Protein AF-A0A8H7G7T4-F1 (afdb_monomer_lite)

Sequence (650 aa):
MANRMATGDVMPTVQSSPPRIATASTALSITTGTSPKLVYTIPANSDTKQSIVWAFSSTAPSSSDVDASIKIHTGAGSLTLDLTKPIGSDSTTPTSAAVIPLTPTQKIIVAHGIMCTIAFLFILPAGALLARYMRTFSNKWFMGHAFLQVIFSGPIILVGVVLGFVAKSQLGAPSDTHTTYGVVILLLYLMQCSLGGVIHWIKPKNATRRPAQNYLHGVLGVVVIGLAFYQVRTGYHDEWPKMTGLPSLPNGVNMLWIVWIILIPVLYFVGLALLPRQFKQERESRKLKTAAFRASFPLEMRTGTTLESIFHLDISSPLWSAKPIDEDPNVIVEAHLRFLRAGARIILTSTQVMSTDLLYQASFSTFERAGYTRADAVRIMLKSVHLADEARKQFLDERKNLTREDIRIALSIGPFGASLFPAQEFDGFYPRPYGPKAFSENEDNTNAFEHGSANADSIDALTKFHYDRLSIFEDDPDTWSNIDCLAFETVPLAREVQAIRRAVGMLRTAVKPWWISLVFTNGQFPETDIGGRHLSLSEVADAALAGPNPPSGIGFNCTQAELFTALLAGLREAVNEKQRKDIWLALYPNGGDVYDPANRTWRIRERGGNWAQDLGEIVKGVRGDWGGIIVGGCCRTGPEEIKQLSQYLL

pLDDT: mean 79.77, std 16.53, range [23.77, 97.44]

Radius of gyration: 40.16 Å; chains: 1; bounding box: 95×52×120 Å

Secondary structure (DSSP, 8-state):
---EE-SSSSPPEE-SS-SS--EE-TTT-B-SSSS-B--EE----S-SEEEEEEEE-SSPPSSS-TTPPPPPPSEEEEEEEETTSPBTBS-----TT--PPPPHHHHHHHHHHHHHHIIIIIIHHHHHHHHHHGGGT-TTHHHHHHIIIIIIHHHHHHHHHHHHHHHHHHHTPPP-HHHHHHHHHHHHHHHHHHHHHHHHH---TT-SS--HHHHHHHHHHHHHHHHHHHHHHHIIIIIHHHHH-PPPPPHHHHHHHHHHHHHHHHHHHHHGGGHHHHHHHHHHHHHHHHHTTTS-S---EE--SHHHHHH-----STTTTHHHHHH-HHHHHHHHHHHHHHT-SEEESS---TT--TTTS--HHHHHHTT--HHHHHHHHHHHHHHHHHHHHHHHHH-TT--GGGSEEEEEE--GGGGSSS--TTT--PPTTTSSS---SSS------SSHHHHHHHHHHHHHHHHHHHHHHHT-HHHHHH--EEEEEEE--HHHHHHHHHHHHT-SSPPPPEEEEE--BTTB-S-B-TTSPBPPHHHHHHHHHSSSS--SEEEEESS-GGGHHHHHHHHHHHHHHTT-TT-EEEEE---SPEEETTTTEEEPP---S-HHHHHHHHHHHTTTTSSEEEEEE-TT--HHHHHHHHHHH-

Foldseek 3Di:
DFDFDDPDPDFTAGDPDDPKDKAWDPVPFACDDPDTRTDIDIDDDPDQKDKDKDFAAPDDFPDPDNRTTDDDTLDIDMDMDRNVDDDPDPPPPVPPVPPPPQDPLSVLLVLLLVLLCCLLLPQLLVLLLLLLQCLLPDPCSLVSSCCSLPVNNVVSLVSSLVSVVVSCVVQVHDDDPLNVLSVVLNVLSVVLNVLSVCCVPPPDPDPPDDDPSVVVSSVSSVVSSVSSLVSSCCSQAPVSCVSRSYDRDDVVVVVVSVCSVVVSVVSSVVSCVCVVSSVVVVVVVVCCLLPLQVPDPPAAEAAAECCCVPPVDDDPDQAVVLCCLPPPLVVLLVQLLLQVVLPHQEYELFRHHDRHTCAQLDDCLLCVVVVHHPVSSLVSLLSSLVSNVVSVVVVCVVPVVDDPSRHAYAHEYHANQSNDVVRCLAQQQDPPLLADHHDDPVDDTARADPDDVSLVSNLQVLLCRLLVSVVSQLVDVVSVVSHQEYEYESHLDLSNLLSNQSSLVPRPDDRHAYEYAYEADVLFRNHAYPVRHTDFLLSSLCSQAPDPRHHLEYEHEQYALVSRLVSVVRNLVSCVVVVCQQHEYEEAYAPHWDQDPVVRDIHDDPPPDLSLVSQLVSCVVCPNSHSYYHYHHYHPDGSNSSSSNSVSSD

Structure (mmCIF, N/CA/C/O backbone):
data_AF-A0A8H7G7T4-F1
#
_entry.id   AF-A0A8H7G7T4-F1
#
loop_
_atom_site.group_PDB
_atom_site.id
_atom_site.type_symbol
_atom_site.label_atom_id
_atom_site.label_alt_id
_atom_site.label_comp_id
_atom_site.label_asym_id
_atom_site.label_entity_id
_atom_site.label_seq_id
_atom_site.pdbx_PDB_ins_code
_atom_site.Cartn_x
_atom_site.Cartn_y
_atom_site.Cartn_z
_atom_site.occupancy
_atom_site.B_iso_or_equiv
_atom_site.auth_seq_id
_atom_site.auth_comp_id
_atom_site.auth_asym_id
_atom_site.auth_atom_id
_atom_site.pdbx_PDB_model_num
ATOM 1 N N . MET A 1 1 ? 48.556 6.102 -64.095 1.00 64.44 1 MET A N 1
ATOM 2 C CA . MET A 1 1 ? 48.757 5.473 -62.770 1.00 64.44 1 MET A CA 1
ATOM 3 C C . MET A 1 1 ? 49.472 6.476 -61.886 1.00 64.44 1 MET A C 1
ATOM 5 O O . MET A 1 1 ? 50.375 7.133 -62.382 1.00 64.44 1 MET A O 1
ATOM 9 N N . ALA A 1 2 ? 49.065 6.607 -60.625 1.00 69.06 2 ALA A N 1
ATOM 10 C CA . ALA A 1 2 ? 49.782 7.382 -59.616 1.00 69.06 2 ALA A CA 1
ATOM 11 C C . ALA A 1 2 ? 50.312 6.410 -58.557 1.00 69.06 2 ALA A C 1
ATOM 13 O O . ALA A 1 2 ? 49.576 5.516 -58.138 1.00 69.06 2 ALA A O 1
ATOM 14 N N . ASN A 1 3 ? 51.567 6.567 -58.136 1.00 77.62 3 ASN A N 1
ATOM 15 C CA . ASN A 1 3 ? 52.122 5.761 -57.052 1.00 77.62 3 ASN A CA 1
ATOM 16 C C . ASN A 1 3 ? 51.681 6.377 -55.731 1.00 77.62 3 ASN A C 1
ATOM 18 O O . ASN A 1 3 ? 52.055 7.506 -55.407 1.00 77.62 3 ASN A O 1
ATOM 22 N N . ARG A 1 4 ? 50.846 5.654 -54.992 1.00 83.12 4 ARG A N 1
ATOM 23 C CA . ARG A 1 4 ? 50.327 6.109 -53.709 1.00 83.12 4 ARG A CA 1
ATOM 24 C C . ARG A 1 4 ? 50.487 5.022 -52.664 1.00 83.12 4 ARG A C 1
ATOM 26 O O . ARG A 1 4 ? 50.474 3.839 -52.994 1.00 83.12 4 ARG A O 1
ATOM 33 N N . MET A 1 5 ? 50.612 5.437 -51.413 1.00 79.69 5 MET A N 1
ATOM 34 C CA . MET A 1 5 ? 50.737 4.541 -50.272 1.00 79.69 5 MET A CA 1
ATOM 35 C C . MET A 1 5 ? 49.629 4.837 -49.263 1.00 79.69 5 MET A C 1
ATOM 37 O O . MET A 1 5 ? 49.258 5.989 -49.046 1.00 79.69 5 MET A O 1
ATOM 41 N N . ALA A 1 6 ? 49.111 3.787 -48.637 1.00 73.75 6 ALA A N 1
ATOM 42 C CA . ALA A 1 6 ? 48.235 3.885 -47.482 1.00 73.75 6 ALA A CA 1
ATOM 43 C C . ALA A 1 6 ? 48.626 2.813 -46.467 1.00 73.75 6 ALA A C 1
ATOM 45 O O . ALA A 1 6 ? 49.033 1.712 -46.835 1.00 73.75 6 ALA A O 1
ATOM 46 N N . THR A 1 7 ? 48.494 3.143 -45.188 1.00 65.19 7 THR A N 1
ATOM 47 C CA . THR A 1 7 ? 48.713 2.224 -44.064 1.00 65.19 7 THR A CA 1
ATOM 48 C C . THR A 1 7 ? 47.404 1.604 -43.553 1.00 65.19 7 THR A C 1
ATOM 50 O O . THR A 1 7 ? 47.421 0.873 -42.566 1.00 65.19 7 THR A O 1
ATOM 53 N N . GLY A 1 8 ? 46.273 1.879 -44.220 1.00 62.81 8 GLY A N 1
ATOM 54 C CA . GLY A 1 8 ? 44.925 1.411 -43.874 1.00 62.81 8 GLY A CA 1
ATOM 55 C C . GLY A 1 8 ? 43.849 2.022 -44.785 1.00 62.81 8 GLY A C 1
ATOM 56 O O . GLY A 1 8 ? 44.164 2.474 -45.885 1.00 62.81 8 GLY A O 1
ATOM 57 N N . ASP A 1 9 ? 42.600 2.091 -44.310 1.00 63.22 9 ASP A N 1
ATOM 58 C CA . ASP A 1 9 ? 41.434 2.629 -45.044 1.00 63.22 9 ASP A CA 1
ATOM 59 C C . ASP A 1 9 ? 41.382 4.167 -45.052 1.00 63.22 9 ASP A C 1
ATOM 61 O O . ASP A 1 9 ? 40.362 4.794 -44.763 1.00 63.22 9 ASP A O 1
ATOM 65 N N . VAL A 1 10 ? 42.514 4.796 -45.347 1.00 73.81 10 VAL A N 1
ATOM 66 C CA . VAL A 1 10 ? 42.650 6.250 -45.451 1.00 73.81 10 VAL A CA 1
ATOM 67 C C . VAL A 1 10 ? 42.910 6.644 -46.895 1.00 73.81 10 VAL A C 1
ATOM 69 O O . VAL A 1 10 ? 43.385 5.842 -47.700 1.00 73.81 10 VAL A O 1
ATOM 72 N N . MET A 1 11 ? 42.616 7.901 -47.224 1.00 80.69 11 MET A N 1
ATOM 73 C CA . MET A 1 11 ? 42.952 8.470 -48.524 1.00 80.69 11 MET A CA 1
ATOM 74 C C . MET A 1 11 ? 44.457 8.261 -48.799 1.00 80.69 11 MET A C 1
ATOM 76 O O . MET A 1 11 ? 45.280 8.791 -48.047 1.00 80.69 11 MET A O 1
ATOM 80 N N . PRO A 1 12 ? 44.839 7.489 -49.835 1.00 81.38 12 PRO A N 1
ATOM 81 C CA . PRO A 1 12 ? 46.237 7.164 -50.077 1.00 81.38 12 PRO A CA 1
ATOM 82 C C . PRO A 1 12 ? 46.996 8.417 -50.519 1.00 81.38 12 PRO A C 1
ATOM 84 O O . PRO A 1 12 ? 46.513 9.183 -51.361 1.00 81.38 12 PRO A O 1
ATOM 87 N N . THR A 1 13 ? 48.190 8.619 -49.966 1.00 84.56 13 THR A N 1
ATOM 88 C CA . THR A 1 13 ? 49.033 9.787 -50.242 1.00 84.56 13 THR A CA 1
ATOM 89 C C . THR A 1 13 ? 50.010 9.496 -51.372 1.00 84.56 13 THR A C 1
ATOM 91 O O . THR A 1 13 ? 50.447 8.359 -51.559 1.00 84.56 13 THR A O 1
ATOM 94 N N . VAL A 1 14 ? 50.346 10.521 -52.156 1.00 87.81 14 VAL A N 1
ATOM 95 C CA . VAL A 1 14 ? 51.309 10.392 -53.258 1.00 87.81 14 VAL A CA 1
ATOM 96 C C . VAL A 1 14 ? 52.683 10.047 -52.701 1.00 87.81 14 VAL A C 1
ATOM 98 O O . VAL A 1 14 ? 53.208 10.746 -51.836 1.00 87.81 14 VAL A O 1
ATOM 101 N N . GLN A 1 15 ? 53.275 8.974 -53.218 1.00 84.69 15 GLN A N 1
ATOM 102 C CA . GLN A 1 15 ? 54.636 8.585 -52.889 1.00 84.69 15 GLN A CA 1
ATOM 103 C C . GLN A 1 15 ? 55.578 9.153 -53.949 1.00 84.69 15 GLN A C 1
ATOM 105 O O . GLN A 1 15 ? 55.548 8.730 -55.104 1.00 84.69 15 GLN A O 1
ATOM 110 N N . SER A 1 16 ? 56.419 10.109 -53.554 1.00 80.31 16 SER A N 1
ATOM 111 C CA . SER A 1 16 ? 57.359 10.780 -54.460 1.00 80.31 16 SER A CA 1
ATOM 112 C C . SER A 1 16 ? 58.455 9.850 -54.993 1.00 80.31 16 SER A C 1
ATOM 114 O O . SER A 1 16 ? 58.853 9.994 -56.145 1.00 80.31 16 SER A O 1
ATOM 116 N N . SER A 1 17 ? 58.885 8.864 -54.197 1.00 82.62 17 SER A N 1
ATOM 117 C CA . SER A 1 17 ? 59.955 7.918 -54.555 1.00 82.62 17 SER A CA 1
ATOM 118 C C . SER A 1 17 ? 59.626 6.486 -54.105 1.00 82.62 17 SER A C 1
ATOM 120 O O . SER A 1 17 ? 60.121 6.034 -53.069 1.00 82.62 17 SER A O 1
ATOM 122 N N . PRO A 1 18 ? 58.752 5.756 -54.820 1.00 81.94 18 PRO A N 1
ATOM 123 C CA . PRO A 1 18 ? 58.434 4.371 -54.490 1.00 81.94 18 PRO A CA 1
ATOM 124 C C . PRO A 1 18 ? 59.585 3.418 -54.860 1.00 81.94 18 PRO A C 1
ATOM 126 O O . PRO A 1 18 ? 60.232 3.605 -55.890 1.00 81.94 18 PRO A O 1
ATOM 129 N N . PRO A 1 19 ? 59.819 2.352 -54.072 1.00 78.69 19 PRO A N 1
ATOM 130 C CA . PRO A 1 19 ? 60.907 1.399 -54.317 1.00 78.69 19 PRO A CA 1
AT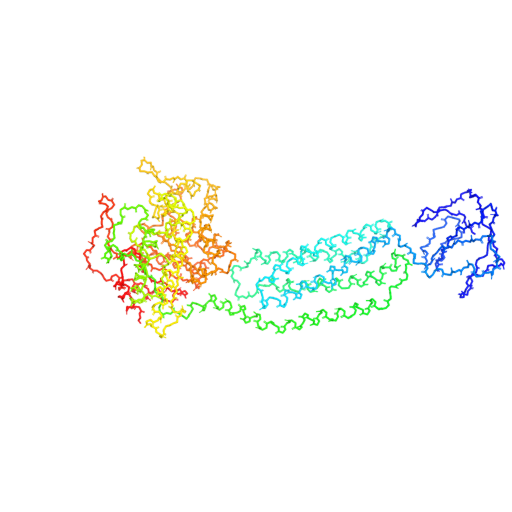OM 131 C C . PRO A 1 19 ? 60.715 0.572 -55.599 1.00 78.69 19 PRO A C 1
ATOM 133 O O . PRO A 1 19 ? 61.682 0.070 -56.163 1.00 78.69 19 PRO A O 1
ATOM 136 N N . ARG A 1 20 ? 59.470 0.420 -56.070 1.00 84.38 20 ARG A N 1
ATOM 137 C CA . ARG A 1 20 ? 59.121 -0.194 -57.357 1.00 84.38 20 ARG A CA 1
ATOM 138 C C . ARG A 1 20 ? 57.986 0.602 -57.993 1.00 84.38 20 ARG A C 1
ATOM 140 O O . ARG A 1 20 ? 56.999 0.890 -57.322 1.00 84.38 20 ARG A O 1
ATOM 147 N N . ILE A 1 21 ? 58.123 0.945 -59.273 1.00 85.06 21 ILE A N 1
ATOM 148 C CA . ILE A 1 21 ? 57.128 1.723 -60.024 1.00 85.06 21 ILE A CA 1
ATOM 149 C C . ILE A 1 21 ? 56.367 0.788 -60.960 1.00 85.06 21 ILE A C 1
ATOM 151 O O . ILE A 1 21 ? 56.982 0.080 -61.754 1.00 85.06 21 ILE A O 1
ATOM 155 N N . ALA A 1 22 ? 55.036 0.797 -60.879 1.00 83.12 22 ALA A N 1
ATOM 156 C CA . ALA A 1 22 ? 54.193 0.095 -61.838 1.00 83.12 22 ALA A CA 1
ATOM 157 C C . ALA A 1 22 ? 53.992 0.944 -63.104 1.00 83.12 22 ALA A C 1
ATOM 159 O O . ALA A 1 22 ? 53.594 2.108 -63.024 1.00 83.12 22 ALA A O 1
ATOM 160 N N . THR A 1 23 ? 54.210 0.348 -64.274 1.00 85.50 23 THR A N 1
ATOM 161 C CA . THR A 1 23 ? 53.980 0.980 -65.580 1.00 85.50 23 THR A CA 1
ATOM 162 C C . THR A 1 23 ? 52.756 0.351 -66.231 1.00 85.50 23 THR A C 1
ATOM 164 O O . THR A 1 23 ? 52.739 -0.848 -66.498 1.00 85.50 23 THR A O 1
ATOM 167 N N . ALA A 1 24 ? 51.713 1.142 -66.483 1.00 82.69 24 ALA A N 1
ATOM 168 C CA . ALA A 1 24 ? 50.500 0.651 -67.132 1.00 82.69 24 ALA A CA 1
ATOM 169 C C . ALA A 1 24 ? 50.742 0.336 -68.616 1.00 82.69 24 ALA A C 1
ATOM 171 O O . ALA A 1 24 ? 51.353 1.129 -69.330 1.00 82.69 24 ALA A O 1
ATOM 172 N N . SER A 1 25 ? 50.194 -0.781 -69.092 1.00 87.00 25 SER A N 1
ATOM 173 C CA . SER A 1 25 ? 50.114 -1.112 -70.513 1.00 87.00 25 SER A CA 1
ATOM 174 C C . SER A 1 25 ? 48.728 -0.751 -71.031 1.00 87.00 25 SER A C 1
ATOM 176 O O . SER A 1 25 ? 47.764 -1.503 -70.870 1.00 87.00 25 SER A O 1
ATOM 178 N N . THR A 1 26 ? 48.611 0.426 -71.641 1.00 81.75 26 THR A N 1
ATOM 179 C CA . THR A 1 26 ? 47.346 0.913 -72.211 1.00 81.75 26 THR A CA 1
ATOM 180 C C . THR A 1 26 ? 46.868 0.049 -73.373 1.00 81.75 26 THR A C 1
ATOM 182 O O . THR A 1 26 ? 45.677 -0.213 -73.466 1.00 81.75 26 THR A O 1
ATOM 185 N N . ALA A 1 27 ? 47.782 -0.464 -74.203 1.00 85.19 27 ALA A N 1
ATOM 186 C CA . ALA A 1 27 ? 47.450 -1.318 -75.347 1.00 85.19 27 ALA A CA 1
ATOM 187 C C . ALA A 1 27 ? 46.848 -2.679 -74.951 1.00 85.19 27 ALA A C 1
ATOM 189 O O . ALA A 1 27 ? 46.095 -3.266 -75.721 1.00 85.19 27 ALA A O 1
ATOM 190 N N . LEU A 1 28 ? 47.181 -3.184 -73.758 1.00 84.31 28 LEU A N 1
ATOM 191 C CA . LEU A 1 28 ? 46.698 -4.476 -73.257 1.00 84.31 28 LEU A CA 1
ATOM 192 C C . LEU A 1 28 ? 45.565 -4.335 -72.231 1.00 84.31 28 LEU A C 1
ATOM 194 O O . LEU A 1 28 ? 44.973 -5.336 -71.828 1.00 84.31 28 LEU A O 1
ATOM 198 N N . SER A 1 29 ? 45.265 -3.110 -71.795 1.00 84.62 29 SER A N 1
ATOM 199 C CA . SER A 1 29 ? 44.200 -2.838 -70.832 1.00 84.62 29 SER A CA 1
ATOM 200 C C . SER A 1 29 ? 42.868 -2.596 -71.542 1.00 84.62 29 SER A C 1
ATOM 202 O O . SER A 1 29 ? 42.784 -1.824 -72.491 1.00 84.62 29 SER A O 1
ATOM 204 N N . ILE A 1 30 ? 41.805 -3.215 -71.038 1.00 83.56 30 ILE A N 1
ATOM 205 C CA . ILE A 1 30 ? 40.423 -3.039 -71.485 1.00 83.56 30 ILE A CA 1
ATOM 206 C C . ILE A 1 30 ? 39.651 -2.435 -70.314 1.00 83.56 30 ILE A C 1
ATOM 208 O O . ILE A 1 30 ? 39.417 -3.106 -69.317 1.00 83.56 30 ILE A O 1
ATOM 212 N N . THR A 1 31 ? 39.265 -1.167 -70.395 1.00 74.25 31 THR A N 1
ATOM 213 C CA . THR A 1 31 ? 38.573 -0.470 -69.293 1.00 74.25 31 THR A CA 1
ATOM 214 C C . THR A 1 31 ? 37.060 -0.367 -69.486 1.00 74.25 31 THR A C 1
ATOM 216 O O . THR A 1 31 ? 36.370 0.173 -68.626 1.00 74.25 31 THR A O 1
ATOM 219 N N . THR A 1 32 ? 36.533 -0.904 -70.588 1.00 74.19 32 THR A N 1
ATOM 220 C CA . THR A 1 32 ? 35.110 -0.881 -70.950 1.00 74.19 32 THR A CA 1
ATOM 221 C C . THR A 1 32 ? 34.545 -2.300 -71.091 1.00 74.19 32 THR A C 1
ATOM 223 O O . THR A 1 32 ? 35.273 -3.250 -71.375 1.00 74.19 32 THR A O 1
ATOM 226 N N . GLY A 1 33 ? 33.233 -2.461 -70.884 1.00 72.25 33 GLY A N 1
ATOM 227 C CA . GLY A 1 33 ? 32.543 -3.758 -70.956 1.00 72.25 33 GLY A CA 1
ATOM 228 C C . GLY A 1 33 ? 32.354 -4.452 -69.600 1.00 72.25 33 GLY A C 1
ATOM 229 O O . GLY A 1 33 ? 32.646 -3.893 -68.547 1.00 72.25 33 GLY A O 1
ATOM 230 N N . THR A 1 34 ? 31.831 -5.681 -69.620 1.00 68.12 34 THR A N 1
ATOM 231 C CA . THR A 1 34 ? 31.457 -6.457 -68.417 1.00 68.12 34 THR A CA 1
ATOM 232 C C . THR A 1 34 ? 32.636 -7.143 -67.720 1.00 68.12 34 THR A C 1
ATOM 234 O O . THR A 1 34 ? 32.464 -7.763 -66.673 1.00 68.12 34 THR A O 1
ATOM 237 N N . SER A 1 35 ? 33.841 -7.077 -68.289 1.00 70.88 35 SER A N 1
ATOM 238 C CA . SER A 1 35 ? 35.052 -7.697 -67.736 1.00 70.88 35 SER A CA 1
ATOM 239 C C . SER A 1 35 ? 36.276 -6.824 -68.016 1.00 70.88 35 SER A C 1
ATOM 241 O O . SER A 1 35 ? 37.071 -7.149 -68.904 1.00 70.88 35 SER A O 1
ATOM 243 N N . PRO A 1 36 ? 36.423 -5.694 -67.299 1.00 76.06 36 PRO A N 1
ATOM 244 C CA . PRO A 1 36 ? 37.574 -4.825 -67.466 1.00 76.06 36 PRO A CA 1
ATOM 245 C C . PRO A 1 36 ? 38.863 -5.552 -67.060 1.00 76.06 36 PRO A C 1
ATOM 247 O O . PRO A 1 36 ? 38.908 -6.286 -66.073 1.00 76.06 36 PRO A O 1
ATOM 250 N N . LYS A 1 37 ? 39.925 -5.340 -67.833 1.00 81.25 37 LYS A N 1
ATOM 251 C CA . LYS A 1 37 ? 41.265 -5.887 -67.620 1.00 81.25 37 LYS A CA 1
ATOM 252 C C . LYS A 1 37 ? 42.253 -4.737 -67.523 1.00 81.25 37 LYS A C 1
ATOM 254 O O . LYS A 1 37 ? 42.354 -3.930 -68.439 1.00 81.25 37 LYS A O 1
ATOM 259 N N . LEU A 1 38 ? 43.002 -4.673 -66.431 1.00 80.44 38 LEU A N 1
ATOM 260 C CA . LEU A 1 38 ? 44.094 -3.718 -66.268 1.00 80.44 38 LEU A CA 1
ATOM 261 C C . LEU A 1 38 ? 45.410 -4.478 -66.338 1.00 80.44 38 LEU A C 1
ATOM 263 O O . LEU A 1 38 ? 45.632 -5.408 -65.566 1.00 80.44 38 LEU A O 1
ATOM 267 N N . VAL A 1 39 ? 46.270 -4.079 -67.267 1.00 85.81 39 VAL A N 1
ATOM 268 C CA . VAL A 1 39 ? 47.579 -4.693 -67.471 1.00 85.81 39 VAL A CA 1
ATOM 269 C C . VAL A 1 39 ? 48.648 -3.671 -67.133 1.00 85.81 39 VAL A C 1
ATOM 271 O O . VAL A 1 39 ? 48.605 -2.526 -67.580 1.00 85.81 39 VAL A O 1
ATOM 274 N N . TYR A 1 40 ? 49.616 -4.085 -66.330 1.00 86.56 40 TYR A N 1
ATOM 275 C CA . TYR A 1 40 ? 50.744 -3.264 -65.922 1.00 86.56 40 TYR A CA 1
ATOM 276 C C . TYR A 1 40 ? 51.973 -4.142 -65.690 1.00 86.56 40 TYR A C 1
ATOM 278 O O . TYR A 1 40 ? 51.862 -5.348 -65.476 1.00 86.56 40 TYR A O 1
ATOM 286 N N . THR A 1 41 ? 53.150 -3.530 -65.724 1.00 86.56 41 THR A N 1
ATOM 287 C CA . THR A 1 41 ? 54.433 -4.172 -65.428 1.00 86.56 41 THR A CA 1
ATOM 288 C C . THR A 1 41 ? 55.021 -3.576 -64.159 1.00 86.56 41 THR A C 1
ATOM 290 O O . THR A 1 41 ? 54.958 -2.364 -63.971 1.00 86.56 41 THR A O 1
ATOM 293 N N . ILE A 1 42 ? 55.633 -4.400 -63.311 1.00 83.38 42 ILE A N 1
ATOM 294 C CA . ILE A 1 42 ? 56.376 -3.959 -62.122 1.00 83.38 42 ILE A CA 1
ATOM 295 C C . ILE A 1 42 ? 57.791 -4.545 -62.213 1.00 83.38 42 ILE A C 1
ATOM 297 O O . ILE A 1 42 ? 57.913 -5.720 -62.567 1.00 83.38 42 ILE A O 1
ATOM 301 N N . PRO A 1 43 ? 58.853 -3.780 -61.893 1.00 86.38 43 PRO A N 1
ATOM 302 C CA . PRO A 1 43 ? 60.203 -4.319 -61.780 1.00 86.38 43 PRO A CA 1
ATOM 303 C C . PRO A 1 43 ? 60.258 -5.545 -60.860 1.00 86.38 43 PRO A C 1
ATOM 305 O O . PRO A 1 43 ? 59.734 -5.526 -59.740 1.00 86.38 43 PRO A O 1
ATOM 308 N N . ALA A 1 44 ? 60.898 -6.611 -61.340 1.00 80.75 44 ALA A N 1
ATOM 309 C CA . ALA A 1 44 ? 61.092 -7.829 -60.566 1.00 80.75 44 ALA A CA 1
ATOM 310 C C . ALA A 1 44 ? 62.017 -7.581 -59.363 1.00 80.75 44 ALA A C 1
ATOM 312 O O . ALA A 1 44 ? 62.898 -6.722 -59.396 1.00 80.75 44 ALA A O 1
ATOM 313 N N . ASN A 1 45 ? 61.818 -8.355 -58.302 1.00 83.75 45 ASN A N 1
ATOM 314 C CA . ASN A 1 45 ? 62.711 -8.439 -57.150 1.00 83.75 45 ASN A CA 1
ATOM 315 C C . ASN A 1 45 ? 62.945 -9.916 -56.790 1.00 83.75 45 ASN A C 1
ATOM 317 O O . ASN A 1 45 ? 62.437 -10.805 -57.468 1.00 83.75 45 ASN A O 1
ATOM 321 N N . SER A 1 46 ? 63.719 -10.186 -55.738 1.00 85.50 46 SER A N 1
ATOM 322 C CA . SER A 1 46 ? 64.024 -11.551 -55.280 1.00 85.50 46 SER A CA 1
ATOM 323 C C . SER A 1 46 ? 62.850 -12.272 -54.603 1.00 85.50 46 SER A C 1
ATOM 325 O O . SER A 1 46 ? 63.016 -13.407 -54.158 1.00 85.50 46 SER A O 1
ATOM 327 N N . ASP A 1 47 ? 61.682 -11.635 -54.483 1.00 84.44 47 ASP A N 1
ATOM 328 C CA . ASP A 1 47 ? 60.537 -12.224 -53.796 1.00 84.44 47 ASP A CA 1
ATOM 329 C C . ASP A 1 47 ? 59.898 -13.304 -54.666 1.00 84.44 47 ASP A C 1
ATOM 331 O O . ASP A 1 47 ? 59.451 -13.051 -55.782 1.00 84.44 47 ASP A O 1
ATOM 335 N N . THR A 1 48 ? 59.782 -14.510 -54.121 1.00 85.69 48 THR A N 1
ATOM 336 C CA . THR A 1 48 ? 59.088 -15.632 -54.766 1.00 85.69 48 THR A CA 1
ATOM 337 C C . THR A 1 48 ? 57.589 -15.650 -54.469 1.00 85.69 48 THR A C 1
ATOM 339 O O . THR A 1 48 ? 56.833 -16.328 -55.160 1.00 85.69 48 THR A O 1
ATOM 342 N N . LYS A 1 49 ? 57.139 -14.878 -53.472 1.00 83.69 49 LYS A N 1
ATOM 343 C CA . LYS A 1 49 ? 55.726 -14.666 -53.142 1.00 83.69 49 LYS A CA 1
ATOM 344 C C . LYS A 1 49 ? 55.425 -13.177 -53.068 1.00 83.69 49 LYS A C 1
ATOM 346 O O . LYS A 1 49 ? 56.087 -12.458 -52.327 1.00 83.69 49 LYS A O 1
ATOM 351 N N . GLN A 1 50 ? 54.409 -12.721 -53.793 1.00 81.19 50 GLN A N 1
ATOM 352 C CA . GLN A 1 50 ? 54.005 -11.317 -53.816 1.00 81.19 50 GLN A CA 1
ATOM 353 C C . GLN A 1 50 ? 52.553 -11.157 -53.383 1.00 81.19 50 GLN A C 1
ATOM 355 O O . GLN A 1 50 ? 51.639 -11.640 -54.046 1.00 81.19 50 GLN A O 1
ATOM 360 N N . SER A 1 51 ? 52.336 -10.449 -52.279 1.00 78.19 51 SER A N 1
ATOM 361 C CA . SER A 1 51 ? 50.997 -10.054 -51.845 1.00 78.19 51 SER A CA 1
ATOM 362 C C . SER A 1 51 ? 50.538 -8.824 -52.619 1.00 78.19 51 SER A C 1
ATOM 364 O O . SER A 1 51 ? 51.210 -7.795 -52.628 1.00 78.19 51 SER A O 1
ATOM 366 N N . ILE A 1 52 ? 49.378 -8.934 -53.252 1.00 76.69 52 ILE A N 1
ATOM 367 C CA . ILE A 1 52 ? 48.722 -7.878 -54.012 1.00 76.69 52 ILE A CA 1
ATOM 368 C C . ILE A 1 52 ? 47.387 -7.585 -53.342 1.00 76.69 52 ILE A C 1
ATOM 370 O O . ILE A 1 52 ? 46.630 -8.497 -53.022 1.00 76.69 52 ILE A O 1
ATOM 374 N N . VAL A 1 53 ? 47.089 -6.305 -53.161 1.00 73.00 53 VAL A N 1
ATOM 375 C CA . VAL A 1 53 ? 45.750 -5.827 -52.815 1.00 73.00 53 VAL A CA 1
ATOM 376 C C . VAL A 1 53 ? 45.177 -5.174 -54.064 1.00 73.00 53 VAL A C 1
ATOM 378 O O . VAL A 1 53 ? 45.865 -4.404 -54.733 1.00 73.00 53 VAL A O 1
ATOM 381 N N . TRP A 1 54 ? 43.936 -5.498 -54.402 1.00 76.56 54 TRP A N 1
ATOM 382 C CA . TRP A 1 54 ? 43.191 -4.850 -55.470 1.00 76.56 54 TRP A CA 1
ATOM 383 C C . TRP A 1 54 ? 41.982 -4.139 -54.878 1.00 76.56 54 TRP A C 1
ATOM 385 O O . TRP A 1 54 ? 41.377 -4.605 -53.917 1.00 76.56 54 TRP A O 1
ATOM 395 N N . ALA A 1 55 ? 41.627 -3.003 -55.462 1.00 75.12 55 ALA A N 1
ATOM 396 C CA . ALA A 1 55 ? 40.414 -2.279 -55.137 1.00 75.12 55 ALA A CA 1
ATOM 397 C C . ALA A 1 55 ? 39.908 -1.572 -56.397 1.00 75.12 55 ALA A C 1
ATOM 399 O O . ALA A 1 55 ? 40.705 -1.101 -57.209 1.00 75.12 55 ALA A O 1
ATOM 400 N N . PHE A 1 56 ? 38.593 -1.522 -56.588 1.00 75.50 56 PHE A N 1
ATOM 401 C CA . PHE A 1 56 ? 37.955 -0.824 -57.698 1.00 75.50 56 PHE A CA 1
ATOM 402 C C . PHE A 1 56 ? 36.758 -0.015 -57.203 1.00 75.50 56 PHE A C 1
ATOM 404 O O . PHE A 1 56 ? 36.091 -0.382 -56.238 1.00 75.50 56 PHE A O 1
ATOM 411 N N . SER A 1 57 ? 36.479 1.091 -57.883 1.00 75.00 57 SER A N 1
ATOM 412 C CA . SER A 1 57 ? 35.273 1.895 -57.698 1.00 75.00 57 SER A CA 1
ATOM 413 C C . SER A 1 57 ? 34.605 2.083 -59.054 1.00 75.00 57 SER A C 1
ATOM 415 O O . SER A 1 57 ? 35.293 2.262 -60.058 1.00 75.00 57 SER A O 1
ATOM 417 N N . SER A 1 58 ? 33.273 2.069 -59.091 1.00 71.44 58 SER A N 1
ATOM 418 C CA . SER A 1 58 ? 32.510 2.480 -60.277 1.00 71.44 58 SER A CA 1
ATOM 419 C C . SER A 1 58 ? 32.519 3.999 -60.492 1.00 71.44 58 SER A C 1
ATOM 421 O O . SER A 1 58 ? 32.059 4.474 -61.526 1.00 71.44 58 SER A O 1
ATOM 423 N N . THR A 1 59 ? 33.015 4.767 -59.516 1.00 76.88 59 THR A N 1
ATOM 424 C CA . THR A 1 59 ? 33.081 6.229 -59.575 1.00 76.88 59 THR A CA 1
ATOM 425 C C . THR A 1 59 ? 34.494 6.671 -59.940 1.00 76.88 59 THR A C 1
ATOM 427 O O . THR A 1 59 ? 35.444 6.394 -59.206 1.00 76.88 59 THR A O 1
ATOM 430 N N . ALA A 1 60 ? 34.637 7.380 -61.060 1.00 78.00 60 ALA A N 1
ATOM 431 C CA . ALA A 1 60 ? 35.919 7.951 -61.461 1.00 78.00 60 ALA A CA 1
ATOM 432 C C . ALA A 1 60 ? 36.377 9.054 -60.477 1.00 78.00 60 ALA A C 1
ATOM 434 O O . ALA A 1 60 ? 35.534 9.779 -59.936 1.00 78.00 60 ALA A O 1
ATOM 435 N N . PRO A 1 61 ? 37.694 9.215 -60.241 1.00 82.31 61 PRO A N 1
ATOM 436 C CA . PRO A 1 61 ? 38.236 10.374 -59.534 1.00 82.31 61 PRO A CA 1
ATOM 437 C C . PRO A 1 61 ? 37.857 11.695 -60.219 1.00 82.31 61 PRO A C 1
ATOM 439 O O . PRO A 1 61 ? 37.574 11.728 -61.415 1.00 82.31 61 PRO A O 1
ATOM 442 N N . SER A 1 62 ? 37.880 12.798 -59.466 1.00 81.00 62 SER A N 1
ATOM 443 C CA . SER A 1 62 ? 37.489 14.125 -59.971 1.00 81.00 62 SER A CA 1
ATOM 444 C C . SER A 1 62 ? 38.421 14.690 -61.050 1.00 81.00 62 SER A C 1
ATOM 446 O O . SER A 1 62 ? 38.007 15.570 -61.799 1.00 81.00 62 SER A O 1
ATOM 448 N N . SER A 1 63 ? 39.664 14.211 -61.125 1.00 84.94 63 SER A N 1
ATOM 449 C CA . SER A 1 63 ? 40.632 14.546 -62.172 1.00 84.94 63 SER A CA 1
ATOM 450 C C . SER A 1 63 ? 41.627 13.399 -62.374 1.00 84.94 63 SER A C 1
ATOM 452 O O . SER A 1 63 ? 41.657 12.432 -61.608 1.00 84.94 63 SER A O 1
ATOM 454 N N . SER A 1 64 ? 42.456 13.504 -63.413 1.00 81.75 64 SER A N 1
ATOM 455 C CA . SER A 1 64 ? 43.567 12.584 -63.679 1.00 81.75 64 SER A CA 1
ATOM 456 C C . SER A 1 64 ? 44.834 12.885 -62.865 1.00 81.75 64 SER A C 1
ATOM 458 O O . SER A 1 64 ? 45.849 12.219 -63.080 1.00 81.75 64 SER A O 1
ATOM 460 N N . ASP A 1 65 ? 44.805 13.877 -61.969 1.00 83.50 65 ASP A N 1
ATOM 461 C CA . ASP A 1 65 ? 45.983 14.313 -61.218 1.00 83.50 65 ASP A CA 1
ATOM 462 C C . ASP A 1 65 ? 46.467 13.252 -60.229 1.00 83.50 65 ASP A C 1
ATOM 464 O O . ASP A 1 65 ? 45.703 12.452 -59.672 1.00 83.50 65 ASP A O 1
ATOM 468 N N . VAL A 1 66 ? 47.778 13.245 -59.987 1.00 81.00 66 VAL A N 1
ATOM 469 C CA . VAL A 1 66 ? 48.420 12.224 -59.152 1.00 81.00 66 VAL A CA 1
ATOM 470 C C . VAL A 1 66 ? 47.970 12.268 -57.700 1.00 81.00 66 VAL A C 1
ATOM 472 O O . VAL A 1 66 ? 48.050 11.232 -57.047 1.00 81.00 66 VAL A O 1
ATOM 475 N N . ASP A 1 67 ? 47.432 13.386 -57.223 1.00 83.06 67 ASP A N 1
ATOM 476 C CA . ASP A 1 67 ? 46.928 13.645 -55.871 1.00 83.06 67 ASP A CA 1
ATOM 477 C C . ASP A 1 67 ? 45.392 13.772 -55.793 1.00 83.06 67 ASP A C 1
ATOM 479 O O . ASP A 1 67 ? 44.848 13.946 -54.703 1.00 83.06 67 ASP A O 1
ATOM 483 N N . ALA A 1 68 ? 44.674 13.595 -56.911 1.00 86.12 68 ALA A N 1
ATOM 484 C CA . ALA A 1 68 ? 43.214 13.657 -56.958 1.00 86.12 68 ALA A CA 1
ATOM 485 C C . ALA A 1 68 ? 42.551 12.771 -55.887 1.00 86.12 68 ALA A C 1
ATOM 487 O O . ALA A 1 68 ? 42.957 11.620 -55.676 1.00 86.12 68 ALA A O 1
ATOM 488 N N . SER A 1 69 ? 41.504 13.284 -55.234 1.00 82.44 69 SER A N 1
ATOM 489 C CA . SER A 1 69 ? 40.755 12.537 -54.219 1.00 82.44 69 SER A CA 1
ATOM 490 C C . SER A 1 69 ? 40.076 11.305 -54.831 1.00 82.44 69 SER A C 1
ATOM 492 O O . SER A 1 69 ? 39.385 11.402 -55.847 1.00 82.44 69 SER A O 1
ATOM 494 N N . ILE A 1 70 ? 40.276 10.138 -54.214 1.00 80.94 70 ILE A N 1
ATOM 495 C CA . ILE A 1 70 ? 39.693 8.866 -54.647 1.00 80.94 70 ILE A CA 1
ATOM 496 C C . ILE A 1 70 ? 38.457 8.604 -53.789 1.00 80.94 70 ILE A C 1
ATOM 498 O O . ILE A 1 70 ? 38.473 8.789 -52.572 1.00 80.94 70 ILE A O 1
ATOM 502 N N . LYS A 1 71 ? 37.363 8.197 -54.435 1.00 76.19 71 LYS A N 1
ATOM 503 C CA . LYS A 1 71 ? 36.134 7.793 -53.747 1.00 76.19 71 LYS A CA 1
ATOM 504 C C . LYS A 1 71 ? 36.288 6.386 -53.178 1.00 76.19 71 LYS A C 1
ATOM 506 O O . LYS A 1 71 ? 37.079 5.594 -53.677 1.00 76.19 71 LYS A O 1
ATOM 511 N N . ILE A 1 72 ? 35.504 6.073 -52.150 1.00 69.50 72 ILE A N 1
ATOM 512 C CA . ILE A 1 72 ? 35.507 4.743 -51.538 1.00 69.50 72 ILE A CA 1
ATOM 513 C C . ILE A 1 72 ? 35.309 3.647 -52.604 1.00 69.50 72 ILE A C 1
ATOM 515 O O . ILE A 1 72 ? 34.531 3.797 -53.555 1.00 69.50 72 ILE A O 1
ATOM 519 N N . HIS A 1 73 ? 36.083 2.572 -52.480 1.00 74.00 73 HIS A N 1
ATOM 520 C CA . HIS A 1 73 ? 36.054 1.451 -53.413 1.00 74.00 73 HIS A CA 1
ATOM 521 C C . HIS A 1 73 ? 34.765 0.637 -53.221 1.00 74.00 73 HIS A C 1
ATOM 523 O O . HIS A 1 73 ? 34.335 0.410 -52.095 1.00 74.00 73 HIS A O 1
ATOM 529 N N . THR A 1 74 ? 34.153 0.200 -54.322 1.00 65.62 74 THR A N 1
ATOM 530 C CA . THR A 1 74 ? 32.938 -0.637 -54.346 1.00 65.62 74 THR A CA 1
ATOM 531 C C . THR A 1 74 ? 33.251 -2.132 -54.322 1.00 65.62 74 THR A C 1
ATOM 533 O O . THR A 1 74 ? 32.366 -2.954 -54.112 1.00 65.62 74 THR A O 1
ATOM 536 N N . GLY A 1 75 ? 34.509 -2.499 -54.560 1.00 65.94 75 GLY A N 1
ATOM 537 C CA . GLY A 1 75 ? 35.007 -3.850 -54.356 1.00 65.94 75 GLY A CA 1
ATOM 538 C C . GLY A 1 75 ? 36.507 -3.826 -54.120 1.00 65.94 75 GLY A C 1
ATOM 539 O O . GLY A 1 75 ? 37.220 -3.001 -54.686 1.00 65.94 75 GLY A O 1
ATOM 540 N N . ALA A 1 76 ? 36.984 -4.717 -53.265 1.00 74.69 76 ALA A N 1
ATOM 541 C CA . ALA A 1 76 ? 38.394 -4.862 -52.959 1.00 74.69 76 ALA A CA 1
ATOM 542 C C . ALA A 1 76 ? 38.692 -6.301 -52.551 1.00 74.69 76 ALA A C 1
ATOM 544 O O . ALA A 1 76 ? 37.795 -7.060 -52.187 1.00 74.69 76 ALA A O 1
ATOM 545 N N . GLY A 1 77 ? 39.961 -6.669 -52.592 1.00 65.19 77 GLY A N 1
ATOM 546 C CA . GLY A 1 77 ? 40.426 -7.963 -52.141 1.00 65.19 77 GLY A CA 1
ATOM 547 C C . GLY A 1 77 ? 41.939 -8.016 -52.112 1.00 65.19 77 GLY A C 1
ATOM 548 O O . GLY A 1 77 ? 42.631 -7.073 -52.490 1.00 65.19 77 GLY A O 1
ATOM 549 N N . SER A 1 78 ? 42.462 -9.143 -51.665 1.00 72.25 78 SER A N 1
ATOM 550 C CA . SER A 1 78 ? 43.883 -9.433 -51.736 1.00 72.25 78 SER A CA 1
ATOM 551 C C . SER A 1 78 ? 44.104 -10.798 -52.358 1.00 72.25 78 SER A C 1
ATOM 553 O O . SER A 1 78 ? 43.228 -11.663 -52.357 1.00 72.25 78 SER A O 1
ATOM 555 N N . LEU A 1 79 ? 45.279 -10.972 -52.938 1.00 71.62 79 LEU A N 1
ATOM 556 C CA . LEU A 1 79 ? 45.758 -12.242 -53.446 1.00 71.62 79 LEU A CA 1
ATOM 557 C C . LEU A 1 79 ? 47.259 -12.326 -53.200 1.00 71.62 79 LEU A C 1
ATOM 559 O O . LEU A 1 79 ? 47.945 -11.308 -53.134 1.00 71.62 79 LEU A O 1
ATOM 563 N N . THR A 1 80 ? 47.782 -13.538 -53.087 1.00 78.94 80 THR A N 1
ATOM 564 C CA . THR A 1 80 ? 49.225 -13.769 -53.042 1.00 78.94 80 THR A CA 1
ATOM 565 C C . THR A 1 80 ? 49.618 -14.533 -54.293 1.00 78.94 80 THR A C 1
ATOM 567 O O . THR A 1 80 ? 49.157 -15.651 -54.510 1.00 78.94 80 THR A O 1
ATOM 570 N N . LEU A 1 81 ? 50.463 -13.925 -55.120 1.00 78.38 81 LEU A N 1
ATOM 571 C CA . LEU A 1 81 ? 51.085 -14.583 -56.259 1.00 78.38 81 LEU A CA 1
ATOM 572 C C . LEU A 1 81 ? 52.260 -15.422 -55.772 1.00 78.38 81 LEU A C 1
ATOM 574 O O . LEU A 1 81 ? 53.135 -14.908 -55.080 1.00 78.38 81 LEU A O 1
ATOM 578 N N . ASP A 1 82 ? 52.296 -16.691 -56.160 1.00 80.94 82 ASP A N 1
ATOM 579 C CA . ASP A 1 82 ? 53.463 -17.556 -56.005 1.00 80.94 82 ASP A CA 1
ATOM 580 C C . ASP A 1 82 ? 54.192 -17.625 -57.349 1.00 80.94 82 ASP A C 1
ATOM 582 O O . ASP A 1 82 ? 53.749 -18.300 -58.278 1.00 80.94 82 ASP A O 1
ATOM 586 N N . LEU A 1 83 ? 55.293 -16.882 -57.459 1.00 82.38 83 LEU A N 1
ATOM 587 C CA . LEU A 1 83 ? 56.065 -16.731 -58.692 1.00 82.38 83 LEU A CA 1
ATOM 588 C C . LEU A 1 83 ? 56.931 -17.961 -59.005 1.00 82.38 83 LEU A C 1
ATOM 590 O O . LEU A 1 83 ? 57.587 -17.993 -60.043 1.00 82.38 83 LEU A O 1
ATOM 594 N N . THR A 1 84 ? 56.936 -18.977 -58.133 1.00 82.25 84 THR A N 1
ATOM 595 C CA . THR A 1 84 ? 57.623 -20.256 -58.388 1.00 82.25 84 THR A CA 1
ATOM 596 C C . THR A 1 84 ? 56.774 -21.241 -59.190 1.00 82.25 84 THR A C 1
ATOM 598 O O . THR A 1 84 ? 57.285 -22.263 -59.647 1.00 82.25 84 THR A O 1
ATOM 601 N N . LYS A 1 85 ? 55.479 -20.950 -59.372 1.00 79.00 85 LYS A N 1
ATOM 602 C CA . LYS A 1 85 ? 54.531 -21.833 -60.056 1.00 79.00 85 LYS A CA 1
ATOM 603 C C . LYS A 1 85 ? 54.325 -21.424 -61.521 1.00 79.00 85 LYS A C 1
ATOM 605 O O . LYS A 1 85 ? 54.308 -20.232 -61.825 1.00 79.00 85 LYS A O 1
ATOM 610 N N . PRO A 1 86 ? 54.137 -22.389 -62.443 1.00 75.25 86 PRO A N 1
ATOM 611 C CA . PRO A 1 86 ? 53.869 -22.088 -63.845 1.00 75.25 86 PRO A CA 1
ATOM 612 C C . PRO A 1 86 ? 52.504 -21.409 -64.030 1.00 75.25 86 PRO A C 1
ATOM 614 O O . PRO A 1 86 ? 51.502 -21.808 -63.425 1.00 75.25 86 PRO A O 1
ATOM 617 N N . ILE A 1 87 ? 52.472 -20.402 -64.910 1.00 63.56 87 ILE A N 1
ATOM 618 C CA . ILE A 1 87 ? 51.268 -19.658 -65.304 1.00 63.56 87 ILE A CA 1
ATOM 619 C C . ILE A 1 87 ? 50.256 -20.644 -65.908 1.00 63.56 87 ILE A C 1
ATOM 621 O O . ILE A 1 87 ? 50.544 -21.276 -66.920 1.00 63.56 87 ILE A O 1
ATOM 625 N N . GLY A 1 88 ? 49.078 -20.776 -65.293 1.00 58.16 88 GLY A N 1
ATOM 626 C CA . GLY A 1 88 ? 47.996 -21.641 -65.785 1.00 58.16 88 GLY A CA 1
ATOM 627 C C . GLY A 1 88 ? 47.920 -23.038 -65.160 1.00 58.16 88 GLY A C 1
ATOM 628 O O . GLY A 1 88 ? 47.010 -23.788 -65.497 1.00 58.16 88 GLY A O 1
ATOM 629 N N . SER A 1 89 ? 48.807 -23.389 -64.221 1.00 49.25 89 SER A N 1
ATOM 630 C CA . SER A 1 89 ? 48.439 -24.399 -63.217 1.00 49.25 89 SER A CA 1
ATOM 631 C C . SER A 1 89 ? 47.364 -23.788 -62.312 1.00 49.25 89 SER A C 1
ATOM 633 O O . SER A 1 89 ? 47.466 -22.599 -62.017 1.00 49.25 89 SER A O 1
ATOM 635 N N . ASP A 1 90 ? 46.334 -24.537 -61.905 1.00 49.97 90 ASP A N 1
ATOM 636 C CA . ASP A 1 90 ? 45.276 -24.095 -60.975 1.00 49.97 90 ASP A CA 1
ATOM 637 C C . ASP A 1 90 ? 45.856 -23.760 -59.579 1.00 49.97 90 ASP A C 1
ATOM 639 O O . ASP A 1 90 ? 45.611 -24.424 -58.574 1.00 49.97 90 ASP A O 1
ATOM 643 N N . SER A 1 91 ? 46.695 -22.729 -59.505 1.00 46.00 91 SER A N 1
ATOM 644 C CA . SER A 1 91 ? 47.333 -22.206 -58.302 1.00 46.00 91 SER A CA 1
ATOM 645 C C . SER A 1 91 ? 46.607 -20.987 -57.749 1.00 46.00 91 SER A C 1
ATOM 647 O O . SER A 1 91 ? 47.067 -20.392 -56.779 1.00 46.00 91 SER A O 1
ATOM 649 N N . THR A 1 92 ? 45.468 -20.624 -58.332 1.00 48.03 92 THR A N 1
ATOM 650 C CA . THR A 1 92 ? 44.441 -19.847 -57.649 1.00 48.03 92 THR A CA 1
ATOM 651 C C . THR A 1 92 ? 43.332 -20.806 -57.266 1.00 48.03 92 THR A C 1
ATOM 653 O O . THR A 1 92 ? 42.306 -20.872 -57.935 1.00 48.03 92 THR A O 1
ATOM 656 N N . THR A 1 93 ? 43.512 -21.552 -56.177 1.00 37.41 93 THR A N 1
ATOM 657 C CA . THR A 1 93 ? 42.340 -21.948 -55.399 1.00 37.41 93 THR A CA 1
ATOM 658 C C . THR A 1 93 ? 41.648 -20.630 -55.049 1.00 37.41 93 THR A C 1
ATOM 660 O O . THR A 1 93 ? 42.265 -19.814 -54.356 1.00 37.41 93 THR A O 1
ATOM 663 N N . PRO A 1 94 ? 40.421 -20.347 -55.526 1.00 40.25 94 PRO A N 1
ATOM 664 C CA . PRO A 1 94 ? 39.634 -19.326 -54.876 1.00 40.25 94 PRO A CA 1
ATOM 665 C C . PRO A 1 94 ? 39.396 -19.900 -53.487 1.00 40.25 94 PRO A C 1
ATOM 667 O O . PRO A 1 94 ? 38.591 -20.814 -53.315 1.00 40.25 94 PRO A O 1
ATOM 670 N N . THR A 1 95 ? 40.163 -19.452 -52.496 1.00 38.06 95 THR A N 1
ATOM 671 C CA . THR A 1 95 ? 39.762 -19.617 -51.108 1.00 38.06 95 THR A CA 1
ATOM 672 C C . THR A 1 95 ? 38.371 -19.013 -51.039 1.00 38.06 95 THR A C 1
ATOM 674 O O . THR A 1 95 ? 38.216 -17.811 -51.254 1.00 38.06 95 THR A O 1
ATOM 677 N N . SER A 1 96 ? 37.379 -19.896 -50.892 1.00 37.19 96 SER A N 1
ATOM 678 C CA . SER A 1 96 ? 35.951 -19.649 -50.714 1.00 37.19 96 SER A CA 1
ATOM 679 C C . SER A 1 96 ? 35.686 -18.183 -50.428 1.00 37.19 96 SER A C 1
ATOM 681 O O . SER A 1 96 ? 35.985 -17.790 -49.306 1.00 37.19 96 SER A O 1
ATOM 683 N N . ALA A 1 97 ? 35.250 -17.409 -51.440 1.00 39.62 97 ALA A N 1
ATOM 684 C CA . ALA A 1 97 ? 34.996 -15.961 -51.387 1.00 39.62 97 ALA A CA 1
ATOM 685 C C . ALA A 1 97 ? 35.546 -15.339 -50.099 1.00 39.62 97 ALA A C 1
ATOM 687 O O . ALA A 1 97 ? 34.776 -15.191 -49.150 1.00 39.62 97 ALA A O 1
ATOM 688 N N . ALA A 1 98 ? 36.878 -15.171 -50.022 1.00 40.59 98 ALA A N 1
ATOM 689 C CA . ALA A 1 98 ? 37.573 -14.886 -48.770 1.00 40.59 98 ALA A CA 1
ATOM 690 C C . ALA A 1 98 ? 36.770 -13.857 -47.975 1.00 40.59 98 ALA A C 1
ATOM 692 O O . ALA A 1 98 ? 36.605 -12.726 -48.430 1.00 40.59 98 ALA A O 1
ATOM 693 N N . VAL A 1 99 ? 36.192 -14.292 -46.848 1.00 46.44 99 VAL A N 1
ATOM 694 C CA . VAL A 1 99 ? 35.422 -13.426 -45.957 1.00 46.44 99 VAL A CA 1
ATOM 695 C C . VAL A 1 99 ? 36.387 -12.330 -45.550 1.00 46.44 99 VAL A C 1
ATOM 697 O O . VAL A 1 99 ? 37.280 -12.570 -44.739 1.00 46.44 99 VAL A O 1
ATOM 700 N N . ILE A 1 100 ? 36.269 -11.164 -46.186 1.00 52.72 100 ILE A N 1
ATOM 701 C CA . ILE A 1 100 ? 37.119 -10.020 -45.889 1.00 52.72 100 ILE A CA 1
ATOM 702 C C . ILE A 1 100 ? 36.891 -9.742 -44.403 1.00 52.72 100 ILE A C 1
ATOM 704 O O . ILE A 1 100 ? 35.748 -9.480 -44.010 1.00 52.72 100 ILE A O 1
ATOM 708 N N . PRO A 1 101 ? 37.917 -9.879 -43.547 1.00 62.72 101 PRO A N 1
ATOM 709 C CA . PRO A 1 101 ? 37.737 -9.618 -42.135 1.00 62.72 101 PRO A CA 1
ATOM 710 C C . PRO A 1 101 ? 37.327 -8.155 -41.988 1.00 62.72 101 PRO A C 1
ATOM 712 O O . PRO A 1 101 ? 38.009 -7.266 -42.493 1.00 62.72 101 PRO A O 1
ATOM 715 N N . LEU A 1 102 ? 36.201 -7.921 -41.311 1.00 72.69 102 LEU A N 1
ATOM 716 C CA . LEU A 1 102 ? 35.692 -6.572 -41.076 1.00 72.69 102 LEU A CA 1
ATOM 717 C C . LEU A 1 102 ? 36.791 -5.697 -40.464 1.00 72.69 102 LEU A C 1
ATOM 719 O O . LEU A 1 102 ? 37.487 -6.114 -39.526 1.00 72.69 102 LEU A O 1
ATOM 723 N N . THR A 1 103 ? 36.911 -4.474 -40.965 1.00 76.56 103 THR A N 1
ATOM 724 C CA . THR A 1 103 ? 37.846 -3.478 -40.435 1.00 76.56 103 THR A CA 1
ATOM 725 C C . THR A 1 103 ? 37.467 -3.126 -38.988 1.00 76.56 103 THR A C 1
ATOM 727 O O . THR A 1 103 ? 36.324 -3.359 -38.573 1.00 76.56 103 THR A O 1
ATOM 730 N N . PRO A 1 104 ? 38.383 -2.575 -38.168 1.00 80.38 104 PRO A N 1
ATOM 731 C CA . PRO A 1 104 ? 38.060 -2.185 -36.794 1.00 80.38 104 PRO A CA 1
ATOM 732 C C . PRO A 1 104 ? 36.822 -1.280 -36.702 1.00 80.38 104 PRO A C 1
ATOM 734 O O . PRO A 1 104 ? 35.948 -1.516 -35.872 1.00 80.38 104 PRO A O 1
ATOM 737 N N . THR A 1 105 ? 36.689 -0.310 -37.608 1.00 80.38 105 THR A N 1
ATOM 738 C CA . THR A 1 105 ? 35.530 0.589 -37.664 1.00 80.38 105 THR A CA 1
ATOM 739 C C . THR A 1 105 ? 34.267 -0.126 -38.147 1.00 80.38 105 THR A C 1
ATOM 741 O O . THR A 1 105 ? 33.203 0.056 -37.558 1.00 80.38 105 THR A O 1
ATOM 744 N N . GLN A 1 106 ? 34.361 -1.019 -39.139 1.00 83.50 106 GLN A N 1
ATOM 745 C CA . GLN A 1 106 ? 33.222 -1.850 -39.555 1.00 83.50 106 GLN A CA 1
ATOM 746 C C . GLN A 1 106 ? 32.730 -2.765 -38.423 1.00 83.50 106 GLN A C 1
ATOM 748 O O . GLN A 1 106 ? 31.525 -2.949 -38.267 1.00 83.50 106 GLN A O 1
ATOM 753 N N . LYS A 1 107 ? 33.625 -3.286 -37.575 1.00 87.25 107 LYS A N 1
ATOM 754 C CA . LYS A 1 107 ? 33.239 -4.043 -36.370 1.00 87.25 107 LYS A CA 1
ATOM 755 C C . LYS A 1 107 ? 32.461 -3.182 -35.374 1.00 87.25 107 LYS A C 1
ATOM 757 O O . LYS A 1 107 ? 31.506 -3.677 -34.784 1.00 87.25 107 LYS A O 1
ATOM 762 N N . ILE A 1 108 ? 32.819 -1.905 -35.215 1.00 90.38 108 ILE A N 1
ATOM 763 C CA . ILE A 1 108 ? 32.067 -0.953 -34.377 1.00 90.38 108 ILE A CA 1
ATOM 764 C C . ILE A 1 108 ? 30.675 -0.697 -34.971 1.00 90.38 108 ILE A C 1
ATOM 766 O O . ILE A 1 108 ? 29.695 -0.719 -34.230 1.00 90.38 108 ILE A O 1
ATOM 770 N N . ILE A 1 109 ? 30.565 -0.527 -36.294 1.00 91.06 109 ILE A N 1
ATOM 771 C CA . ILE A 1 109 ? 29.272 -0.373 -36.991 1.00 91.06 109 ILE A CA 1
ATOM 772 C C . ILE A 1 109 ? 28.395 -1.614 -36.786 1.00 91.06 109 ILE A C 1
ATOM 774 O O . ILE A 1 109 ? 27.215 -1.490 -36.458 1.00 91.06 109 ILE A O 1
ATOM 778 N N . VAL A 1 110 ? 28.970 -2.813 -36.920 1.00 91.38 110 VAL A N 1
ATOM 779 C CA . VAL A 1 110 ? 28.262 -4.071 -36.646 1.00 91.38 110 VAL A CA 1
ATOM 780 C C . VAL A 1 110 ? 27.825 -4.146 -35.183 1.00 91.38 110 VAL A C 1
ATOM 782 O O . VAL A 1 110 ? 26.673 -4.478 -34.917 1.00 91.38 110 VAL A O 1
ATOM 785 N N . ALA A 1 111 ? 28.694 -3.796 -34.231 1.00 94.19 111 ALA A N 1
ATOM 786 C CA . ALA A 1 111 ? 28.355 -3.792 -32.809 1.00 94.19 111 ALA A CA 1
ATOM 787 C C . ALA A 1 111 ? 27.210 -2.813 -32.491 1.00 94.19 111 ALA A C 1
ATOM 789 O O . ALA A 1 111 ? 26.249 -3.199 -31.826 1.00 94.19 111 ALA A O 1
ATOM 790 N N . HIS A 1 112 ? 27.258 -1.590 -33.031 1.00 95.69 112 HIS A N 1
ATOM 791 C CA . HIS A 1 112 ? 26.159 -0.621 -32.978 1.00 95.69 112 HIS A CA 1
ATOM 792 C C . HIS A 1 112 ? 24.855 -1.233 -33.510 1.00 95.69 112 HIS A C 1
ATOM 794 O O . HIS A 1 112 ? 23.845 -1.260 -32.803 1.00 95.69 112 HIS A O 1
ATOM 800 N N . GLY A 1 113 ? 24.893 -1.785 -34.728 1.00 94.38 113 GLY A N 1
ATOM 801 C CA . GLY A 1 113 ? 23.731 -2.379 -35.384 1.00 94.38 113 GLY A CA 1
ATOM 802 C C . GLY A 1 113 ? 23.122 -3.532 -34.586 1.00 94.38 113 GLY A C 1
ATOM 803 O O . GLY A 1 113 ? 21.904 -3.573 -34.410 1.00 94.38 113 GLY A O 1
ATOM 804 N N . ILE A 1 114 ? 23.948 -4.431 -34.042 1.00 95.00 114 ILE A N 1
ATOM 805 C CA . ILE A 1 114 ? 23.501 -5.558 -33.211 1.00 95.00 114 ILE A CA 1
ATOM 806 C C . ILE A 1 114 ? 22.847 -5.054 -31.924 1.00 95.00 114 ILE A C 1
ATOM 808 O O . ILE A 1 114 ? 21.726 -5.457 -31.616 1.00 95.00 114 ILE A O 1
ATOM 812 N N . MET A 1 115 ? 23.506 -4.159 -31.184 1.00 96.56 115 MET A N 1
ATOM 813 C CA . MET A 1 115 ? 22.983 -3.659 -29.909 1.00 96.56 115 MET A CA 1
ATOM 814 C C . MET A 1 115 ? 21.665 -2.906 -30.093 1.00 96.56 115 MET A C 1
ATOM 816 O O . MET A 1 115 ? 20.689 -3.187 -29.393 1.00 96.56 115 MET A O 1
ATOM 820 N N . CYS A 1 116 ? 21.601 -2.003 -31.075 1.00 96.00 116 CYS A N 1
ATOM 821 C CA . CYS A 1 116 ? 20.384 -1.260 -31.382 1.00 96.00 116 CYS A CA 1
ATOM 822 C C . CYS A 1 116 ? 19.272 -2.181 -31.898 1.00 96.00 116 CYS A C 1
ATOM 824 O O . CYS A 1 116 ? 18.123 -2.004 -31.509 1.00 96.00 116 CYS A O 1
ATOM 826 N N . THR A 1 117 ? 19.591 -3.208 -32.691 1.00 95.12 117 THR A N 1
ATOM 827 C CA . THR A 1 117 ? 18.608 -4.211 -33.132 1.00 95.12 117 THR A CA 1
ATOM 828 C C . THR A 1 117 ? 18.049 -5.002 -31.951 1.00 95.12 117 THR A C 1
ATOM 830 O O . THR A 1 117 ? 16.834 -5.095 -31.801 1.00 95.12 117 THR A O 1
ATOM 833 N N . ILE A 1 118 ? 18.905 -5.529 -31.072 1.00 95.06 118 ILE A N 1
ATOM 834 C CA . ILE A 1 118 ? 18.477 -6.287 -29.887 1.00 95.06 118 ILE A CA 1
ATOM 835 C C . ILE A 1 118 ? 17.573 -5.428 -28.996 1.00 95.06 118 ILE A C 1
ATOM 837 O O . ILE A 1 118 ? 16.488 -5.862 -28.603 1.00 95.06 118 ILE A O 1
ATOM 841 N N . ALA A 1 119 ? 17.977 -4.191 -28.713 1.00 95.75 119 ALA A N 1
ATOM 842 C CA . ALA A 1 119 ? 17.179 -3.303 -27.885 1.00 95.75 119 ALA A CA 1
ATOM 843 C C . ALA A 1 119 ? 15.845 -2.927 -28.547 1.00 95.75 119 ALA A C 1
ATOM 845 O O . ALA A 1 119 ? 14.785 -3.133 -27.954 1.00 95.75 119 ALA A O 1
ATOM 846 N N . PHE A 1 120 ? 15.886 -2.403 -29.774 1.00 95.19 120 PHE A N 1
ATOM 847 C CA . PHE A 1 120 ? 14.723 -1.800 -30.420 1.00 95.19 120 PHE A CA 1
ATOM 848 C C . PHE A 1 120 ? 13.751 -2.807 -31.039 1.00 95.19 120 PHE A C 1
ATOM 850 O O . PHE A 1 120 ? 12.547 -2.564 -30.991 1.00 95.19 120 PHE A O 1
ATOM 857 N N . LEU A 1 121 ? 14.228 -3.928 -31.594 1.00 94.25 121 LEU A N 1
ATOM 858 C CA . LEU A 1 121 ? 13.356 -4.924 -32.239 1.00 94.25 121 LEU A CA 1
ATOM 859 C C . LEU A 1 121 ? 12.878 -6.016 -31.291 1.00 94.25 121 LEU A C 1
ATOM 861 O O . LEU A 1 121 ? 11.840 -6.618 -31.555 1.00 94.25 121 LEU A O 1
ATOM 865 N N . PHE A 1 122 ? 13.599 -6.272 -30.199 1.00 94.31 122 PHE A N 1
ATOM 866 C CA . PHE A 1 122 ? 13.283 -7.396 -29.321 1.00 94.31 122 PHE A CA 1
ATOM 867 C C . PHE A 1 122 ? 12.931 -6.946 -27.909 1.00 94.31 122 PHE A C 1
ATOM 869 O O . PHE A 1 122 ? 11.813 -7.193 -27.460 1.00 94.31 122 PHE A O 1
ATOM 876 N N . ILE A 1 123 ? 13.832 -6.253 -27.211 1.00 96.38 123 ILE A N 1
ATOM 877 C CA . ILE A 1 123 ? 13.648 -5.970 -25.779 1.00 96.38 123 ILE A CA 1
ATOM 878 C C . ILE A 1 123 ? 12.510 -4.970 -25.533 1.00 96.38 123 ILE A C 1
ATOM 880 O O . ILE A 1 123 ? 11.614 -5.272 -24.740 1.00 96.38 123 ILE A O 1
ATOM 884 N N . LEU A 1 124 ? 12.495 -3.808 -26.206 1.00 95.69 124 LEU A N 1
ATOM 885 C CA . LEU A 1 124 ? 11.426 -2.818 -25.992 1.00 95.69 124 LEU A CA 1
ATOM 886 C C . LEU A 1 124 ? 10.039 -3.376 -26.374 1.00 95.69 124 LEU A C 1
ATOM 888 O O . LEU A 1 124 ? 9.106 -3.230 -25.573 1.00 95.69 124 LEU A O 1
ATOM 892 N N . PRO A 1 125 ? 9.862 -4.067 -27.523 1.00 96.06 125 PRO A N 1
ATOM 893 C CA . PRO A 1 125 ? 8.596 -4.724 -27.841 1.00 96.06 125 PRO A CA 1
ATOM 894 C C . PRO A 1 125 ? 8.212 -5.815 -26.843 1.00 96.06 125 PRO A C 1
ATOM 896 O O . PRO A 1 125 ? 7.057 -5.864 -26.417 1.00 96.06 125 PRO A O 1
ATOM 899 N N . ALA A 1 126 ? 9.161 -6.649 -26.407 1.00 96.06 126 ALA A N 1
ATOM 900 C CA . ALA A 1 126 ? 8.906 -7.681 -25.405 1.00 96.06 126 ALA A CA 1
ATOM 901 C C . ALA A 1 126 ? 8.439 -7.071 -24.078 1.00 96.06 126 ALA A C 1
ATOM 903 O O . ALA A 1 126 ? 7.453 -7.532 -23.504 1.00 96.06 126 ALA A O 1
ATOM 904 N N . GLY A 1 127 ? 9.067 -5.986 -23.618 1.00 95.69 127 GLY A N 1
ATOM 905 C CA . GLY A 1 127 ? 8.629 -5.258 -22.429 1.00 95.69 127 GLY A CA 1
ATOM 906 C C . GLY A 1 127 ? 7.227 -4.657 -22.584 1.00 95.69 127 GLY A C 1
ATOM 907 O O . GLY A 1 127 ? 6.448 -4.643 -21.626 1.00 95.69 127 GLY A O 1
ATOM 908 N N . ALA A 1 128 ? 6.870 -4.169 -23.776 1.00 95.12 128 ALA A N 1
ATOM 909 C CA . ALA A 1 128 ? 5.538 -3.631 -24.062 1.00 95.12 128 ALA A CA 1
ATOM 910 C C . ALA A 1 128 ? 4.466 -4.735 -24.083 1.00 95.12 128 ALA A C 1
ATOM 912 O O . ALA A 1 128 ? 3.402 -4.574 -23.476 1.00 95.12 128 ALA A O 1
ATOM 913 N N . LEU A 1 129 ? 4.763 -5.877 -24.711 1.00 95.50 129 LEU A N 1
ATOM 914 C CA . LEU A 1 129 ? 3.902 -7.061 -24.713 1.00 95.50 129 LEU A CA 1
ATOM 915 C C . LEU A 1 129 ? 3.756 -7.640 -23.300 1.00 95.50 129 LEU A C 1
ATOM 917 O O . LEU A 1 129 ? 2.636 -7.916 -22.874 1.00 95.50 129 LEU A O 1
ATOM 921 N N . LEU A 1 130 ? 4.835 -7.716 -22.518 1.00 94.94 130 LEU A N 1
ATOM 922 C CA . LEU A 1 130 ? 4.795 -8.147 -21.119 1.00 94.94 130 LEU A CA 1
ATOM 923 C C . LEU A 1 130 ? 3.791 -7.309 -20.315 1.00 94.94 130 LEU A C 1
ATOM 925 O O . LEU A 1 130 ? 2.898 -7.860 -19.671 1.00 94.94 130 LEU A O 1
ATOM 929 N N . ALA A 1 131 ? 3.865 -5.979 -20.407 1.00 92.44 131 ALA A N 1
ATOM 930 C CA . ALA A 1 131 ? 2.903 -5.094 -19.748 1.00 92.44 131 ALA A CA 1
ATOM 931 C C . ALA A 1 131 ? 1.479 -5.203 -20.315 1.00 92.44 131 ALA A C 1
ATOM 933 O O . ALA A 1 131 ? 0.508 -4.852 -19.634 1.00 92.44 131 ALA A O 1
ATOM 934 N N . ARG A 1 132 ? 1.317 -5.657 -21.562 1.00 93.06 132 ARG A N 1
ATOM 935 C CA . ARG A 1 132 ? -0.003 -5.873 -22.156 1.00 93.06 132 ARG A CA 1
ATOM 936 C C . ARG A 1 132 ? -0.676 -7.126 -21.630 1.00 93.06 132 ARG A C 1
ATOM 938 O O . ARG A 1 132 ? -1.808 -7.032 -21.162 1.00 93.06 132 ARG A O 1
ATOM 945 N N . TYR A 1 133 ? 0.029 -8.246 -21.649 1.00 92.69 133 TYR A N 1
ATOM 946 C CA . TYR A 1 133 ? -0.520 -9.536 -21.258 1.00 92.69 133 TYR A CA 1
ATOM 947 C C . TYR A 1 133 ? -0.508 -9.719 -19.736 1.00 92.69 133 TYR A C 1
ATOM 949 O O . TYR A 1 133 ? -1.552 -9.982 -19.138 1.00 92.69 133 TYR A O 1
ATOM 957 N N . MET A 1 134 ? 0.634 -9.508 -19.074 1.00 90.38 134 MET A N 1
ATOM 958 C CA . MET A 1 134 ? 0.798 -9.856 -17.654 1.00 90.38 134 MET A CA 1
ATOM 959 C C . MET A 1 134 ? 0.063 -8.930 -16.694 1.00 90.38 134 MET A C 1
ATOM 961 O O . MET A 1 134 ? -0.249 -9.354 -15.585 1.00 90.38 134 MET A O 1
ATOM 965 N N . ARG A 1 135 ? -0.307 -7.716 -17.120 1.00 85.19 135 ARG A N 1
ATOM 966 C CA . ARG A 1 135 ? -1.142 -6.818 -16.305 1.00 85.19 135 ARG A CA 1
ATOM 967 C C . ARG A 1 135 ? -2.484 -7.452 -15.906 1.00 85.19 135 ARG A C 1
ATOM 969 O O . ARG A 1 135 ? -3.058 -7.047 -14.904 1.00 85.19 135 ARG A O 1
ATOM 976 N N . THR A 1 136 ? -2.960 -8.447 -16.657 1.00 82.94 136 THR A N 1
ATOM 977 C CA . THR A 1 136 ? -4.215 -9.172 -16.382 1.00 82.94 136 THR A CA 1
ATOM 978 C C . THR A 1 136 ? -4.034 -10.351 -15.414 1.00 82.94 136 THR A C 1
ATOM 980 O O . THR A 1 136 ? -5.004 -10.793 -14.795 1.00 82.94 136 THR A O 1
ATOM 983 N N . PHE A 1 137 ? -2.812 -10.883 -15.293 1.00 79.62 137 PHE A N 1
ATOM 984 C CA . PHE A 1 137 ? -2.547 -12.180 -14.654 1.00 79.62 137 PHE A CA 1
ATOM 985 C C . PHE A 1 137 ? -1.609 -12.114 -13.444 1.00 79.62 137 PHE A C 1
ATOM 987 O O . PHE A 1 137 ? -1.638 -13.017 -12.617 1.00 79.62 137 PHE A O 1
ATOM 994 N N . SER A 1 138 ? -0.774 -11.079 -13.315 1.00 79.81 138 SER A N 1
ATOM 995 C CA . SER A 1 138 ? 0.224 -10.991 -12.245 1.00 79.81 138 SER A CA 1
ATOM 996 C C . SER A 1 138 ? 0.435 -9.558 -11.785 1.00 79.81 138 SER A C 1
ATOM 998 O O . SER A 1 138 ? 0.602 -8.664 -12.606 1.00 79.81 138 SER A O 1
ATOM 1000 N N . ASN A 1 139 ? 0.543 -9.343 -10.472 1.00 74.62 139 ASN A N 1
ATOM 1001 C CA . ASN A 1 139 ? 0.855 -8.031 -9.890 1.00 74.62 139 ASN A CA 1
ATOM 1002 C C . ASN A 1 139 ? 2.327 -7.620 -10.083 1.00 74.62 139 ASN A C 1
ATOM 1004 O O . ASN A 1 139 ? 2.659 -6.443 -9.965 1.00 74.62 139 ASN A O 1
ATOM 1008 N N . LYS A 1 140 ? 3.205 -8.566 -10.447 1.00 81.12 140 LYS A N 1
ATOM 1009 C CA . LYS A 1 140 ? 4.634 -8.318 -10.705 1.00 81.12 140 LYS A CA 1
ATOM 1010 C C . LYS A 1 140 ? 4.914 -7.799 -12.123 1.00 81.12 140 LYS A C 1
ATOM 1012 O O . LYS A 1 140 ? 6.069 -7.536 -12.455 1.00 81.12 140 LYS A O 1
ATOM 1017 N N . TRP A 1 141 ? 3.880 -7.620 -12.956 1.00 89.88 141 TRP A N 1
ATOM 1018 C CA . TRP A 1 141 ? 4.014 -7.165 -14.348 1.00 89.88 141 TRP A CA 1
ATOM 1019 C C . TRP A 1 141 ? 4.814 -5.861 -14.469 1.00 89.88 141 TRP A C 1
ATOM 1021 O O . TRP A 1 141 ? 5.575 -5.696 -15.420 1.00 89.88 141 TRP A O 1
ATOM 1031 N N . PHE A 1 142 ? 4.654 -4.946 -13.505 1.00 89.38 142 PHE A N 1
ATOM 1032 C CA . PHE A 1 142 ? 5.330 -3.653 -13.515 1.00 89.38 142 PHE A CA 1
ATOM 1033 C C . PHE A 1 142 ? 6.840 -3.807 -13.342 1.00 89.38 142 PHE A C 1
ATOM 1035 O O . PHE A 1 142 ? 7.585 -3.212 -14.110 1.00 89.38 142 PHE A O 1
ATOM 1042 N N . MET A 1 143 ? 7.285 -4.639 -12.395 1.00 89.44 143 MET A N 1
ATOM 1043 C CA . MET A 1 143 ? 8.713 -4.869 -12.158 1.00 89.44 143 MET A CA 1
ATOM 1044 C C . MET A 1 143 ? 9.382 -5.482 -13.385 1.00 89.44 143 MET A C 1
ATOM 1046 O O . MET A 1 143 ? 10.420 -4.998 -13.820 1.00 89.44 143 MET A O 1
ATOM 1050 N N . GLY A 1 144 ? 8.750 -6.488 -13.999 1.00 92.56 144 GLY A N 1
ATOM 1051 C CA . GLY A 1 144 ? 9.269 -7.078 -15.234 1.00 92.56 144 GLY A CA 1
ATOM 1052 C C . GLY A 1 144 ? 9.292 -6.082 -16.400 1.00 92.56 144 GLY A C 1
ATOM 1053 O O . GLY A 1 144 ? 10.258 -6.037 -17.157 1.00 92.56 144 GLY A O 1
ATOM 1054 N N . HIS A 1 145 ? 8.261 -5.241 -16.526 1.00 94.94 145 HIS A N 1
ATOM 1055 C CA . HIS A 1 145 ? 8.215 -4.191 -17.542 1.00 94.94 145 HIS A CA 1
ATOM 1056 C C . HIS A 1 145 ? 9.314 -3.144 -17.326 1.00 94.94 145 HIS A C 1
ATOM 1058 O O . HIS A 1 145 ? 10.065 -2.864 -18.251 1.00 94.94 145 HIS A O 1
ATOM 1064 N N . ALA A 1 146 ? 9.447 -2.604 -16.114 1.00 93.44 146 ALA A N 1
ATOM 1065 C CA . ALA A 1 146 ? 10.463 -1.612 -15.774 1.00 93.44 146 ALA A CA 1
ATOM 1066 C C . ALA A 1 146 ? 11.886 -2.170 -15.931 1.00 93.44 146 ALA A C 1
ATOM 1068 O O . ALA A 1 146 ? 12.763 -1.485 -16.452 1.00 93.44 146 ALA A O 1
ATOM 1069 N N . PHE A 1 147 ? 12.104 -3.431 -15.549 1.00 94.75 147 PHE A N 1
ATOM 1070 C CA . PHE A 1 147 ? 13.381 -4.107 -15.747 1.00 94.75 147 PHE A CA 1
ATOM 1071 C C . PHE A 1 147 ? 13.755 -4.168 -17.230 1.00 94.75 147 PHE A C 1
ATOM 1073 O O . PHE A 1 147 ? 14.819 -3.685 -17.606 1.00 94.75 147 PHE A O 1
ATOM 1080 N N . LEU A 1 148 ? 12.868 -4.688 -18.086 1.00 96.19 148 LEU A N 1
ATOM 1081 C CA . LEU A 1 148 ? 13.144 -4.794 -19.521 1.00 96.19 148 LEU A CA 1
ATOM 1082 C C . LEU A 1 148 ? 13.309 -3.424 -20.189 1.00 96.19 148 LEU A C 1
ATOM 1084 O O . LEU A 1 148 ? 14.191 -3.279 -21.027 1.00 96.19 148 LEU A O 1
ATOM 1088 N N . GLN A 1 149 ? 12.482 -2.444 -19.811 1.00 94.75 149 GLN A N 1
ATOM 1089 C CA . GLN A 1 149 ? 12.394 -1.136 -20.471 1.00 94.75 149 GLN A CA 1
ATOM 1090 C C . GLN A 1 149 ? 13.383 -0.086 -19.967 1.00 94.75 149 GLN A C 1
ATOM 1092 O O . GLN A 1 149 ? 13.534 0.932 -20.626 1.00 94.75 149 GLN A O 1
ATOM 1097 N N . VAL A 1 150 ? 13.998 -0.260 -18.796 1.00 94.06 150 VAL A N 1
ATOM 1098 C CA . VAL A 1 150 ? 14.920 0.741 -18.230 1.00 94.06 150 VAL A CA 1
ATOM 1099 C C . VAL A 1 150 ? 16.255 0.099 -17.904 1.00 94.06 150 VAL A C 1
ATOM 1101 O O . VAL A 1 150 ? 17.279 0.512 -18.441 1.00 94.06 150 VAL A O 1
ATOM 1104 N N . ILE A 1 151 ? 16.240 -0.927 -17.053 1.00 93.12 151 ILE A N 1
ATOM 1105 C CA . ILE A 1 151 ? 17.461 -1.549 -16.529 1.00 93.12 151 ILE A CA 1
ATOM 1106 C C . ILE A 1 151 ? 18.185 -2.346 -17.613 1.00 93.12 151 ILE A C 1
ATOM 1108 O O . ILE A 1 151 ? 19.408 -2.298 -17.696 1.00 93.12 151 ILE A O 1
ATOM 1112 N N . PHE A 1 152 ? 17.439 -3.058 -18.455 1.00 94.62 152 PHE A N 1
ATOM 1113 C CA . PHE A 1 152 ? 18.010 -3.924 -19.476 1.00 94.62 152 PHE A CA 1
ATOM 1114 C C . PHE A 1 152 ? 18.214 -3.189 -20.807 1.00 94.62 152 PHE A C 1
ATOM 1116 O O . PHE A 1 152 ? 19.327 -3.155 -21.326 1.00 94.62 152 PHE A O 1
ATOM 1123 N N . SER A 1 153 ? 17.179 -2.539 -21.353 1.00 95.44 153 SER A N 1
ATOM 1124 C CA . SER A 1 153 ? 17.297 -1.813 -22.626 1.00 95.44 153 SER A CA 1
ATOM 1125 C C . SER A 1 153 ? 18.118 -0.529 -22.533 1.00 95.44 153 SER A C 1
ATOM 1127 O O . SER A 1 153 ? 18.838 -0.220 -23.477 1.00 95.44 153 SER A O 1
ATOM 1129 N N . GLY A 1 154 ? 18.036 0.224 -21.431 1.00 95.00 154 GLY A N 1
ATOM 1130 C CA . GLY A 1 154 ? 18.669 1.542 -21.304 1.00 95.00 154 GLY A CA 1
ATOM 1131 C C . GLY A 1 154 ? 20.179 1.524 -21.556 1.00 95.00 154 GLY A C 1
ATOM 1132 O O . GLY A 1 154 ? 20.634 2.232 -22.457 1.00 95.00 154 GLY A O 1
ATOM 1133 N N . PRO A 1 155 ? 20.954 0.689 -20.839 1.00 96.56 155 PRO A N 1
ATOM 1134 C CA . PRO A 1 155 ? 22.390 0.561 -21.070 1.00 96.56 155 PRO A CA 1
ATOM 1135 C C . PRO A 1 155 ? 22.732 0.092 -22.489 1.00 96.56 155 PRO A C 1
ATOM 1137 O O . PRO A 1 155 ? 23.649 0.628 -23.105 1.00 96.56 155 PRO A O 1
ATOM 1140 N N . ILE A 1 156 ? 21.972 -0.862 -23.041 1.00 97.44 156 ILE A N 1
ATOM 1141 C CA . ILE A 1 156 ? 22.215 -1.400 -24.389 1.00 97.44 156 ILE A CA 1
ATOM 1142 C C . ILE A 1 156 ? 21.989 -0.320 -25.455 1.00 97.44 156 ILE A C 1
ATOM 1144 O O . ILE A 1 156 ? 22.812 -0.167 -26.356 1.00 97.44 156 ILE A O 1
ATOM 1148 N N . ILE A 1 157 ? 20.905 0.454 -25.340 1.00 97.12 157 ILE A N 1
ATOM 1149 C CA . ILE A 1 157 ? 20.605 1.568 -26.251 1.00 97.12 157 ILE A CA 1
ATOM 1150 C C . ILE A 1 157 ? 21.696 2.629 -26.152 1.00 97.12 157 ILE A C 1
ATOM 1152 O O . ILE A 1 157 ? 22.187 3.085 -27.182 1.00 97.12 157 ILE A O 1
ATOM 1156 N N . LEU A 1 158 ? 22.097 3.004 -24.934 1.00 96.50 158 LEU A N 1
ATOM 1157 C CA . LEU A 1 158 ? 23.110 4.034 -24.721 1.00 96.50 158 LEU A CA 1
ATOM 1158 C C . LEU A 1 158 ? 24.450 3.637 -25.346 1.00 96.50 158 LEU A C 1
ATOM 1160 O O . LEU A 1 158 ? 25.007 4.402 -26.130 1.00 96.50 158 LEU A O 1
ATOM 1164 N N . VAL A 1 159 ? 24.939 2.428 -25.053 1.00 97.25 159 VAL A N 1
ATOM 1165 C CA . VAL A 1 159 ? 26.189 1.920 -25.634 1.00 97.25 159 VAL A CA 1
ATOM 1166 C C . VAL A 1 159 ? 26.066 1.803 -27.151 1.00 97.25 159 VAL A C 1
ATOM 1168 O O . VAL A 1 159 ? 26.954 2.265 -27.863 1.00 97.25 159 VAL A O 1
ATOM 1171 N N . GLY A 1 160 ? 24.952 1.267 -27.660 1.00 96.94 160 GLY A N 1
ATOM 1172 C CA . GLY A 1 160 ? 24.689 1.183 -29.094 1.00 96.94 160 GLY A CA 1
ATOM 1173 C C . GLY A 1 160 ? 24.801 2.549 -29.772 1.00 96.94 160 GLY A C 1
ATOM 1174 O O . GLY A 1 160 ? 25.589 2.709 -30.700 1.00 96.94 160 GLY A O 1
ATOM 1175 N N . VAL A 1 161 ? 24.093 3.566 -29.278 1.00 95.69 161 VAL A N 1
ATOM 1176 C CA . VAL A 1 161 ? 24.132 4.930 -29.837 1.00 95.69 161 VAL A CA 1
ATOM 1177 C C . VAL A 1 161 ? 25.537 5.538 -29.763 1.00 95.69 161 VAL A C 1
ATOM 1179 O O . VAL A 1 161 ? 25.997 6.115 -30.749 1.00 95.69 161 VAL A O 1
ATOM 1182 N N . VAL A 1 162 ? 26.252 5.363 -28.645 1.00 96.44 162 VAL A N 1
ATOM 1183 C CA . VAL A 1 162 ? 27.642 5.834 -28.496 1.00 96.44 162 VAL A CA 1
ATOM 1184 C C . VAL A 1 162 ? 28.555 5.197 -29.545 1.00 96.44 162 VAL A C 1
ATOM 1186 O O . VAL A 1 162 ? 29.315 5.912 -30.195 1.00 96.44 162 VAL A O 1
ATOM 1189 N N . LEU A 1 163 ? 28.450 3.885 -29.778 1.00 96.12 163 LEU A N 1
ATOM 1190 C CA . LEU A 1 163 ? 29.225 3.200 -30.819 1.00 96.12 163 LEU A CA 1
ATOM 1191 C C . LEU A 1 163 ? 28.927 3.754 -32.220 1.00 96.12 163 LEU A C 1
ATOM 1193 O O . LEU A 1 163 ? 29.846 3.882 -33.026 1.00 96.12 163 LEU A O 1
ATOM 1197 N N . GLY A 1 164 ? 27.680 4.147 -32.496 1.00 92.81 164 GLY A N 1
ATOM 1198 C CA . GLY A 1 164 ? 27.303 4.804 -33.752 1.00 92.81 164 GLY A CA 1
ATOM 1199 C C . GLY A 1 164 ? 28.029 6.139 -33.956 1.00 92.81 164 GLY A C 1
ATOM 1200 O O . GLY A 1 164 ? 28.611 6.376 -35.015 1.00 92.81 164 GLY A O 1
ATOM 1201 N N . PHE A 1 165 ? 28.080 6.983 -32.919 1.00 92.88 165 PHE A N 1
ATOM 1202 C CA . PHE A 1 165 ? 28.844 8.237 -32.955 1.00 92.88 165 PHE A CA 1
ATOM 1203 C C . PHE A 1 165 ? 30.352 8.008 -33.089 1.00 92.88 165 PHE A C 1
ATOM 1205 O O . PHE A 1 165 ? 31.011 8.717 -33.850 1.00 92.88 165 PHE A O 1
ATOM 1212 N N . VAL A 1 166 ? 30.901 7.007 -32.394 1.00 91.44 166 VAL A N 1
ATOM 1213 C CA . VAL A 1 166 ? 32.324 6.645 -32.494 1.00 91.44 166 VAL A CA 1
ATOM 1214 C C . VAL A 1 166 ? 32.670 6.194 -33.912 1.00 91.44 166 VAL A C 1
ATOM 1216 O O . VAL A 1 166 ? 33.639 6.695 -34.480 1.00 91.44 166 VAL A O 1
ATOM 1219 N N . ALA A 1 167 ? 31.872 5.308 -34.514 1.00 87.62 167 ALA A N 1
ATOM 1220 C CA . ALA A 1 167 ? 32.082 4.861 -35.892 1.00 87.62 167 ALA A CA 1
ATOM 1221 C C . ALA A 1 167 ? 32.056 6.035 -36.877 1.00 87.62 167 ALA A C 1
ATOM 1223 O O . ALA A 1 167 ? 32.921 6.154 -37.742 1.00 87.62 167 ALA A O 1
ATOM 1224 N N . LYS A 1 168 ? 31.091 6.941 -36.711 1.00 85.06 168 LYS A N 1
ATOM 1225 C CA . LYS A 1 168 ? 30.939 8.115 -37.567 1.00 85.06 168 LYS A CA 1
ATOM 1226 C C . LYS A 1 168 ? 32.108 9.096 -37.441 1.00 85.06 168 LYS A C 1
ATOM 1228 O O . LYS A 1 168 ? 32.597 9.591 -38.453 1.00 85.06 168 LYS A O 1
ATOM 1233 N N . SER A 1 169 ? 32.580 9.319 -36.214 1.00 84.31 169 SER A N 1
ATOM 1234 C CA . SER A 1 169 ? 33.764 10.132 -35.918 1.00 84.31 169 SER A CA 1
ATOM 1235 C C . SER A 1 169 ? 35.021 9.559 -36.583 1.00 84.31 169 SER A C 1
ATOM 1237 O O . SER A 1 169 ? 35.749 10.289 -37.249 1.00 84.31 169 SER A O 1
ATOM 1239 N N . GLN A 1 170 ? 35.226 8.239 -36.499 1.00 82.81 170 GLN A N 1
ATOM 1240 C CA . GLN A 1 170 ? 36.358 7.564 -37.148 1.00 82.81 170 GLN A CA 1
ATOM 1241 C C . GLN A 1 170 ? 36.315 7.648 -38.680 1.00 82.81 170 GLN A C 1
ATOM 1243 O O . GLN A 1 170 ? 37.365 7.714 -39.311 1.00 82.81 170 GLN A O 1
ATOM 1248 N N . LEU A 1 171 ? 35.118 7.666 -39.275 1.00 77.00 171 LEU A N 1
ATOM 1249 C CA . LEU A 1 171 ? 34.929 7.798 -40.723 1.00 77.00 171 LEU A CA 1
ATOM 1250 C C . LEU A 1 171 ? 34.941 9.253 -41.222 1.00 77.00 171 LEU A C 1
ATOM 1252 O O . LEU A 1 171 ? 34.885 9.473 -42.430 1.00 77.00 171 LEU A O 1
ATOM 1256 N N . GLY A 1 172 ? 34.961 10.249 -40.328 1.00 74.94 172 GLY A N 1
ATOM 1257 C CA . GLY A 1 172 ? 34.821 11.662 -40.701 1.00 74.94 172 GLY A CA 1
ATOM 1258 C C . GLY A 1 172 ? 33.498 11.982 -41.413 1.00 74.94 172 GLY A C 1
ATOM 1259 O O . GLY A 1 172 ? 33.428 12.934 -42.189 1.00 74.94 172 GLY A O 1
ATOM 1260 N N . ALA A 1 173 ? 32.456 11.173 -41.197 1.00 73.88 173 ALA A N 1
ATOM 1261 C CA . ALA A 1 173 ? 31.194 11.291 -41.920 1.00 73.88 173 ALA A CA 1
ATOM 1262 C C . ALA A 1 173 ? 30.285 12.382 -41.304 1.00 73.88 173 ALA A C 1
ATOM 1264 O O . ALA A 1 173 ? 30.119 12.426 -40.082 1.00 73.88 173 ALA A O 1
ATOM 1265 N N . PRO A 1 174 ? 29.652 13.256 -42.113 1.00 76.62 174 PRO A N 1
ATOM 1266 C CA . PRO A 1 174 ? 28.778 14.321 -41.615 1.00 76.62 174 PRO A CA 1
ATOM 1267 C C . PRO A 1 174 ? 27.450 13.770 -41.085 1.00 76.62 174 PRO A C 1
ATOM 1269 O O . PRO A 1 174 ? 26.984 12.729 -41.543 1.00 76.62 174 PRO A O 1
ATOM 1272 N N . SER A 1 175 ? 26.814 14.468 -40.136 1.00 80.31 175 SER A N 1
ATOM 1273 C CA . SER A 1 175 ? 25.474 14.123 -39.625 1.00 80.31 175 SER A CA 1
ATOM 1274 C C . SER A 1 175 ? 24.461 13.922 -40.757 1.00 80.31 175 SER A C 1
ATOM 1276 O O . SER A 1 175 ? 24.392 14.720 -41.686 1.00 80.31 175 SER A O 1
ATOM 1278 N N . ASP A 1 176 ? 23.675 12.852 -40.662 1.00 86.19 176 ASP A N 1
ATOM 1279 C CA . ASP A 1 176 ? 22.679 12.439 -41.654 1.00 86.19 176 ASP A CA 1
ATOM 1280 C C . ASP A 1 176 ? 21.318 12.206 -40.983 1.00 86.19 176 ASP A C 1
ATOM 1282 O O . ASP A 1 176 ? 21.172 12.310 -39.760 1.00 86.19 176 ASP A O 1
ATOM 1286 N N . THR A 1 177 ? 20.314 11.866 -41.790 1.00 89.56 177 THR A N 1
ATOM 1287 C CA . THR A 1 177 ? 18.954 11.590 -41.316 1.00 89.56 177 THR A CA 1
ATOM 1288 C C . THR A 1 177 ? 18.914 10.446 -40.307 1.00 89.56 177 THR A C 1
ATOM 1290 O O . THR A 1 177 ? 18.184 10.548 -39.322 1.00 89.56 177 THR A O 1
ATOM 1293 N N . HIS A 1 178 ? 19.715 9.391 -40.492 1.00 93.75 178 HIS A N 1
ATOM 1294 C CA . HIS A 1 178 ? 19.791 8.281 -39.545 1.00 93.75 178 HIS A CA 1
ATOM 1295 C C . HIS A 1 178 ? 20.290 8.765 -38.177 1.00 93.75 178 HIS A C 1
ATOM 1297 O O . HIS A 1 178 ? 19.672 8.490 -37.153 1.00 93.75 178 HIS A O 1
ATOM 1303 N N . THR A 1 179 ? 21.347 9.569 -38.144 1.00 91.75 179 THR A N 1
ATOM 1304 C CA . THR A 1 179 ? 21.904 10.134 -36.907 1.00 91.75 179 THR A CA 1
ATOM 1305 C C . THR A 1 179 ? 20.885 11.038 -36.211 1.00 91.75 179 THR A C 1
ATOM 1307 O O . THR A 1 179 ? 20.661 10.909 -35.007 1.00 91.75 179 THR A O 1
ATOM 1310 N N . THR A 1 180 ? 20.217 11.918 -36.963 1.00 91.75 180 THR A N 1
ATOM 1311 C CA . THR A 1 180 ? 19.207 12.838 -36.421 1.00 91.75 180 THR A CA 1
ATOM 1312 C C . THR A 1 180 ? 18.019 12.088 -35.822 1.00 91.75 180 THR A C 1
ATOM 1314 O O . THR A 1 180 ? 17.664 12.333 -34.668 1.00 91.75 180 THR A O 1
ATOM 1317 N N . TYR A 1 181 ? 17.423 11.146 -36.560 1.00 94.12 181 TYR A N 1
ATOM 1318 C CA . TYR A 1 181 ? 16.299 10.361 -36.047 1.00 94.12 181 TYR A CA 1
ATOM 1319 C C . TYR A 1 181 ? 16.706 9.467 -34.873 1.00 94.12 181 TYR A C 1
ATOM 1321 O O . TYR A 1 181 ? 15.934 9.340 -33.924 1.00 94.12 181 TYR A O 1
ATOM 1329 N N . GLY A 1 182 ? 17.929 8.930 -34.870 1.00 94.75 182 GLY A N 1
ATOM 1330 C CA . GLY A 1 182 ? 18.472 8.175 -33.741 1.00 94.75 182 GLY A CA 1
ATOM 1331 C C . GLY A 1 182 ? 18.498 8.989 -32.442 1.00 94.75 182 GLY A C 1
ATOM 1332 O O . GLY A 1 182 ? 18.040 8.508 -31.404 1.00 94.75 182 GLY A O 1
ATOM 1333 N N . VAL A 1 183 ? 18.948 10.248 -32.501 1.00 94.62 183 VAL A N 1
ATOM 1334 C CA . VAL A 1 183 ? 18.936 11.162 -31.342 1.00 94.62 183 VAL A CA 1
ATOM 1335 C C . VAL A 1 183 ? 17.510 11.503 -30.912 1.00 94.62 183 VAL A C 1
ATOM 1337 O O . VAL A 1 183 ? 17.206 11.460 -29.721 1.00 94.62 183 VAL A O 1
ATOM 1340 N N . VAL A 1 184 ? 16.614 11.795 -31.859 1.00 96.25 184 VAL A N 1
ATOM 1341 C CA . VAL A 1 184 ? 15.202 12.086 -31.553 1.00 96.25 184 VAL A CA 1
ATOM 1342 C C . VAL A 1 184 ? 14.544 10.904 -30.839 1.00 96.25 184 VAL A C 1
ATOM 1344 O O . VAL A 1 184 ? 13.891 11.093 -29.815 1.00 96.25 184 VAL A O 1
ATOM 1347 N N . ILE A 1 185 ? 14.754 9.678 -31.323 1.00 96.81 185 ILE A N 1
ATOM 1348 C CA . ILE A 1 185 ? 14.215 8.462 -30.702 1.00 96.81 185 ILE A CA 1
ATOM 1349 C C . ILE A 1 185 ? 14.795 8.261 -29.298 1.00 96.81 185 ILE A C 1
ATOM 1351 O O . ILE A 1 185 ? 14.043 7.917 -28.388 1.00 96.81 185 ILE A O 1
ATOM 1355 N N . LEU A 1 186 ? 16.092 8.519 -29.088 1.00 96.12 186 LEU A N 1
ATOM 1356 C CA . LEU A 1 186 ? 16.706 8.450 -27.758 1.00 96.12 186 LEU A CA 1
ATOM 1357 C C . LEU A 1 186 ? 16.059 9.445 -26.784 1.00 96.12 186 LEU A C 1
ATOM 1359 O O . LEU A 1 186 ? 15.720 9.070 -25.662 1.00 96.12 186 LEU A O 1
ATOM 1363 N N . LEU A 1 187 ? 15.833 10.689 -27.210 1.00 96.88 187 LEU A N 1
ATOM 1364 C CA . LEU A 1 187 ? 15.162 11.700 -26.387 1.00 96.88 187 LEU A CA 1
ATOM 1365 C C . LEU A 1 187 ? 13.714 11.306 -26.069 1.00 96.88 187 LEU A C 1
ATOM 1367 O O . LEU A 1 187 ? 13.288 11.409 -24.918 1.00 96.88 187 LEU A O 1
ATOM 1371 N N . LEU A 1 188 ? 12.972 10.798 -27.056 1.00 97.25 188 LEU A N 1
ATOM 1372 C CA . LEU A 1 188 ? 11.609 10.301 -26.851 1.00 97.25 188 LEU A CA 1
ATOM 1373 C C . LEU A 1 188 ? 11.576 9.089 -25.911 1.00 97.25 188 LEU A C 1
ATOM 1375 O O . LEU A 1 188 ? 10.671 8.981 -25.087 1.00 97.25 188 LEU A O 1
ATOM 1379 N N . TYR A 1 189 ? 12.567 8.200 -25.989 1.00 97.19 189 TYR A N 1
ATOM 1380 C CA . TYR A 1 189 ? 12.718 7.073 -25.070 1.00 97.19 189 TYR A CA 1
ATOM 1381 C C . TYR A 1 189 ? 12.984 7.545 -23.633 1.00 97.19 189 TYR A C 1
ATOM 1383 O O . TYR A 1 189 ? 12.309 7.098 -22.706 1.00 97.19 189 TYR A O 1
ATOM 1391 N N . LEU A 1 190 ? 13.894 8.503 -23.432 1.00 96.31 190 LEU A N 1
ATOM 1392 C CA . LEU A 1 190 ? 14.149 9.088 -22.110 1.00 96.31 190 LEU A CA 1
ATOM 1393 C C . LEU A 1 190 ? 12.906 9.795 -21.551 1.00 96.31 190 LEU A C 1
ATOM 1395 O O . LEU A 1 190 ? 12.576 9.630 -20.373 1.00 96.31 190 LEU A O 1
ATOM 1399 N N . MET A 1 191 ? 12.174 10.528 -22.395 1.00 95.81 191 MET A N 1
ATOM 1400 C CA . MET A 1 191 ? 10.888 11.131 -22.037 1.00 95.81 191 MET A CA 1
ATOM 1401 C C . MET A 1 191 ? 9.855 10.067 -21.644 1.00 95.81 191 MET A C 1
ATOM 1403 O O . MET A 1 191 ? 9.173 10.218 -20.632 1.00 95.81 191 MET A O 1
ATOM 1407 N N . GLN A 1 192 ? 9.760 8.971 -22.396 1.00 96.25 192 GLN A N 1
ATOM 1408 C CA . GLN A 1 192 ? 8.846 7.860 -22.131 1.00 96.25 192 GLN A CA 1
ATOM 1409 C C . GLN A 1 192 ? 9.150 7.161 -20.796 1.00 96.25 192 GLN A C 1
ATOM 1411 O O . GLN A 1 192 ? 8.223 6.867 -20.031 1.00 96.25 192 GLN A O 1
ATOM 1416 N N . CYS A 1 193 ? 10.430 6.933 -20.487 1.00 94.81 193 CYS A N 1
ATOM 1417 C CA . CYS A 1 193 ? 10.883 6.381 -19.208 1.00 94.81 193 CYS A CA 1
ATOM 1418 C C . CYS A 1 193 ? 10.587 7.337 -18.047 1.00 94.81 193 CYS A C 1
ATOM 1420 O O . CYS A 1 193 ? 10.056 6.916 -17.018 1.00 94.81 193 CYS A O 1
ATOM 1422 N N . SER A 1 194 ? 10.849 8.632 -18.240 1.00 92.19 194 SER A N 1
ATOM 1423 C CA . SER A 1 194 ? 10.561 9.676 -17.249 1.00 92.19 194 SER A CA 1
ATOM 1424 C C . SER A 1 194 ? 9.061 9.777 -16.970 1.00 92.19 194 SER A C 1
ATOM 1426 O O . SER A 1 194 ? 8.648 9.783 -15.814 1.00 92.19 194 SER A O 1
ATOM 1428 N N . LEU A 1 195 ? 8.225 9.760 -18.014 1.00 91.69 195 LEU A N 1
ATOM 1429 C CA . LEU A 1 195 ? 6.767 9.734 -17.895 1.00 91.69 195 LEU A CA 1
ATOM 1430 C C . LEU A 1 195 ? 6.285 8.473 -17.160 1.00 91.69 195 LEU A C 1
ATOM 1432 O O . LEU A 1 195 ? 5.397 8.563 -16.315 1.00 91.69 195 LEU A O 1
ATOM 1436 N N . GLY A 1 196 ? 6.884 7.310 -17.434 1.00 89.19 196 GLY A N 1
ATOM 1437 C CA . GLY A 1 196 ? 6.611 6.070 -16.701 1.00 89.19 196 GLY A CA 1
ATOM 1438 C C . GLY A 1 196 ? 6.936 6.181 -15.207 1.00 89.19 196 GLY A C 1
ATOM 1439 O O . GLY A 1 196 ? 6.119 5.791 -14.369 1.00 89.19 196 GLY A O 1
ATOM 1440 N N . GLY A 1 197 ? 8.085 6.776 -14.873 1.00 87.19 197 GLY A N 1
ATOM 1441 C CA . GLY A 1 197 ? 8.485 7.079 -13.497 1.00 87.19 197 GLY A CA 1
ATOM 1442 C C . GLY A 1 197 ? 7.524 8.051 -12.810 1.00 87.19 197 GLY A C 1
ATOM 1443 O O . GLY A 1 197 ? 7.024 7.760 -11.726 1.00 87.19 197 GLY A O 1
ATOM 1444 N N . VAL A 1 198 ? 7.177 9.159 -13.471 1.00 85.81 198 VAL A N 1
ATOM 1445 C CA . VAL A 1 198 ? 6.201 10.146 -12.978 1.00 85.81 198 VAL A CA 1
ATOM 1446 C C . VAL A 1 198 ? 4.847 9.496 -12.713 1.00 85.81 198 VAL A C 1
ATOM 1448 O O . VAL A 1 198 ? 4.282 9.698 -11.649 1.00 85.81 198 VAL A O 1
ATOM 1451 N N . ILE A 1 199 ? 4.333 8.658 -13.613 1.00 84.75 199 ILE A N 1
ATOM 1452 C CA . ILE A 1 199 ? 3.059 7.948 -13.400 1.00 84.75 199 ILE A CA 1
ATOM 1453 C C . ILE A 1 199 ? 3.111 7.036 -12.169 1.00 84.75 199 ILE A C 1
ATOM 1455 O O . ILE A 1 199 ? 2.101 6.851 -11.481 1.00 84.75 199 ILE A O 1
ATOM 1459 N N . HIS A 1 200 ? 4.270 6.436 -11.904 1.00 80.06 200 HIS A N 1
ATOM 1460 C CA . HIS A 1 200 ? 4.456 5.543 -10.772 1.00 80.06 200 HIS A CA 1
ATOM 1461 C C . HIS A 1 200 ? 4.592 6.304 -9.443 1.00 80.06 200 HIS A C 1
ATOM 1463 O O . HIS A 1 200 ? 3.932 5.934 -8.468 1.00 80.06 200 HIS A O 1
ATOM 1469 N N . TRP A 1 201 ? 5.402 7.366 -9.410 1.00 77.38 201 TRP A N 1
ATOM 1470 C CA . TRP A 1 201 ? 5.706 8.143 -8.202 1.00 77.38 201 TRP A CA 1
ATOM 1471 C C . TRP A 1 201 ? 4.693 9.257 -7.905 1.00 77.38 201 TRP A C 1
ATOM 1473 O O . TRP A 1 201 ? 4.462 9.582 -6.745 1.00 77.38 201 TRP A O 1
ATOM 1483 N N . ILE A 1 202 ? 4.040 9.807 -8.928 1.00 75.12 202 ILE A N 1
ATOM 1484 C CA . ILE A 1 202 ? 3.102 10.931 -8.836 1.00 75.12 202 ILE A CA 1
ATOM 1485 C C . ILE A 1 202 ? 1.729 10.459 -9.332 1.00 75.12 202 ILE A C 1
ATOM 1487 O O . ILE A 1 202 ? 1.371 10.545 -10.512 1.00 75.12 202 ILE A O 1
ATOM 1491 N N . LYS A 1 203 ? 0.930 9.925 -8.399 1.00 63.94 203 LYS A N 1
ATOM 1492 C CA . LYS A 1 203 ? -0.438 9.460 -8.671 1.00 63.94 203 LYS A CA 1
ATOM 1493 C C . LYS A 1 203 ? -1.451 10.571 -8.356 1.00 63.94 203 LYS A C 1
ATOM 1495 O O . LYS A 1 203 ? -1.424 11.110 -7.249 1.00 63.94 203 LYS A O 1
ATOM 1500 N N . PRO A 1 204 ? -2.359 10.921 -9.288 1.00 56.06 204 PRO A N 1
ATOM 1501 C CA . PRO A 1 204 ? -3.351 11.967 -9.058 1.00 56.06 204 PRO A CA 1
ATOM 1502 C C . PRO A 1 204 ? -4.307 11.582 -7.927 1.00 56.06 204 PRO A C 1
ATOM 1504 O O . PRO A 1 204 ? -4.873 10.488 -7.920 1.00 56.06 204 PRO A O 1
ATOM 1507 N N . LYS A 1 205 ? -4.483 12.518 -6.991 1.00 45.78 205 LYS A N 1
ATOM 1508 C CA . LYS A 1 205 ? -5.096 12.296 -5.675 1.00 45.78 205 LYS A CA 1
ATOM 1509 C C . LYS A 1 205 ? -6.592 11.919 -5.733 1.00 45.78 205 LYS A C 1
ATOM 1511 O O . LYS A 1 205 ? -7.034 11.203 -4.852 1.00 45.78 205 LYS A O 1
ATOM 1516 N N . ASN A 1 206 ? -7.322 12.287 -6.801 1.00 46.78 206 ASN A N 1
ATOM 1517 C CA . ASN A 1 206 ? -8.790 12.132 -6.922 1.00 46.78 206 ASN A CA 1
ATOM 1518 C C . ASN A 1 206 ? -9.268 11.607 -8.299 1.00 46.78 206 ASN A C 1
ATOM 1520 O O . ASN A 1 206 ? -10.275 12.056 -8.849 1.00 46.78 206 ASN A O 1
ATOM 1524 N N . ALA A 1 207 ? -8.538 10.680 -8.924 1.00 50.75 207 ALA A N 1
ATOM 1525 C CA . ALA A 1 207 ? -8.878 10.228 -10.275 1.00 50.75 207 ALA A CA 1
ATOM 1526 C C . ALA A 1 207 ? -10.029 9.194 -10.286 1.00 50.75 207 ALA A C 1
ATOM 1528 O O . ALA A 1 207 ? -9.812 7.988 -10.167 1.00 50.75 207 ALA A O 1
ATOM 1529 N N . THR A 1 208 ? -11.267 9.656 -10.499 1.00 51.72 208 THR A N 1
ATOM 1530 C CA . THR A 1 208 ? -12.448 8.791 -10.744 1.00 51.72 208 THR A CA 1
ATOM 1531 C C . THR A 1 208 ? -12.339 8.009 -12.058 1.00 51.72 208 THR A C 1
ATOM 1533 O O . THR A 1 208 ? -12.941 6.946 -12.230 1.00 51.72 208 THR A O 1
ATOM 1536 N N . ARG A 1 209 ? -11.522 8.512 -12.991 1.00 62.00 209 ARG A N 1
ATOM 1537 C CA . ARG A 1 209 ? -11.206 7.908 -14.289 1.00 62.00 209 ARG A CA 1
ATOM 1538 C C . ARG A 1 209 ? -9.715 7.616 -14.391 1.00 62.00 209 ARG A C 1
ATOM 1540 O O . ARG A 1 209 ? -8.906 8.143 -13.637 1.00 62.00 209 ARG A O 1
ATOM 1547 N N . ARG A 1 210 ? -9.337 6.752 -15.334 1.00 66.25 210 ARG A N 1
ATOM 1548 C CA . ARG A 1 210 ? -7.922 6.462 -15.592 1.00 66.25 210 ARG A CA 1
ATOM 1549 C C 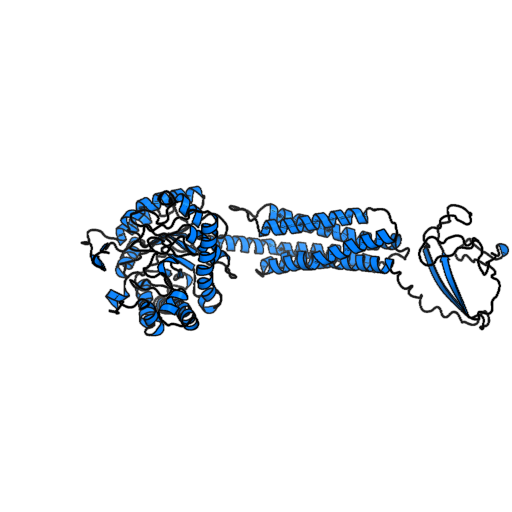. ARG A 1 210 ? -7.212 7.769 -16.000 1.00 66.25 210 ARG A C 1
ATOM 1551 O O . ARG A 1 210 ? -7.697 8.415 -16.928 1.00 66.25 210 ARG A O 1
ATOM 1558 N N . PRO A 1 211 ? -6.110 8.164 -15.339 1.00 77.69 211 PRO A N 1
ATOM 1559 C CA . PRO A 1 211 ? -5.428 9.424 -15.632 1.00 77.69 211 PRO A CA 1
ATOM 1560 C C . PRO A 1 211 ? -4.979 9.531 -17.093 1.00 77.69 211 PRO A C 1
ATOM 1562 O O . PRO A 1 211 ? -4.490 8.547 -17.653 1.00 77.69 211 PRO A O 1
ATOM 1565 N N . ALA A 1 212 ? -5.089 10.723 -17.691 1.00 81.19 212 ALA A N 1
ATOM 1566 C CA . ALA A 1 212 ? -4.698 10.982 -19.083 1.00 81.19 212 ALA A CA 1
ATOM 1567 C C . ALA A 1 212 ? -3.233 10.598 -19.366 1.00 81.19 212 ALA A C 1
ATOM 1569 O O . ALA A 1 212 ? -2.935 9.992 -20.394 1.00 81.19 212 ALA A O 1
ATOM 1570 N N . GLN A 1 213 ? -2.345 10.833 -18.393 1.00 83.75 213 GLN A N 1
ATOM 1571 C CA . GLN A 1 213 ? -0.934 10.433 -18.433 1.00 83.75 213 GLN A CA 1
ATOM 1572 C C . GLN A 1 213 ? -0.723 8.938 -18.738 1.00 83.75 213 GLN A C 1
ATOM 1574 O O . GLN A 1 213 ? 0.205 8.588 -19.459 1.00 83.75 213 GLN A O 1
ATOM 1579 N N . ASN A 1 214 ? -1.616 8.047 -18.288 1.00 84.81 214 ASN A N 1
ATOM 1580 C CA . ASN A 1 214 ? -1.491 6.610 -18.557 1.00 84.81 214 ASN A CA 1
ATOM 1581 C C . ASN A 1 214 ? -1.759 6.270 -20.028 1.00 84.81 214 ASN A C 1
ATOM 1583 O O . ASN A 1 214 ? -1.173 5.323 -20.554 1.00 84.81 214 ASN A O 1
ATOM 1587 N N . TYR A 1 215 ? -2.661 7.011 -20.676 1.00 87.44 215 TYR A N 1
ATOM 1588 C CA . TYR A 1 215 ? -2.916 6.869 -22.108 1.00 87.44 215 TYR A CA 1
ATOM 1589 C C . TYR A 1 215 ? -1.774 7.474 -22.912 1.00 87.44 215 TYR A C 1
ATOM 1591 O O . TYR A 1 215 ? -1.288 6.827 -23.835 1.00 87.44 215 TYR A O 1
ATOM 1599 N N . LEU A 1 216 ? -1.295 8.651 -22.500 1.00 91.00 216 LEU A N 1
ATOM 1600 C CA . LEU A 1 216 ? -0.145 9.305 -23.116 1.00 91.00 216 LEU A CA 1
ATOM 1601 C C . LEU A 1 216 ? 1.088 8.393 -23.109 1.00 91.00 216 LEU A C 1
ATOM 1603 O O . LEU A 1 216 ? 1.685 8.187 -24.157 1.00 91.00 216 LEU A O 1
ATOM 1607 N N . HIS A 1 217 ? 1.410 7.766 -21.973 1.00 93.50 217 HIS A N 1
ATOM 1608 C CA . HIS A 1 217 ? 2.511 6.805 -21.876 1.00 93.50 217 HIS A CA 1
ATOM 1609 C C . HIS A 1 217 ? 2.309 5.584 -22.782 1.00 93.50 217 HIS A C 1
ATOM 1611 O O . HIS A 1 217 ? 3.254 5.102 -23.398 1.00 93.50 217 HIS A O 1
ATOM 1617 N N . GLY A 1 218 ? 1.079 5.078 -22.903 1.00 91.25 218 GLY A N 1
ATOM 1618 C CA . GLY A 1 218 ? 0.784 3.978 -23.823 1.00 91.25 218 GLY A CA 1
ATOM 1619 C C . GLY A 1 218 ? 1.023 4.355 -25.288 1.00 91.25 218 GLY A C 1
ATOM 1620 O O . GLY A 1 218 ? 1.705 3.626 -26.003 1.00 91.25 218 GLY A O 1
ATOM 1621 N N . VAL A 1 219 ? 0.488 5.501 -25.719 1.00 93.50 219 VAL A N 1
ATOM 1622 C CA . VAL A 1 219 ? 0.590 5.983 -27.106 1.00 93.50 219 VAL A CA 1
ATOM 1623 C C . VAL A 1 219 ? 2.028 6.354 -27.453 1.00 93.50 219 VAL A C 1
ATOM 1625 O O . VAL A 1 219 ? 2.545 5.883 -28.463 1.00 93.50 219 VAL A O 1
ATOM 1628 N N . LEU A 1 220 ? 2.696 7.132 -26.596 1.00 95.31 220 LEU A N 1
ATOM 1629 C CA . LEU A 1 220 ? 4.089 7.529 -26.793 1.00 95.31 220 LEU A CA 1
ATOM 1630 C C . LEU A 1 220 ? 5.000 6.301 -26.905 1.00 95.31 220 LEU A C 1
ATOM 1632 O O . LEU A 1 220 ? 5.820 6.236 -27.815 1.00 95.31 220 LEU A O 1
ATOM 1636 N N . GLY A 1 221 ? 4.805 5.286 -26.057 1.00 94.94 221 GLY A N 1
ATOM 1637 C CA . GLY A 1 221 ? 5.570 4.040 -26.127 1.00 94.94 221 GLY A CA 1
ATOM 1638 C C . GLY A 1 221 ? 5.419 3.296 -27.458 1.00 94.94 221 GLY A C 1
ATOM 1639 O O . GLY A 1 221 ? 6.410 2.825 -28.010 1.00 94.94 221 GLY A O 1
ATOM 1640 N N . VAL A 1 222 ? 4.202 3.225 -28.009 1.00 93.88 222 VAL A N 1
ATOM 1641 C CA . VAL A 1 222 ? 3.957 2.597 -29.323 1.00 93.88 222 VAL A CA 1
ATOM 1642 C C . VAL A 1 222 ? 4.595 3.408 -30.453 1.00 93.88 222 VAL A C 1
ATOM 1644 O O . VAL A 1 222 ? 5.207 2.823 -31.346 1.00 93.88 222 VAL A O 1
ATOM 1647 N N . VAL A 1 223 ? 4.511 4.740 -30.395 1.00 95.50 223 VAL A N 1
ATOM 1648 C CA . VAL A 1 223 ? 5.157 5.629 -31.375 1.00 95.50 223 VAL A CA 1
ATOM 1649 C C . VAL A 1 223 ? 6.676 5.451 -31.355 1.00 95.50 223 VAL A C 1
ATOM 1651 O O . VAL A 1 223 ? 7.277 5.286 -32.414 1.00 95.50 223 VAL A O 1
ATOM 1654 N N . VAL A 1 224 ? 7.293 5.409 -30.170 1.00 96.69 224 VAL A N 1
ATOM 1655 C CA . VAL A 1 224 ? 8.740 5.177 -30.020 1.00 96.69 224 VAL A CA 1
ATOM 1656 C C . VAL A 1 224 ? 9.150 3.837 -30.634 1.00 96.69 224 VAL A C 1
ATOM 1658 O O . VAL A 1 224 ? 10.115 3.798 -31.390 1.00 96.69 224 VAL A O 1
ATOM 1661 N N . ILE A 1 225 ? 8.403 2.756 -30.380 1.00 95.56 225 ILE A N 1
ATOM 1662 C CA . ILE A 1 225 ? 8.685 1.437 -30.973 1.00 95.56 225 ILE A CA 1
ATOM 1663 C C . ILE A 1 225 ? 8.553 1.473 -32.503 1.00 95.56 225 ILE A C 1
ATOM 1665 O O . ILE A 1 225 ? 9.417 0.946 -33.202 1.00 95.56 225 ILE A O 1
ATOM 1669 N N . GLY A 1 226 ? 7.516 2.124 -33.038 1.00 95.19 226 GLY A N 1
ATOM 1670 C CA . GLY A 1 226 ? 7.323 2.258 -34.486 1.00 95.19 226 GLY A CA 1
ATOM 1671 C C . GLY A 1 226 ? 8.462 3.021 -35.168 1.00 95.19 226 GLY A C 1
ATOM 1672 O O . GLY A 1 226 ? 8.999 2.566 -36.180 1.00 95.19 226 GLY A O 1
ATOM 1673 N N . LEU A 1 227 ? 8.891 4.140 -34.577 1.00 96.12 227 LEU A N 1
ATOM 1674 C CA . LEU A 1 227 ? 10.053 4.895 -35.051 1.00 96.12 227 LEU A CA 1
ATOM 1675 C C . LEU A 1 227 ? 11.341 4.070 -34.948 1.00 96.12 227 LEU A C 1
ATOM 1677 O O . LEU A 1 227 ? 12.170 4.113 -35.853 1.00 96.12 227 LEU A O 1
ATOM 1681 N N . ALA A 1 228 ? 11.495 3.276 -33.890 1.00 95.94 228 ALA A N 1
ATOM 1682 C CA . ALA A 1 228 ? 12.659 2.422 -33.705 1.00 95.94 228 ALA A CA 1
ATOM 1683 C C . ALA A 1 228 ? 12.734 1.292 -34.752 1.00 95.94 228 ALA A C 1
ATOM 1685 O O . ALA A 1 228 ? 13.816 0.992 -35.257 1.00 95.94 228 ALA A O 1
ATOM 1686 N N . PHE A 1 229 ? 11.597 0.712 -35.152 1.00 95.69 229 PHE A N 1
ATOM 1687 C CA . PHE A 1 229 ? 11.547 -0.266 -36.248 1.00 95.69 229 PHE A CA 1
ATOM 1688 C C . PHE A 1 229 ? 11.986 0.348 -37.575 1.00 95.69 229 PHE A C 1
ATOM 1690 O O . PHE A 1 229 ? 12.764 -0.270 -38.308 1.00 95.69 229 PHE A O 1
ATOM 1697 N N . TYR A 1 230 ? 11.517 1.563 -37.864 1.00 95.00 230 TYR A N 1
ATOM 1698 C CA . TYR A 1 230 ? 11.949 2.323 -39.032 1.00 95.00 230 TYR A CA 1
ATOM 1699 C C . TYR A 1 230 ? 13.454 2.621 -38.982 1.00 95.00 230 TYR A C 1
ATOM 1701 O O . TYR A 1 230 ? 14.162 2.370 -39.955 1.00 95.00 230 TYR A O 1
ATOM 1709 N N . GLN A 1 231 ? 13.957 3.068 -37.831 1.00 95.88 231 GLN A N 1
ATOM 1710 C CA . GLN A 1 231 ? 15.363 3.414 -37.630 1.00 95.88 231 GLN A CA 1
ATOM 1711 C C . GLN A 1 231 ? 16.307 2.227 -37.838 1.00 95.88 231 GLN A C 1
ATOM 1713 O O . GLN A 1 231 ? 17.356 2.359 -38.465 1.00 95.88 231 GLN A O 1
ATOM 1718 N N . VAL A 1 232 ? 15.940 1.045 -37.341 1.00 95.75 232 VAL A N 1
ATOM 1719 C CA . VAL A 1 232 ? 16.752 -0.159 -37.556 1.00 95.75 232 VAL A CA 1
ATOM 1720 C C . VAL A 1 232 ? 16.737 -0.568 -39.026 1.00 95.75 232 VAL A C 1
ATOM 1722 O O . VAL A 1 232 ? 17.780 -0.961 -39.548 1.00 95.75 232 VAL A O 1
ATOM 1725 N N . ARG A 1 233 ? 15.602 -0.403 -39.723 1.00 95.19 233 ARG A N 1
ATOM 1726 C CA . ARG A 1 233 ? 15.526 -0.657 -41.166 1.00 95.19 233 ARG A CA 1
ATOM 1727 C C . ARG A 1 233 ? 16.447 0.249 -41.963 1.00 95.19 233 ARG A C 1
ATOM 1729 O O . ARG A 1 233 ? 17.226 -0.262 -42.760 1.00 95.19 233 ARG A O 1
ATOM 1736 N N . THR A 1 234 ? 16.374 1.561 -41.754 1.00 94.56 234 THR A N 1
ATOM 1737 C CA . THR A 1 234 ? 17.252 2.502 -42.466 1.00 94.56 234 THR A CA 1
ATOM 1738 C C . THR A 1 234 ? 18.722 2.227 -42.150 1.00 94.56 234 THR A C 1
ATOM 1740 O O . THR A 1 234 ? 19.559 2.296 -43.045 1.00 94.56 234 THR A O 1
ATOM 1743 N N . GLY A 1 235 ? 19.033 1.800 -40.921 1.00 93.81 235 GLY A N 1
ATOM 1744 C CA . GLY A 1 235 ? 20.378 1.390 -40.515 1.00 93.81 235 GLY A CA 1
ATOM 1745 C C . GLY A 1 235 ? 20.960 0.259 -41.368 1.00 93.81 235 GLY A C 1
ATOM 1746 O O . GLY A 1 235 ? 22.017 0.421 -41.972 1.00 93.81 235 GLY A O 1
ATOM 1747 N N . TYR A 1 236 ? 20.282 -0.890 -41.452 1.00 93.38 236 TYR A N 1
ATOM 1748 C CA . TYR A 1 236 ? 20.833 -2.035 -42.194 1.00 93.38 236 TYR A CA 1
ATOM 1749 C C . TYR A 1 236 ? 20.615 -1.957 -43.714 1.00 93.38 236 TYR A C 1
ATOM 1751 O O . TYR A 1 236 ? 21.341 -2.606 -44.465 1.00 93.38 236 TYR A O 1
ATOM 1759 N N . HIS A 1 237 ? 19.594 -1.232 -44.177 1.00 92.19 237 HIS A N 1
ATOM 1760 C CA . HIS A 1 237 ? 19.237 -1.167 -45.596 1.00 92.19 237 HIS A CA 1
ATOM 1761 C C . HIS A 1 237 ? 19.969 -0.034 -46.320 1.00 92.19 237 HIS A C 1
ATOM 1763 O O . HIS A 1 237 ? 20.527 -0.256 -47.392 1.00 92.19 237 HIS A O 1
ATOM 1769 N N . ASP A 1 238 ? 19.979 1.164 -45.730 1.00 89.12 238 ASP A N 1
ATOM 1770 C CA . ASP A 1 238 ? 20.480 2.376 -46.379 1.00 89.12 238 ASP A CA 1
ATOM 1771 C C . ASP A 1 238 ? 21.864 2.765 -45.859 1.00 89.12 238 ASP A C 1
ATOM 1773 O O . ASP A 1 238 ? 22.745 3.078 -46.654 1.00 89.12 238 ASP A O 1
ATOM 1777 N N . GLU A 1 239 ? 22.078 2.739 -44.542 1.00 89.81 239 GLU A N 1
ATOM 1778 C CA . GLU A 1 239 ? 23.336 3.204 -43.944 1.00 89.81 239 GLU A CA 1
ATOM 1779 C C . GLU A 1 239 ? 24.453 2.169 -44.022 1.00 89.81 239 GLU A C 1
ATOM 1781 O O . GLU A 1 239 ? 25.603 2.528 -44.264 1.00 89.81 239 GLU A O 1
ATOM 1786 N N . TRP A 1 240 ? 24.142 0.879 -43.894 1.00 88.56 240 TRP A N 1
ATOM 1787 C CA . TRP A 1 240 ? 25.148 -0.179 -43.979 1.00 88.56 240 TRP A CA 1
ATOM 1788 C C . TRP A 1 240 ? 25.954 -0.137 -45.291 1.00 88.56 240 TRP A C 1
ATOM 1790 O O . TRP A 1 240 ? 27.182 -0.030 -45.204 1.00 88.56 240 TRP A O 1
ATOM 1800 N N . PRO A 1 241 ? 25.340 -0.137 -46.494 1.00 83.38 241 PRO A N 1
ATOM 1801 C CA . PRO A 1 241 ? 26.108 -0.064 -47.737 1.00 83.38 241 PRO A CA 1
ATOM 1802 C C . PRO A 1 241 ? 26.852 1.266 -47.890 1.00 83.38 241 PRO A C 1
ATOM 1804 O O . PRO A 1 241 ? 27.989 1.284 -48.355 1.00 83.38 241 PRO A O 1
ATOM 1807 N N . LYS A 1 242 ? 26.242 2.380 -47.458 1.00 82.50 242 LYS A N 1
ATOM 1808 C CA . LYS A 1 242 ? 26.850 3.717 -47.545 1.00 82.50 242 LYS A CA 1
ATOM 1809 C C . LYS A 1 242 ? 28.097 3.852 -46.674 1.00 82.50 242 LYS A C 1
ATOM 1811 O O . LYS A 1 242 ? 29.090 4.413 -47.122 1.00 82.50 242 LYS A O 1
ATOM 1816 N N . MET A 1 243 ? 28.038 3.356 -45.440 1.00 79.00 243 MET A N 1
ATOM 1817 C CA . MET A 1 243 ? 29.083 3.560 -44.433 1.00 79.00 243 MET A CA 1
ATOM 1818 C C . MET A 1 243 ? 30.196 2.517 -44.520 1.00 79.00 243 MET A C 1
ATOM 1820 O O . MET A 1 243 ? 31.328 2.798 -44.135 1.00 79.00 243 MET A O 1
ATOM 1824 N N . THR A 1 244 ? 29.893 1.311 -45.008 1.00 76.00 244 THR A N 1
ATOM 1825 C CA . THR A 1 244 ? 30.880 0.221 -45.088 1.00 76.00 244 THR A CA 1
ATOM 1826 C C . THR A 1 244 ? 31.424 -0.018 -46.491 1.00 76.00 244 THR A C 1
ATOM 1828 O O . THR A 1 244 ? 32.467 -0.658 -46.616 1.00 76.00 244 THR A O 1
ATOM 1831 N N . GLY A 1 245 ? 30.726 0.452 -47.533 1.00 70.62 245 GLY A N 1
ATOM 1832 C CA . GLY A 1 245 ? 31.017 0.116 -48.930 1.00 70.62 245 GLY A CA 1
ATOM 1833 C C . GLY A 1 245 ? 30.719 -1.345 -49.291 1.00 70.62 245 GLY A C 1
ATOM 1834 O O . GLY A 1 245 ? 30.988 -1.758 -50.417 1.00 70.62 245 GLY A O 1
ATOM 1835 N N . LEU A 1 246 ? 30.183 -2.137 -48.354 1.00 74.31 246 LEU A N 1
ATOM 1836 C CA . LEU A 1 246 ? 29.856 -3.543 -48.570 1.00 74.31 246 LEU A CA 1
ATOM 1837 C C . LEU A 1 246 ? 28.500 -3.693 -49.277 1.00 74.31 246 LEU A C 1
ATOM 1839 O O . LEU A 1 246 ? 27.642 -2.810 -49.173 1.00 74.31 246 LEU A O 1
ATOM 1843 N N . PRO A 1 247 ? 28.266 -4.827 -49.965 1.00 76.31 247 PRO A N 1
ATOM 1844 C CA . PRO A 1 247 ? 26.967 -5.125 -50.550 1.00 76.31 247 PRO A CA 1
ATOM 1845 C C . PRO A 1 247 ? 25.838 -5.055 -49.517 1.00 76.31 247 PRO A C 1
ATOM 1847 O O . PRO A 1 247 ? 26.023 -5.365 -48.333 1.00 76.31 247 PRO A O 1
ATOM 1850 N N . SER A 1 248 ? 24.646 -4.688 -49.988 1.00 83.00 248 SER A N 1
ATOM 1851 C CA . SER A 1 248 ? 23.421 -4.760 -49.197 1.00 83.00 248 SER A CA 1
ATOM 1852 C C . SER A 1 248 ? 23.230 -6.154 -48.607 1.00 83.00 248 SER A C 1
ATOM 1854 O O . SER A 1 248 ? 23.558 -7.168 -49.230 1.00 83.00 248 SER A O 1
ATOM 1856 N N . LEU A 1 249 ? 22.678 -6.199 -47.395 1.00 85.75 249 LEU A N 1
ATOM 1857 C CA . LEU A 1 249 ? 22.376 -7.463 -46.738 1.00 85.75 249 LEU A CA 1
ATOM 1858 C C . LEU A 1 249 ? 21.382 -8.294 -47.568 1.00 85.75 249 LEU A C 1
ATOM 1860 O O . LEU A 1 249 ? 20.563 -7.725 -48.296 1.00 85.75 249 LEU A O 1
ATOM 1864 N N . PRO A 1 250 ? 21.407 -9.634 -47.438 1.00 87.06 250 PRO A N 1
ATOM 1865 C CA . PRO A 1 250 ? 20.494 -10.503 -48.166 1.00 87.06 250 PRO A CA 1
ATOM 1866 C C . PRO A 1 250 ? 19.028 -10.115 -47.953 1.00 87.06 250 PRO A C 1
ATOM 1868 O O . PRO A 1 250 ? 18.622 -9.770 -46.841 1.00 87.06 250 PRO A O 1
ATOM 1871 N N . ASN A 1 251 ? 18.204 -10.294 -48.990 1.00 84.81 251 ASN A N 1
ATOM 1872 C CA . ASN A 1 251 ? 16.764 -10.002 -48.950 1.00 84.81 251 ASN A CA 1
ATOM 1873 C C . ASN A 1 251 ? 16.029 -10.681 -47.777 1.00 84.81 251 ASN A C 1
ATOM 1875 O O . ASN A 1 251 ? 15.017 -10.166 -47.303 1.00 84.81 251 ASN A O 1
ATOM 1879 N N . GLY A 1 252 ? 16.558 -11.800 -47.264 1.00 85.88 252 GLY A N 1
ATOM 1880 C CA . GLY A 1 252 ? 16.045 -12.474 -46.070 1.00 85.88 252 GLY A CA 1
ATOM 1881 C C . GLY A 1 252 ? 16.007 -11.588 -44.817 1.00 85.88 252 GLY A C 1
ATOM 1882 O O . GLY A 1 252 ? 15.074 -11.709 -44.030 1.00 85.88 252 GLY A O 1
ATOM 1883 N N . VAL A 1 253 ? 16.943 -10.646 -44.649 1.00 88.94 253 VAL A N 1
ATOM 1884 C CA . VAL A 1 253 ? 16.945 -9.706 -43.509 1.00 88.94 253 VAL A CA 1
ATOM 1885 C C . VAL A 1 253 ? 15.749 -8.756 -43.586 1.00 88.94 253 VAL A C 1
ATOM 1887 O O . VAL A 1 253 ? 15.044 -8.557 -42.597 1.00 88.94 253 VAL A O 1
ATOM 1890 N N . ASN A 1 254 ? 15.461 -8.225 -44.777 1.00 90.88 254 ASN A N 1
ATOM 1891 C CA . ASN A 1 254 ? 14.289 -7.376 -44.988 1.00 90.88 254 ASN A CA 1
ATOM 1892 C C . ASN A 1 254 ? 12.983 -8.176 -44.848 1.00 90.88 254 ASN A C 1
ATOM 1894 O O . ASN A 1 254 ? 12.022 -7.672 -44.275 1.00 90.88 254 ASN A O 1
ATOM 1898 N N . MET A 1 255 ? 12.959 -9.441 -45.280 1.00 90.44 255 MET A N 1
ATOM 1899 C CA . MET A 1 255 ? 11.817 -10.337 -45.064 1.00 90.44 255 MET A CA 1
ATOM 1900 C C . MET A 1 255 ? 11.544 -10.567 -43.569 1.00 90.44 255 MET A C 1
ATOM 1902 O O . MET A 1 255 ? 10.404 -10.434 -43.129 1.00 90.44 255 MET A O 1
ATOM 1906 N N . LEU A 1 256 ? 12.581 -10.844 -42.770 1.00 89.94 256 LEU A N 1
ATOM 1907 C CA . LEU A 1 256 ? 12.460 -10.986 -41.313 1.00 89.94 256 LEU A CA 1
ATOM 1908 C C . LEU A 1 256 ? 11.935 -9.704 -40.660 1.00 89.94 256 LEU A C 1
ATOM 1910 O O . LEU A 1 256 ? 11.060 -9.766 -39.800 1.00 89.94 256 LEU A O 1
ATOM 1914 N N . TRP A 1 257 ? 12.422 -8.542 -41.098 1.00 94.38 257 TRP A N 1
ATOM 1915 C CA . TRP A 1 257 ? 11.924 -7.254 -40.621 1.00 94.38 257 TRP A CA 1
ATOM 1916 C C . TRP A 1 257 ? 10.438 -7.048 -40.959 1.00 94.38 257 TRP A C 1
ATOM 1918 O O . TRP A 1 257 ? 9.677 -6.633 -40.085 1.00 94.38 257 TRP A O 1
ATOM 1928 N N . ILE A 1 258 ? 10.006 -7.395 -42.181 1.00 93.62 258 ILE A N 1
ATOM 1929 C CA . ILE A 1 258 ? 8.595 -7.329 -42.606 1.00 93.62 258 ILE A CA 1
ATOM 1930 C C . ILE A 1 258 ? 7.723 -8.241 -41.736 1.00 93.62 258 ILE A C 1
ATOM 1932 O O . ILE A 1 258 ? 6.672 -7.822 -41.250 1.00 93.62 258 ILE A O 1
ATOM 1936 N N . VAL A 1 259 ? 8.164 -9.478 -41.500 1.00 93.38 259 VAL A N 1
ATOM 1937 C CA . VAL A 1 259 ? 7.455 -10.399 -40.602 1.00 93.38 259 VAL A CA 1
ATOM 1938 C C . VAL A 1 259 ? 7.337 -9.782 -39.210 1.00 93.38 259 VAL A C 1
ATOM 1940 O O . VAL A 1 259 ? 6.256 -9.815 -38.622 1.00 93.38 259 VAL A O 1
ATOM 1943 N N . TRP A 1 260 ? 8.400 -9.155 -38.697 1.00 91.25 260 TRP A N 1
ATOM 1944 C CA . TRP A 1 260 ? 8.381 -8.583 -37.354 1.00 91.25 260 TRP A CA 1
ATOM 1945 C C . TRP A 1 260 ? 7.473 -7.364 -37.197 1.00 91.25 260 TRP A C 1
ATOM 1947 O O . TRP A 1 260 ? 6.724 -7.287 -36.218 1.00 91.25 260 TRP A O 1
ATOM 1957 N N . ILE A 1 261 ? 7.498 -6.434 -38.157 1.00 92.75 261 ILE A N 1
ATOM 1958 C CA . ILE A 1 261 ? 6.650 -5.232 -38.124 1.00 92.75 261 ILE A CA 1
ATOM 1959 C C . ILE A 1 261 ? 5.164 -5.558 -38.292 1.00 92.75 261 ILE A C 1
ATOM 1961 O O . ILE A 1 261 ? 4.326 -4.748 -37.918 1.00 92.75 261 ILE A O 1
ATOM 1965 N N . ILE A 1 262 ? 4.822 -6.743 -38.802 1.00 94.50 262 ILE A N 1
ATOM 1966 C CA . ILE A 1 262 ? 3.440 -7.234 -38.824 1.00 94.50 262 ILE A CA 1
ATOM 1967 C C . ILE A 1 262 ? 3.123 -7.975 -37.521 1.00 94.50 262 ILE A C 1
ATOM 1969 O O . ILE A 1 262 ? 2.138 -7.670 -36.847 1.00 94.50 262 ILE A O 1
ATOM 1973 N N . LEU A 1 263 ? 3.967 -8.931 -37.136 1.00 95.06 263 LEU A N 1
ATOM 1974 C CA . LEU A 1 263 ? 3.699 -9.840 -36.025 1.00 95.06 263 LEU A CA 1
ATOM 1975 C C . LEU A 1 263 ? 3.632 -9.118 -34.671 1.00 95.06 263 LEU A C 1
ATOM 1977 O O . LEU A 1 263 ? 2.718 -9.387 -33.894 1.00 95.06 263 LEU A O 1
ATOM 1981 N N . ILE A 1 264 ? 4.534 -8.175 -34.381 1.00 95.19 264 ILE A N 1
ATOM 1982 C CA . ILE A 1 264 ? 4.533 -7.464 -33.091 1.00 95.19 264 ILE A CA 1
ATOM 1983 C C . ILE A 1 264 ? 3.266 -6.612 -32.902 1.00 95.19 264 ILE A C 1
ATOM 1985 O O . ILE A 1 264 ? 2.612 -6.769 -31.864 1.00 95.19 264 ILE A O 1
ATOM 1989 N N . PRO A 1 265 ? 2.852 -5.752 -33.858 1.00 94.00 265 PRO A N 1
ATOM 1990 C CA . PRO A 1 265 ? 1.575 -5.057 -33.754 1.00 94.00 265 PRO A CA 1
ATOM 1991 C C . PRO A 1 265 ? 0.394 -6.015 -33.647 1.00 94.00 265 PRO A C 1
ATOM 1993 O O . PRO A 1 265 ? -0.446 -5.806 -32.777 1.00 94.00 265 PRO A O 1
ATOM 1996 N N . VAL A 1 266 ? 0.344 -7.090 -34.444 1.00 95.56 266 VAL A N 1
ATOM 1997 C CA . VAL A 1 266 ? -0.726 -8.099 -34.340 1.00 95.56 266 VAL A CA 1
ATOM 1998 C C . VAL A 1 266 ? -0.799 -8.669 -32.922 1.00 95.56 266 VAL A C 1
ATOM 2000 O O . VAL A 1 266 ? -1.870 -8.650 -32.319 1.00 95.56 266 VAL A O 1
ATOM 2003 N N . LEU A 1 267 ? 0.325 -9.088 -32.335 1.00 95.56 267 LEU A N 1
ATOM 2004 C CA . LEU A 1 267 ? 0.373 -9.581 -30.954 1.00 95.56 267 LEU A CA 1
ATOM 2005 C C . LEU A 1 267 ? -0.067 -8.518 -29.940 1.00 95.56 267 LEU A C 1
ATOM 2007 O O . LEU A 1 267 ? -0.738 -8.842 -28.957 1.00 95.56 267 LEU A O 1
ATOM 2011 N N . TYR A 1 268 ? 0.276 -7.250 -30.162 1.00 93.44 268 TYR A N 1
ATOM 2012 C CA . TYR A 1 268 ? -0.157 -6.153 -29.300 1.00 93.44 268 TYR A CA 1
ATOM 2013 C C . TYR A 1 268 ? -1.674 -5.920 -29.387 1.00 93.44 268 TYR A C 1
ATOM 2015 O O . TYR A 1 268 ? -2.337 -5.811 -28.351 1.00 93.44 268 TYR A O 1
ATOM 2023 N N . PHE A 1 269 ? -2.231 -5.894 -30.604 1.00 91.88 269 PHE A N 1
ATOM 2024 C CA . PHE A 1 269 ? -3.660 -5.712 -30.871 1.00 91.88 269 PHE A CA 1
ATOM 2025 C C . PHE A 1 269 ? -4.494 -6.895 -30.372 1.00 91.88 269 PHE A C 1
ATOM 2027 O O . PHE A 1 269 ? -5.520 -6.674 -29.732 1.00 91.88 269 PHE A O 1
ATOM 2034 N N . VAL A 1 270 ? -4.032 -8.135 -30.553 1.00 93.81 270 VAL A N 1
ATOM 2035 C CA . VAL A 1 270 ? -4.659 -9.330 -29.957 1.00 93.81 270 VAL A CA 1
ATOM 2036 C C . VAL A 1 270 ? -4.715 -9.201 -28.433 1.00 93.81 270 VAL A C 1
ATOM 2038 O O . VAL A 1 270 ? -5.746 -9.472 -27.820 1.00 93.81 270 VAL A O 1
ATOM 2041 N N . GLY A 1 271 ? -3.659 -8.675 -27.807 1.00 89.81 271 GLY A N 1
ATOM 2042 C CA . GLY A 1 271 ? -3.640 -8.394 -26.371 1.00 89.81 271 GLY A CA 1
ATOM 2043 C C . GLY A 1 271 ? -4.683 -7.360 -25.918 1.00 89.81 271 GLY A C 1
ATOM 2044 O O . GLY A 1 271 ? -5.062 -7.354 -24.744 1.00 89.81 271 GLY A O 1
ATOM 2045 N N . LEU A 1 272 ? -5.204 -6.507 -26.812 1.00 88.81 272 LEU A N 1
ATOM 2046 C CA . LEU A 1 272 ? -6.307 -5.591 -26.487 1.00 88.81 272 LEU A CA 1
ATOM 2047 C C . LEU A 1 272 ? -7.620 -6.332 -26.224 1.00 88.81 272 LEU A C 1
ATOM 2049 O O . LEU A 1 272 ? -8.453 -5.802 -25.491 1.00 88.81 272 LEU A O 1
ATOM 2053 N N . ALA A 1 273 ? -7.786 -7.569 -26.704 1.00 90.12 273 ALA A N 1
ATOM 2054 C CA . ALA A 1 273 ? -8.934 -8.407 -26.354 1.00 90.12 273 ALA A CA 1
ATOM 2055 C C . ALA A 1 273 ? -9.015 -8.700 -24.842 1.00 90.12 273 ALA A C 1
ATOM 2057 O O . ALA A 1 273 ? -10.084 -9.018 -24.326 1.00 90.12 273 ALA A O 1
ATOM 2058 N N . LEU A 1 274 ? -7.910 -8.535 -24.102 1.00 89.44 274 LEU A N 1
ATOM 2059 C CA . LEU A 1 274 ? -7.880 -8.648 -22.642 1.00 89.44 274 LEU A CA 1
ATOM 2060 C C . LEU A 1 274 ? -8.332 -7.365 -21.927 1.00 89.44 274 LEU A C 1
ATOM 2062 O O . LEU A 1 274 ? -8.580 -7.409 -20.722 1.00 89.44 274 LEU A O 1
ATOM 2066 N N . LEU A 1 275 ? -8.483 -6.230 -22.626 1.00 84.06 275 LEU A N 1
ATOM 2067 C CA . LEU A 1 275 ? -8.898 -4.957 -22.020 1.00 84.06 275 LEU A CA 1
ATOM 2068 C C . LEU A 1 275 ? -10.230 -5.034 -21.268 1.00 84.06 275 LEU A C 1
ATOM 2070 O O . LEU A 1 275 ? -10.274 -4.508 -20.159 1.00 84.06 275 LEU A O 1
ATOM 2074 N N . PRO A 1 276 ? -11.298 -5.680 -21.777 1.00 84.62 276 PRO A N 1
ATOM 2075 C CA . PRO A 1 276 ? -12.547 -5.797 -21.030 1.00 84.62 276 PRO A CA 1
ATOM 2076 C C . PRO A 1 276 ? -12.347 -6.516 -19.694 1.00 84.62 276 PRO A C 1
ATOM 2078 O O . PRO A 1 276 ? -12.878 -6.083 -18.673 1.00 84.62 276 PRO A O 1
ATOM 2081 N N . ARG A 1 277 ? -11.521 -7.571 -19.674 1.00 82.00 277 ARG A N 1
ATOM 2082 C CA . ARG A 1 277 ? -11.170 -8.311 -18.455 1.00 82.00 277 ARG A CA 1
ATOM 2083 C C . ARG A 1 277 ? -10.298 -7.474 -17.522 1.00 82.00 277 ARG A C 1
ATOM 2085 O O . ARG A 1 277 ? -10.605 -7.408 -16.337 1.00 82.00 277 ARG A O 1
ATOM 2092 N N . GLN A 1 278 ? -9.285 -6.788 -18.052 1.00 81.12 278 GLN A N 1
ATOM 2093 C CA . GLN A 1 278 ? -8.426 -5.867 -17.302 1.00 81.12 278 GLN A CA 1
ATOM 2094 C C . GLN A 1 278 ? -9.259 -4.744 -16.662 1.00 81.12 278 GLN A C 1
ATOM 2096 O O . GLN A 1 278 ? -9.137 -4.474 -15.474 1.00 81.12 278 GLN A O 1
ATOM 2101 N N . PHE A 1 279 ? -10.158 -4.110 -17.418 1.00 80.19 279 PHE A N 1
ATOM 2102 C CA . PHE A 1 279 ? -11.039 -3.058 -16.915 1.00 80.19 279 PHE A CA 1
ATOM 2103 C C . PHE A 1 279 ? -12.083 -3.590 -15.946 1.00 80.19 279 PHE A C 1
ATOM 2105 O O . PHE A 1 279 ? -12.385 -2.906 -14.972 1.00 80.19 279 PHE A O 1
ATOM 2112 N N . LYS A 1 280 ? -12.598 -4.807 -16.153 1.00 76.62 280 LYS A N 1
ATOM 2113 C CA . LYS A 1 280 ? -13.445 -5.476 -15.167 1.00 76.62 280 LYS A CA 1
ATOM 2114 C C . LYS A 1 280 ? -12.663 -5.714 -13.879 1.00 76.62 280 LYS A C 1
ATOM 2116 O O . LYS A 1 280 ? -13.159 -5.312 -12.850 1.00 76.62 280 LYS A O 1
ATOM 2121 N N . GLN A 1 281 ? -11.437 -6.234 -13.908 1.00 73.19 281 GLN A N 1
ATOM 2122 C CA . GLN A 1 281 ? -10.591 -6.399 -12.715 1.00 73.19 281 GLN A CA 1
ATOM 2123 C C . GLN A 1 281 ? -10.234 -5.064 -12.049 1.00 73.19 281 GLN A C 1
ATOM 2125 O O . GLN A 1 281 ? -10.256 -4.971 -10.832 1.00 73.19 281 GLN A O 1
ATOM 2130 N N . GLU A 1 282 ? -9.934 -4.008 -12.809 1.00 70.50 282 GLU A N 1
ATOM 2131 C CA . GLU A 1 282 ? -9.673 -2.669 -12.263 1.00 70.50 282 GLU A CA 1
ATOM 2132 C C . GLU A 1 282 ? -10.939 -2.010 -11.696 1.00 70.50 282 GLU A C 1
ATOM 2134 O O . GLU A 1 282 ? -10.855 -1.193 -10.779 1.00 70.50 282 GLU A O 1
ATOM 2139 N N . ARG A 1 283 ? -12.112 -2.312 -12.263 1.00 67.44 283 ARG A N 1
ATOM 2140 C CA . ARG A 1 283 ? -13.412 -1.850 -11.769 1.00 67.44 283 ARG A CA 1
ATOM 2141 C C . ARG A 1 283 ? -13.860 -2.678 -10.579 1.00 67.44 283 ARG A C 1
ATOM 2143 O O . ARG A 1 283 ? -14.405 -2.090 -9.669 1.00 67.44 283 ARG A O 1
ATOM 2150 N N . GLU A 1 284 ? -13.622 -3.982 -10.571 1.00 62.50 284 GLU A N 1
ATOM 2151 C CA . GLU A 1 284 ? -13.892 -4.900 -9.467 1.00 62.50 284 GLU A CA 1
ATOM 2152 C C . GLU A 1 284 ? -12.878 -4.723 -8.343 1.00 62.50 284 GLU A C 1
ATOM 2154 O O . GLU A 1 284 ? -13.261 -4.889 -7.214 1.00 62.50 284 GLU A O 1
ATOM 2159 N N . SER A 1 285 ? -11.632 -4.305 -8.573 1.00 59.78 285 SER A N 1
ATOM 2160 C CA . SER A 1 285 ? -10.705 -3.932 -7.494 1.00 59.78 285 SER A CA 1
ATOM 2161 C C . SER A 1 285 ? -11.038 -2.561 -6.919 1.00 59.78 285 SER A C 1
ATOM 2163 O O . SER A 1 285 ? -10.965 -2.372 -5.710 1.00 59.78 285 SER A O 1
ATOM 2165 N N . ARG A 1 286 ? -11.474 -1.610 -7.760 1.00 57.94 286 ARG A N 1
ATOM 2166 C CA . ARG A 1 286 ? -12.070 -0.349 -7.298 1.00 57.94 286 ARG A CA 1
ATOM 2167 C C . ARG A 1 286 ? -13.362 -0.608 -6.540 1.00 57.94 286 ARG A C 1
ATOM 2169 O O . ARG A 1 286 ? -13.518 -0.093 -5.449 1.00 57.94 286 ARG A O 1
ATOM 2176 N N . LYS A 1 287 ? -14.243 -1.455 -7.073 1.00 47.97 287 LYS A N 1
ATOM 2177 C CA . LYS A 1 287 ? -15.466 -1.870 -6.401 1.00 47.97 287 LYS A CA 1
ATOM 2178 C C . LYS A 1 287 ? -15.145 -2.680 -5.170 1.00 47.97 287 LYS A C 1
ATOM 2180 O O . LYS A 1 287 ? -15.738 -2.341 -4.200 1.00 47.97 287 LYS A O 1
ATOM 2185 N N . LEU A 1 288 ? -14.233 -3.640 -5.113 1.00 45.41 288 LEU A N 1
ATOM 2186 C CA . LEU A 1 288 ? -13.870 -4.378 -3.894 1.00 45.41 288 LEU A CA 1
ATOM 2187 C C . LEU A 1 288 ? -13.311 -3.414 -2.846 1.00 45.41 288 LEU A C 1
ATOM 2189 O O . LEU A 1 288 ? -13.755 -3.457 -1.710 1.00 45.41 288 LEU A O 1
ATOM 2193 N N . LYS A 1 289 ? -12.487 -2.434 -3.239 1.00 45.69 289 LYS A N 1
ATOM 2194 C CA . LYS A 1 289 ? -12.127 -1.303 -2.362 1.00 45.69 289 LYS A CA 1
ATOM 2195 C C . LYS A 1 289 ? -13.338 -0.478 -1.888 1.00 45.69 289 LYS A C 1
ATOM 2197 O O . LYS A 1 289 ? -13.255 0.155 -0.849 1.00 45.69 289 LYS A O 1
ATOM 2202 N N . THR A 1 290 ? -14.449 -0.483 -2.625 1.00 36.31 290 THR A N 1
ATOM 2203 C CA . THR A 1 290 ? -15.705 0.241 -2.332 1.00 36.31 290 THR A CA 1
ATOM 2204 C C . THR A 1 290 ? -16.877 -0.669 -1.879 1.00 36.31 290 THR A C 1
ATOM 2206 O O . THR A 1 290 ? -17.922 -0.162 -1.504 1.00 36.31 290 THR A O 1
ATOM 2209 N N . ALA A 1 291 ? -16.767 -2.000 -1.940 1.00 33.78 291 ALA A N 1
ATOM 2210 C CA . ALA A 1 291 ? -17.873 -2.971 -1.985 1.00 33.78 291 ALA A CA 1
ATOM 2211 C C . ALA A 1 291 ? -17.568 -4.253 -1.216 1.00 33.78 291 ALA A C 1
ATOM 2213 O O . ALA A 1 291 ? -18.512 -4.818 -0.679 1.00 33.78 291 ALA A O 1
ATOM 2214 N N . ALA A 1 292 ? -16.292 -4.605 -0.999 1.00 37.56 292 ALA A N 1
ATOM 2215 C CA . ALA A 1 292 ? -15.911 -5.492 0.107 1.00 37.56 292 ALA A CA 1
ATOM 2216 C C . ALA A 1 292 ? -16.266 -4.886 1.485 1.00 37.56 292 ALA A C 1
ATOM 2218 O O . ALA A 1 292 ? -16.034 -5.513 2.507 1.00 37.56 292 ALA A O 1
ATOM 2219 N N . PHE A 1 293 ? -16.858 -3.684 1.504 1.00 39.53 293 PHE A N 1
ATOM 2220 C CA . PHE A 1 293 ? -17.466 -3.074 2.680 1.00 39.53 293 PHE A CA 1
ATOM 2221 C C . PHE A 1 293 ? -18.912 -2.570 2.478 1.00 39.53 293 PHE A C 1
ATOM 2223 O O . PHE A 1 293 ? -19.550 -2.178 3.444 1.00 39.53 293 PHE A O 1
ATOM 2230 N N . ARG A 1 294 ? -19.487 -2.587 1.256 1.00 35.34 294 ARG A N 1
ATOM 2231 C CA . ARG A 1 294 ? -20.907 -2.187 1.050 1.00 35.34 294 ARG A CA 1
ATOM 2232 C C . ARG A 1 294 ? -21.917 -3.300 1.336 1.00 35.34 294 ARG A C 1
ATOM 2234 O O . ARG A 1 294 ? -23.107 -3.015 1.400 1.00 35.34 294 ARG A O 1
ATOM 2241 N N . ALA A 1 295 ? -21.468 -4.539 1.510 1.00 31.78 295 ALA A N 1
ATOM 2242 C CA . ALA A 1 295 ? -22.307 -5.667 1.906 1.00 31.78 295 ALA A CA 1
ATOM 2243 C C . ALA A 1 295 ? -21.967 -6.085 3.341 1.00 31.78 295 ALA A C 1
ATOM 2245 O O . ALA A 1 295 ? -21.397 -7.147 3.560 1.00 31.78 295 ALA A O 1
ATOM 2246 N N . SER A 1 296 ? -22.229 -5.202 4.305 1.00 31.02 296 SER A N 1
ATOM 2247 C CA . SER A 1 296 ? -22.039 -5.462 5.734 1.00 31.02 296 SER A CA 1
ATOM 2248 C C . SER A 1 296 ? -22.743 -4.385 6.564 1.00 31.02 296 SER A C 1
ATOM 2250 O O . SER A 1 296 ? -22.179 -3.337 6.856 1.00 31.02 296 SER A O 1
ATOM 2252 N N . PHE A 1 297 ? -23.997 -4.633 6.928 1.00 35.50 297 PHE A N 1
ATOM 2253 C CA . PHE A 1 297 ? -24.689 -3.951 8.024 1.00 35.50 297 PHE A CA 1
ATOM 2254 C C . PHE A 1 297 ? -25.232 -5.057 8.940 1.00 35.50 297 PHE A C 1
ATOM 2256 O O . PHE A 1 297 ? -25.856 -5.970 8.397 1.00 35.50 297 PHE A O 1
ATOM 2263 N N . PRO A 1 298 ? -25.077 -5.017 10.277 1.00 36.09 298 PRO A N 1
ATOM 2264 C CA . PRO A 1 298 ? -24.191 -4.217 11.128 1.00 36.09 298 PRO A CA 1
ATOM 2265 C C . PRO A 1 298 ? -22.892 -4.992 11.443 1.00 36.09 298 PRO A C 1
ATOM 2267 O O . PRO A 1 298 ? -22.929 -6.204 11.639 1.00 36.09 298 PRO A O 1
ATOM 2270 N N . LEU A 1 299 ? -21.736 -4.327 11.516 1.00 38.22 299 LEU A N 1
ATOM 2271 C CA . LEU A 1 299 ? -20.503 -4.972 11.986 1.00 38.22 299 LEU A CA 1
ATOM 2272 C C . LEU A 1 299 ? -19.875 -4.156 13.119 1.00 38.22 299 LEU A C 1
ATOM 2274 O O . LEU A 1 299 ? -19.132 -3.201 12.909 1.00 38.22 299 LEU A O 1
ATOM 2278 N N . GLU A 1 300 ? -20.249 -4.545 14.336 1.00 40.34 300 GLU A N 1
ATOM 2279 C CA . GLU A 1 300 ? -19.756 -4.007 15.601 1.00 40.34 300 GLU A CA 1
ATOM 2280 C C . GLU A 1 300 ? -18.512 -4.760 16.077 1.00 40.34 300 GLU A C 1
ATOM 2282 O O . GLU A 1 300 ? -18.396 -5.979 15.884 1.00 40.34 300 GLU A O 1
ATOM 2287 N N . MET A 1 301 ? -17.615 -4.035 16.742 1.00 33.69 301 MET A N 1
ATOM 2288 C CA . MET A 1 301 ? -16.378 -4.547 17.325 1.00 33.69 301 MET A CA 1
ATOM 2289 C C . MET A 1 301 ? -16.257 -4.064 18.767 1.00 33.69 301 MET A C 1
ATOM 2291 O O . MET A 1 301 ? -16.184 -2.861 18.981 1.00 33.69 301 MET A O 1
ATOM 2295 N N . ARG A 1 302 ? -16.223 -4.950 19.766 1.00 44.41 302 ARG A N 1
ATOM 2296 C CA . ARG A 1 302 ? -15.924 -4.570 21.162 1.00 44.41 302 ARG A CA 1
ATOM 2297 C C . ARG A 1 302 ? -15.205 -5.670 21.892 1.00 44.41 302 ARG A C 1
ATOM 2299 O O . ARG A 1 302 ? -15.535 -6.823 21.645 1.00 44.41 302 ARG A O 1
ATOM 2306 N N . THR A 1 303 ? -14.356 -5.257 22.833 1.00 34.38 303 THR A N 1
ATOM 2307 C CA . THR A 1 303 ? -13.778 -6.038 23.938 1.00 34.38 303 THR A CA 1
ATOM 2308 C C . THR A 1 303 ? -13.029 -5.084 24.860 1.00 34.38 303 THR A C 1
ATOM 2310 O O . THR A 1 303 ? -12.103 -4.447 24.373 1.00 34.38 303 THR A O 1
ATOM 2313 N N . GLY A 1 304 ? -13.450 -4.978 26.129 1.00 30.08 304 GLY A N 1
ATOM 2314 C CA . GLY A 1 304 ? -12.997 -3.942 27.067 1.00 30.08 304 GLY A CA 1
ATOM 2315 C C . GLY A 1 304 ? -12.606 -4.404 28.475 1.00 30.08 304 GLY A C 1
ATOM 2316 O O . GLY A 1 304 ? -11.595 -3.954 29.006 1.00 30.08 304 GLY A O 1
ATOM 2317 N N . THR A 1 305 ? -13.425 -5.226 29.152 1.00 38.22 305 THR A N 1
ATOM 2318 C CA . THR A 1 305 ? -13.279 -5.384 30.627 1.00 38.22 305 THR A CA 1
ATOM 2319 C C . THR A 1 305 ? -13.603 -6.725 31.239 1.00 38.22 305 THR A C 1
ATOM 2321 O O . THR A 1 305 ? -13.752 -6.862 32.455 1.00 38.22 305 THR A O 1
ATOM 2324 N N . THR A 1 306 ? -13.722 -7.750 30.420 1.00 39.78 306 THR A N 1
ATOM 2325 C CA . THR A 1 306 ? -14.315 -8.988 30.902 1.00 39.78 306 THR A CA 1
ATOM 2326 C C . THR A 1 306 ? -13.398 -9.878 31.710 1.00 39.78 306 THR A C 1
ATOM 2328 O O . THR A 1 306 ? -13.915 -10.659 32.484 1.00 39.78 306 THR A O 1
ATOM 2331 N N . LEU A 1 307 ? -12.074 -9.795 31.613 1.00 37.72 307 LEU A N 1
ATOM 2332 C CA . LEU A 1 307 ? -11.244 -10.808 32.272 1.00 37.72 307 LEU A CA 1
ATOM 2333 C C . LEU A 1 307 ? -11.122 -10.663 33.793 1.00 37.72 307 LEU A C 1
ATOM 2335 O O . LEU A 1 307 ? -11.189 -11.664 34.498 1.00 37.72 307 LEU A O 1
ATOM 2339 N N . GLU A 1 308 ? -11.057 -9.443 34.313 1.00 41.03 308 GLU A N 1
ATOM 2340 C CA . GLU A 1 308 ? -10.977 -9.214 35.761 1.00 41.03 308 GLU A CA 1
ATOM 2341 C C . GLU A 1 308 ? -12.303 -9.567 36.464 1.00 41.03 308 GLU A C 1
ATOM 2343 O O . GLU A 1 308 ? -12.323 -10.238 37.494 1.00 41.03 308 GLU A O 1
ATOM 2348 N N . SER A 1 309 ? -13.429 -9.185 35.845 1.00 39.84 309 SER A N 1
ATOM 2349 C CA . SER A 1 309 ? -14.780 -9.394 36.383 1.00 39.84 309 SER A CA 1
ATOM 2350 C C . SER A 1 309 ? -15.359 -10.791 36.125 1.00 39.84 309 SER A C 1
ATOM 2352 O O . SER A 1 309 ? -16.196 -11.242 36.904 1.00 39.84 309 SER A O 1
ATOM 2354 N N . ILE A 1 310 ? -14.936 -11.482 35.056 1.00 43.06 310 ILE A N 1
ATOM 2355 C CA . ILE A 1 310 ? -15.441 -12.820 34.691 1.00 43.06 310 ILE A CA 1
ATOM 2356 C C . ILE A 1 310 ? -14.484 -13.942 35.100 1.00 43.06 310 ILE A C 1
ATOM 2358 O O . ILE A 1 310 ? -14.956 -15.030 35.424 1.00 43.06 310 ILE A O 1
ATOM 2362 N N . PHE A 1 311 ? -13.168 -13.712 35.069 1.00 45.44 311 PHE A N 1
ATOM 2363 C CA . PHE A 1 311 ? -12.166 -14.772 35.238 1.00 45.44 311 PHE A CA 1
ATOM 2364 C C . PHE A 1 311 ? -11.245 -14.589 36.461 1.00 45.44 311 PHE A C 1
ATOM 2366 O O . PHE A 1 311 ? -10.405 -15.451 36.693 1.00 45.44 311 PHE A O 1
ATOM 2373 N N . HIS A 1 312 ? -11.428 -13.539 37.279 1.00 49.75 312 HIS A N 1
ATOM 2374 C CA . HIS A 1 312 ? -10.744 -13.345 38.574 1.00 49.75 312 HIS A CA 1
ATOM 2375 C C . HIS A 1 312 ? -9.201 -13.442 38.526 1.00 49.75 312 HIS A C 1
ATOM 2377 O O . HIS A 1 312 ? -8.583 -14.018 39.421 1.00 49.75 312 HIS A O 1
ATOM 2383 N N . LEU A 1 313 ? -8.568 -12.903 37.482 1.00 45.41 313 LEU A N 1
ATOM 2384 C CA . LEU A 1 313 ? -7.106 -12.932 37.331 1.00 45.41 313 LEU A CA 1
ATOM 2385 C C . LEU A 1 313 ? -6.426 -11.769 38.081 1.00 45.41 313 LEU A C 1
ATOM 2387 O O . LEU A 1 313 ? -6.968 -10.669 38.127 1.00 45.41 313 LEU A O 1
ATOM 2391 N N . ASP A 1 314 ? -5.235 -12.008 38.648 1.00 44.06 314 ASP A N 1
ATOM 2392 C CA . ASP A 1 314 ? -4.394 -10.986 39.301 1.00 44.06 314 ASP A CA 1
ATOM 2393 C C . ASP A 1 314 ? -3.634 -10.154 38.255 1.00 44.06 314 ASP A C 1
ATOM 2395 O O . ASP A 1 314 ? -2.848 -10.681 37.462 1.00 44.06 314 ASP A O 1
ATOM 2399 N N . ILE A 1 315 ? -3.875 -8.842 38.273 1.00 45.44 315 ILE A N 1
ATOM 2400 C CA . ILE A 1 315 ? -3.446 -7.878 37.254 1.00 45.44 315 ILE A CA 1
ATOM 2401 C C . ILE A 1 315 ? -2.286 -6.969 37.706 1.00 45.44 315 ILE A C 1
ATOM 2403 O O . ILE A 1 315 ? -1.979 -5.959 37.074 1.00 45.44 315 ILE A O 1
ATOM 2407 N N . SER A 1 316 ? -1.623 -7.297 38.817 1.00 44.66 316 SER A N 1
ATOM 2408 C CA . SER A 1 316 ? -0.629 -6.420 39.464 1.00 44.66 316 SER A CA 1
ATOM 2409 C C . SER A 1 316 ? 0.762 -6.364 38.797 1.00 44.66 316 SER A C 1
ATOM 2411 O O . SER A 1 316 ? 1.597 -5.542 39.181 1.00 44.66 316 SER A O 1
ATOM 2413 N N . SER A 1 317 ? 1.043 -7.199 37.788 1.00 43.22 317 SER A N 1
ATOM 2414 C CA . SER A 1 317 ? 2.350 -7.276 37.107 1.00 43.22 317 SER A CA 1
ATOM 2415 C C . SER A 1 317 ? 2.365 -6.514 35.766 1.00 43.22 317 SER A C 1
ATOM 2417 O O . SER A 1 317 ? 1.423 -6.662 35.004 1.00 43.22 317 SER A O 1
ATOM 2419 N N . PRO A 1 318 ? 3.436 -5.790 35.373 1.00 42.69 318 PRO A N 1
ATOM 2420 C CA . PRO A 1 318 ? 3.463 -4.939 34.166 1.00 42.69 318 PRO A CA 1
ATOM 2421 C C . PRO A 1 318 ? 3.167 -5.618 32.813 1.00 42.69 318 PRO A C 1
ATOM 2423 O O . PRO A 1 318 ? 3.106 -4.931 31.799 1.00 42.69 318 PRO A O 1
ATOM 2426 N N . LEU A 1 319 ? 3.059 -6.951 32.773 1.00 51.03 319 LEU A N 1
ATOM 2427 C CA . LEU A 1 319 ? 2.903 -7.773 31.568 1.00 51.03 319 LEU A CA 1
ATOM 2428 C C . LEU A 1 319 ? 2.033 -9.014 31.801 1.00 51.03 319 LEU A C 1
ATOM 2430 O O . LEU A 1 319 ? 2.211 -10.050 31.158 1.00 51.03 319 LEU A O 1
ATOM 2434 N N . TRP A 1 320 ? 1.072 -8.924 32.722 1.00 47.66 320 TRP A N 1
ATOM 2435 C CA . TRP A 1 320 ? 0.181 -10.038 33.033 1.00 47.66 320 TRP A CA 1
ATOM 2436 C C . TRP A 1 320 ? -0.682 -10.491 31.841 1.00 47.66 320 TRP A C 1
ATOM 2438 O O . TRP A 1 320 ? -1.081 -11.644 31.834 1.00 47.66 320 TRP A O 1
ATOM 2448 N N . SER A 1 321 ? -0.872 -9.688 30.785 1.00 47.16 321 SER A N 1
ATOM 2449 C CA . SER A 1 321 ? -1.517 -10.122 29.529 1.00 47.16 321 SER A CA 1
ATOM 2450 C C . SER A 1 321 ? -0.721 -11.143 28.723 1.00 47.16 321 SER A C 1
ATOM 2452 O O . SER A 1 321 ? -1.308 -11.866 27.916 1.00 47.16 321 SER A O 1
ATOM 2454 N N . ALA A 1 322 ? 0.603 -11.217 28.928 1.00 51.34 322 ALA A N 1
ATOM 2455 C CA . ALA A 1 322 ? 1.462 -12.180 28.244 1.00 51.34 322 ALA A CA 1
ATOM 2456 C C . ALA A 1 322 ? 1.208 -13.606 28.674 1.00 51.34 322 ALA A C 1
ATOM 2458 O O . ALA A 1 322 ? 1.223 -14.542 27.869 1.00 51.34 322 ALA A O 1
ATOM 2459 N N . LYS A 1 323 ? 0.931 -13.720 29.966 1.00 60.69 323 LYS A N 1
ATOM 2460 C CA . LYS A 1 323 ? 0.784 -14.982 30.645 1.00 60.69 323 LYS A CA 1
ATOM 2461 C C . LYS A 1 323 ? -0.426 -15.749 30.130 1.00 60.69 323 LYS A C 1
ATOM 2463 O O . LYS A 1 323 ? -0.184 -16.837 29.655 1.00 60.69 323 LYS A O 1
ATOM 2468 N N . PRO A 1 324 ? -1.666 -15.229 30.038 1.00 60.47 324 PRO A N 1
ATOM 2469 C CA . PRO A 1 324 ? -2.789 -16.001 29.509 1.00 60.47 324 PRO A CA 1
ATOM 2470 C C . PRO A 1 324 ? -2.596 -16.493 28.074 1.00 60.47 324 PRO A C 1
ATOM 2472 O O . PRO A 1 324 ? -2.973 -17.614 27.769 1.00 60.47 324 PRO A O 1
ATOM 2475 N N . ILE A 1 325 ? -1.968 -15.725 27.176 1.00 65.06 325 ILE A N 1
ATOM 2476 C CA . ILE A 1 325 ? -1.729 -16.230 25.812 1.00 65.06 325 ILE A CA 1
ATOM 2477 C C . ILE A 1 325 ? -0.803 -17.450 25.832 1.00 65.06 325 ILE A C 1
ATOM 2479 O O . ILE A 1 325 ? -0.985 -18.362 25.024 1.00 65.06 325 ILE A O 1
ATOM 2483 N N . ASP A 1 326 ? 0.174 -17.496 26.737 1.00 67.94 326 ASP A N 1
ATOM 2484 C CA . ASP A 1 326 ? 1.131 -18.600 26.842 1.00 67.94 326 ASP A CA 1
ATOM 2485 C C . ASP A 1 326 ? 0.640 -19.734 27.769 1.00 67.94 326 ASP A C 1
ATOM 2487 O O . ASP A 1 326 ? 0.660 -20.895 27.364 1.00 67.94 326 ASP A O 1
ATOM 2491 N N . GLU A 1 327 ? 0.134 -19.383 28.951 1.00 71.50 327 GLU A N 1
ATOM 2492 C CA . GLU A 1 327 ? -0.258 -20.224 30.090 1.00 71.50 327 GLU A CA 1
ATOM 2493 C C . GLU A 1 327 ? -1.736 -20.669 30.063 1.00 71.50 327 GLU A C 1
ATOM 2495 O O . GLU A 1 327 ? -2.017 -21.796 30.464 1.00 71.50 327 GLU A O 1
ATOM 2500 N N . ASP A 1 328 ? -2.677 -19.847 29.569 1.00 74.19 328 ASP A N 1
ATOM 2501 C CA . ASP A 1 328 ? -4.118 -20.181 29.512 1.00 74.19 328 ASP A CA 1
ATOM 2502 C C . ASP A 1 328 ? -4.837 -19.649 28.244 1.00 74.19 328 ASP A C 1
ATOM 2504 O O . ASP A 1 328 ? -5.697 -18.757 28.295 1.00 74.19 328 ASP A O 1
ATOM 2508 N N . PRO A 1 329 ? -4.487 -20.180 27.056 1.00 80.25 329 PRO A N 1
ATOM 2509 C CA . PRO A 1 329 ? -5.017 -19.700 25.779 1.00 80.25 329 PRO A CA 1
ATOM 2510 C C . PRO A 1 329 ? -6.537 -19.876 25.642 1.00 80.25 329 PRO A C 1
ATOM 2512 O O . PRO A 1 329 ? -7.170 -19.173 24.851 1.00 80.25 329 PRO A O 1
ATOM 2515 N N . ASN A 1 330 ? -7.135 -20.794 26.407 1.00 80.25 330 ASN A N 1
ATOM 2516 C CA . ASN A 1 330 ? -8.564 -21.088 26.339 1.00 80.25 330 ASN A CA 1
ATOM 2517 C C . ASN A 1 330 ? -9.409 -19.916 26.839 1.00 80.25 330 ASN A C 1
ATOM 2519 O O . ASN A 1 330 ? -10.476 -19.654 26.284 1.00 80.25 330 ASN A O 1
ATOM 2523 N N . VAL A 1 331 ? -8.927 -19.175 27.839 1.00 76.38 331 VAL A N 1
ATOM 2524 C CA . VAL A 1 331 ? -9.642 -18.004 28.360 1.00 76.38 331 VAL A CA 1
ATOM 2525 C C . VAL A 1 331 ? -9.747 -16.907 27.298 1.00 76.38 331 VAL A C 1
ATOM 2527 O O . VAL A 1 331 ? -10.780 -16.246 27.198 1.00 76.38 331 VAL A O 1
ATOM 2530 N N . ILE A 1 332 ? -8.726 -16.748 26.451 1.00 77.44 332 ILE A N 1
ATOM 2531 C CA . ILE A 1 332 ? -8.744 -15.785 25.341 1.00 77.44 332 ILE A CA 1
ATOM 2532 C C . ILE A 1 332 ? -9.764 -16.199 24.275 1.00 77.44 332 ILE A C 1
ATOM 2534 O O . ILE A 1 332 ? -10.572 -15.377 23.838 1.00 77.44 332 ILE A O 1
ATOM 2538 N N . VAL A 1 333 ? -9.784 -17.481 23.896 1.00 84.69 333 VAL A N 1
ATOM 2539 C CA . VAL A 1 333 ? -10.773 -18.021 22.947 1.00 84.69 333 VAL A CA 1
ATOM 2540 C C . VAL A 1 333 ? -12.195 -17.834 23.483 1.00 84.69 333 VAL A C 1
ATOM 2542 O O . VAL A 1 333 ? -13.062 -17.323 22.773 1.00 84.69 333 VAL A O 1
ATOM 2545 N N . GLU A 1 334 ? -12.433 -18.172 24.751 1.00 82.25 334 GLU A N 1
ATOM 2546 C CA . GLU A 1 334 ? -13.742 -18.013 25.389 1.00 82.25 334 GLU A CA 1
ATOM 2547 C C . GLU A 1 334 ? -14.148 -16.537 25.507 1.00 82.25 334 GLU A C 1
ATOM 2549 O O . GLU A 1 334 ? -15.314 -16.198 25.291 1.00 82.25 334 GLU A O 1
ATOM 2554 N N . ALA A 1 335 ? -13.203 -15.631 25.779 1.00 79.50 335 ALA A N 1
ATOM 2555 C CA . ALA A 1 335 ? -13.469 -14.198 25.757 1.00 79.50 335 ALA A CA 1
ATOM 2556 C C . ALA A 1 335 ? -13.975 -13.764 24.373 1.00 79.50 335 ALA A C 1
ATOM 2558 O O . ALA A 1 335 ? -15.076 -13.219 24.280 1.00 79.50 335 ALA A O 1
ATOM 2559 N N . HIS A 1 336 ? -13.251 -14.076 23.292 1.00 84.31 336 HIS A N 1
ATOM 2560 C CA . HIS A 1 336 ? -13.698 -13.780 21.925 1.00 84.31 336 HIS A CA 1
ATOM 2561 C C . HIS A 1 336 ? -15.080 -14.375 21.615 1.00 84.31 336 HIS A C 1
ATOM 2563 O O . HIS A 1 336 ? -15.942 -13.678 21.072 1.00 84.31 336 HIS A O 1
ATOM 2569 N N . LEU A 1 337 ? -15.321 -15.635 21.993 1.00 85.62 337 LEU A N 1
ATOM 2570 C CA . LEU A 1 337 ? -16.604 -16.307 21.783 1.00 85.62 337 LEU A CA 1
ATOM 2571 C C . LEU A 1 337 ? -17.758 -15.586 22.473 1.00 85.62 337 LEU A C 1
ATOM 2573 O O . LEU A 1 337 ? -18.821 -15.428 21.872 1.00 85.62 337 LEU A O 1
ATOM 2577 N N . ARG A 1 338 ? -17.572 -15.098 23.704 1.00 84.50 338 ARG A N 1
ATOM 2578 C CA . ARG A 1 338 ? -18.611 -14.333 24.414 1.00 84.50 338 ARG A CA 1
ATOM 2579 C C . ARG A 1 338 ? -19.002 -13.067 23.666 1.00 84.50 338 ARG A C 1
ATOM 2581 O O . ARG A 1 338 ? -20.191 -12.771 23.578 1.00 84.50 338 ARG A O 1
ATOM 2588 N N . PHE A 1 339 ? -18.043 -12.361 23.073 1.00 80.06 339 PHE A N 1
ATOM 2589 C CA . PHE A 1 339 ? -18.336 -11.182 22.255 1.00 80.06 339 PHE A CA 1
ATOM 2590 C C . PHE A 1 339 ? -19.029 -11.540 20.937 1.00 80.06 339 PHE A C 1
ATOM 2592 O O . PHE A 1 339 ? -20.019 -10.900 20.577 1.00 80.06 339 PHE A O 1
ATOM 2599 N N . LEU A 1 340 ? -18.587 -12.597 20.251 1.00 85.06 340 LEU A N 1
ATOM 2600 C CA . LEU A 1 340 ? -19.244 -13.086 19.031 1.00 85.06 340 LEU A CA 1
ATOM 2601 C C . LEU A 1 340 ? -20.702 -13.500 19.299 1.00 85.06 340 LEU A C 1
ATOM 2603 O O . LEU A 1 340 ? -21.618 -13.089 18.578 1.00 85.06 340 LEU A O 1
ATOM 2607 N N . ARG A 1 341 ? -20.935 -14.245 20.388 1.00 86.81 341 ARG A N 1
ATOM 2608 C CA . ARG A 1 341 ? -22.268 -14.668 20.853 1.00 86.81 341 ARG A CA 1
ATOM 2609 C C . ARG A 1 341 ? -23.135 -13.488 21.299 1.00 86.81 341 ARG A C 1
ATOM 2611 O O . ARG A 1 341 ? -24.349 -13.539 21.107 1.00 86.81 341 ARG A O 1
ATOM 2618 N N . ALA A 1 342 ? -22.535 -12.424 21.834 1.00 81.00 342 ALA A N 1
ATOM 2619 C CA . ALA A 1 342 ? -23.236 -11.188 22.180 1.00 81.00 342 ALA A CA 1
ATOM 2620 C C . ALA A 1 342 ? -23.678 -10.364 20.958 1.00 81.00 342 ALA A C 1
ATOM 2622 O O . ALA A 1 342 ? -24.536 -9.501 21.096 1.00 81.00 342 ALA A O 1
ATOM 2623 N N . GLY A 1 343 ? -23.143 -10.643 19.766 1.00 79.62 343 GLY A N 1
ATOM 2624 C CA . GLY A 1 343 ? -23.523 -9.955 18.529 1.00 79.62 343 GLY A CA 1
ATOM 2625 C C . GLY A 1 343 ? -22.366 -9.277 17.800 1.00 79.62 343 GLY A C 1
ATOM 2626 O O . GLY A 1 343 ? -22.581 -8.769 16.701 1.00 79.62 343 GLY A O 1
ATOM 2627 N N . ALA A 1 344 ? -21.145 -9.312 18.345 1.00 79.62 344 ALA A N 1
ATOM 2628 C CA . ALA A 1 344 ? -19.976 -8.785 17.651 1.00 79.62 344 ALA A CA 1
ATOM 2629 C C . ALA A 1 344 ? -19.734 -9.536 16.334 1.00 79.62 344 ALA A C 1
ATOM 2631 O O . ALA A 1 344 ? -20.040 -10.726 16.179 1.00 79.62 344 ALA A O 1
ATOM 2632 N N . ARG A 1 345 ? -19.190 -8.815 15.360 1.00 83.44 345 ARG A N 1
ATOM 2633 C CA . ARG A 1 345 ? -18.866 -9.355 14.034 1.00 83.44 345 ARG A CA 1
ATOM 2634 C C . ARG A 1 345 ? -17.451 -9.027 13.602 1.00 83.44 345 ARG A C 1
ATOM 2636 O O . ARG A 1 345 ? -16.909 -9.701 12.737 1.00 83.44 345 ARG A O 1
ATOM 2643 N N . ILE A 1 346 ? -16.843 -8.020 14.209 1.00 84.44 346 ILE A N 1
ATOM 2644 C CA . ILE A 1 346 ? -15.402 -7.834 14.162 1.00 84.44 346 ILE A CA 1
ATOM 2645 C C . ILE A 1 346 ? -14.883 -8.150 15.567 1.00 84.44 346 ILE A C 1
ATOM 2647 O O . ILE A 1 346 ? -15.486 -7.733 16.557 1.00 84.44 346 ILE A O 1
ATOM 2651 N N . ILE A 1 347 ? -13.782 -8.885 15.664 1.00 84.88 347 ILE A N 1
ATOM 2652 C CA . ILE A 1 347 ? -13.039 -9.074 16.914 1.00 84.88 347 ILE A CA 1
ATOM 2653 C C . ILE A 1 347 ? -11.625 -8.534 16.741 1.00 84.88 347 ILE A C 1
ATOM 2655 O O . ILE A 1 347 ? -10.995 -8.739 15.704 1.00 84.88 347 ILE A O 1
ATOM 2659 N N . LEU A 1 348 ? -11.132 -7.835 17.757 1.00 81.25 348 LEU A N 1
ATOM 2660 C CA . LEU A 1 348 ? -9.745 -7.394 17.810 1.00 81.25 348 LEU A CA 1
ATOM 2661 C C . LEU A 1 348 ? -8.860 -8.533 18.283 1.00 81.25 348 LEU A C 1
ATOM 2663 O O . LEU A 1 348 ? -9.197 -9.175 19.270 1.00 81.25 348 LEU A O 1
ATOM 2667 N N . THR A 1 349 ? -7.707 -8.738 17.651 1.00 73.19 349 THR A N 1
ATOM 2668 C CA . THR A 1 349 ? -6.674 -9.682 18.126 1.00 73.19 349 THR A CA 1
ATOM 2669 C C . THR A 1 349 ? -6.149 -9.320 19.517 1.00 73.19 349 THR A C 1
ATOM 2671 O O . THR A 1 349 ? -5.598 -10.169 20.208 1.00 73.19 349 THR A O 1
ATOM 2674 N N . SER A 1 350 ? -6.323 -8.062 19.928 1.00 58.78 350 SER A N 1
ATOM 2675 C CA . SER A 1 350 ? -6.201 -7.615 21.311 1.00 58.78 350 SER A CA 1
ATOM 2676 C C . SER A 1 350 ? -7.592 -7.342 21.865 1.00 58.78 350 SER A C 1
ATOM 2678 O O . SER A 1 350 ? -8.146 -6.251 21.711 1.00 58.78 350 SER A O 1
ATOM 2680 N N . THR A 1 351 ? -8.190 -8.336 22.505 1.00 39.34 351 THR A N 1
ATOM 2681 C CA . THR A 1 351 ? -9.373 -8.048 23.302 1.00 39.34 351 THR A CA 1
ATOM 2682 C C . THR A 1 351 ? -8.925 -7.325 24.549 1.00 39.34 351 THR A C 1
ATOM 2684 O O . THR A 1 351 ? -8.285 -7.985 25.353 1.00 39.34 351 THR A O 1
ATOM 2687 N N . GLN A 1 352 ? -9.209 -6.023 24.692 1.00 38.81 352 GLN A N 1
ATOM 2688 C CA . GLN A 1 352 ? -8.746 -5.235 25.837 1.00 38.81 352 GLN A CA 1
ATOM 2689 C C . GLN A 1 352 ? -9.081 -5.965 27.136 1.00 38.81 352 GLN A C 1
ATOM 2691 O O . GLN A 1 352 ? -10.247 -6.164 27.503 1.00 38.81 352 GLN A O 1
ATOM 2696 N N . VAL A 1 353 ? -8.022 -6.423 27.789 1.00 26.98 353 VAL A N 1
ATOM 2697 C CA . VAL A 1 353 ? -8.040 -7.045 29.100 1.00 26.98 353 VAL A CA 1
ATOM 2698 C C . VAL A 1 353 ? -7.565 -5.943 30.042 1.00 26.98 353 VAL A C 1
ATOM 2700 O O . VAL A 1 353 ? -6.383 -5.622 30.097 1.00 26.98 353 VAL A O 1
ATOM 2703 N N . MET A 1 354 ? -8.523 -5.270 30.683 1.00 23.77 354 MET A N 1
ATOM 2704 C CA . MET A 1 354 ? -8.347 -4.034 31.458 1.00 23.77 354 MET A CA 1
ATOM 2705 C C . MET A 1 354 ? -6.980 -3.923 32.162 1.00 23.77 354 MET A C 1
ATOM 2707 O O . MET A 1 354 ? -6.762 -4.600 33.152 1.00 23.77 354 MET A O 1
ATOM 2711 N N . SER A 1 355 ? -6.110 -3.023 31.681 1.00 28.39 355 SER A N 1
ATOM 2712 C CA . SER A 1 355 ? -4.755 -2.661 32.168 1.00 28.39 355 SER A CA 1
ATOM 2713 C C . SER A 1 355 ? -3.534 -3.408 31.619 1.00 28.39 355 SER A C 1
ATOM 2715 O O . SER A 1 355 ? -2.421 -2.928 31.826 1.00 28.39 355 SER A O 1
ATOM 2717 N N . THR A 1 356 ? -3.689 -4.472 30.836 1.00 33.97 356 THR A N 1
ATOM 2718 C CA . THR A 1 356 ? -2.555 -5.013 30.076 1.00 33.97 356 THR A CA 1
ATOM 2719 C C . THR A 1 356 ? -3.007 -5.611 28.769 1.00 33.97 356 THR A C 1
ATOM 2721 O O . THR A 1 356 ? -3.848 -6.500 28.736 1.00 33.97 356 THR A O 1
ATOM 2724 N N . ASP A 1 357 ? -2.345 -5.208 27.696 1.00 38.97 357 ASP A N 1
ATOM 2725 C CA . ASP A 1 357 ? -2.633 -5.720 26.370 1.00 38.97 357 ASP A CA 1
ATOM 2726 C C . ASP A 1 357 ? -1.324 -6.013 25.672 1.00 38.97 357 ASP A C 1
ATOM 2728 O O . ASP A 1 357 ? -0.556 -5.116 25.325 1.00 38.97 357 ASP A O 1
ATOM 2732 N N . LEU A 1 358 ? -1.079 -7.297 25.458 1.00 43.59 358 LEU A N 1
ATOM 2733 C CA . LEU A 1 358 ? 0.155 -7.771 24.877 1.00 43.59 358 LEU A CA 1
ATOM 2734 C C . LEU A 1 358 ? 0.449 -7.131 23.544 1.00 43.59 358 LEU A C 1
ATOM 2736 O O . LEU A 1 358 ? 1.594 -6.798 23.355 1.00 43.59 358 LEU A O 1
ATOM 2740 N N . LEU A 1 359 ? -0.532 -6.996 22.640 1.00 42.12 359 LEU A N 1
ATOM 2741 C CA . LEU A 1 359 ? -0.308 -6.468 21.295 1.00 42.12 359 LEU A CA 1
ATOM 2742 C C . LEU A 1 359 ? -0.450 -4.964 21.194 1.00 42.12 359 LEU A C 1
ATOM 2744 O O . LEU A 1 359 ? 0.338 -4.356 20.482 1.00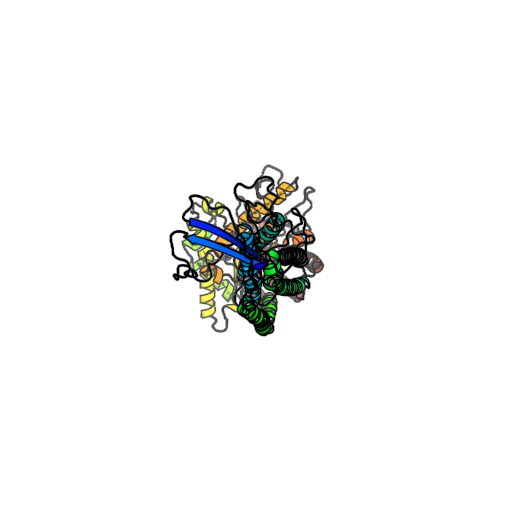 42.12 359 LEU A O 1
ATOM 2748 N N . TYR A 1 360 ? -1.389 -4.364 21.921 1.00 42.59 360 TYR A N 1
ATOM 2749 C CA . TYR A 1 360 ? -1.544 -2.914 21.996 1.00 42.59 360 TYR A CA 1
ATOM 2750 C C . TYR A 1 360 ? -0.289 -2.272 22.616 1.00 42.59 360 TYR A C 1
ATOM 2752 O O . TYR A 1 360 ? 0.249 -1.327 22.039 1.00 42.59 360 TYR A O 1
ATOM 2760 N N . GLN A 1 361 ? 0.271 -2.892 23.664 1.00 50.56 361 GLN A N 1
ATOM 2761 C CA . GLN A 1 361 ? 1.554 -2.532 24.282 1.00 50.56 361 GLN A CA 1
ATOM 2762 C C . GLN A 1 361 ? 2.754 -3.345 23.743 1.00 50.56 361 GLN A C 1
ATOM 2764 O O . GLN A 1 361 ? 3.878 -3.105 24.197 1.00 50.56 361 GLN A O 1
ATOM 2769 N N . ALA A 1 362 ? 2.560 -4.280 22.784 1.00 53.03 362 ALA A N 1
ATOM 2770 C CA . ALA A 1 362 ? 3.636 -5.118 22.211 1.00 53.03 362 ALA A CA 1
ATOM 2771 C C . ALA A 1 362 ? 4.609 -4.231 21.474 1.00 53.03 362 ALA A C 1
ATOM 2773 O O . ALA A 1 362 ? 4.460 -3.940 20.286 1.00 53.03 362 ALA A O 1
ATOM 2774 N N . SER A 1 363 ? 5.678 -3.910 22.157 1.00 60.03 363 SER A N 1
ATOM 2775 C CA . SER A 1 363 ? 6.944 -3.622 21.539 1.00 60.03 363 SER A CA 1
ATOM 2776 C C . SER A 1 363 ? 7.929 -4.673 22.017 1.00 60.03 363 SER A C 1
ATOM 2778 O O . SER A 1 363 ? 7.768 -5.261 23.091 1.00 60.03 363 SER A O 1
ATOM 2780 N N . PHE A 1 364 ? 8.991 -4.885 21.245 1.00 66.88 364 PHE A N 1
ATOM 2781 C CA . PHE A 1 364 ? 10.110 -5.694 21.717 1.00 66.88 364 PHE A CA 1
ATOM 2782 C C . PHE A 1 364 ? 10.625 -5.196 23.077 1.00 66.88 364 PHE A C 1
ATOM 2784 O O . PHE A 1 364 ? 10.893 -6.011 23.951 1.00 66.88 364 PHE A O 1
ATOM 2791 N N . SER A 1 365 ? 10.630 -3.875 23.301 1.00 67.12 365 SER A N 1
ATOM 2792 C CA . SER A 1 365 ? 11.025 -3.285 24.582 1.00 67.12 365 SER A CA 1
ATOM 2793 C C . SER A 1 365 ? 10.079 -3.637 25.734 1.00 67.12 365 SER A C 1
ATOM 2795 O O . SER A 1 365 ? 10.538 -3.781 26.861 1.00 67.12 365 SER A O 1
ATOM 2797 N N . THR A 1 366 ? 8.777 -3.801 25.490 1.00 67.69 366 THR A N 1
ATOM 2798 C CA . THR A 1 366 ? 7.828 -4.251 26.516 1.00 67.69 366 THR A CA 1
ATOM 2799 C C . THR A 1 366 ? 8.110 -5.703 26.891 1.00 67.69 366 THR A C 1
ATOM 2801 O O . THR A 1 366 ? 8.320 -5.983 28.066 1.00 67.69 366 THR A O 1
ATOM 2804 N N . PHE A 1 367 ? 8.233 -6.608 25.915 1.00 68.75 367 PHE A N 1
ATOM 2805 C CA . PHE A 1 367 ? 8.560 -8.017 26.178 1.00 68.75 367 PHE A CA 1
ATOM 2806 C C . PHE A 1 367 ? 9.896 -8.207 26.907 1.00 68.75 367 PHE A C 1
ATOM 2808 O O . PHE A 1 367 ? 9.961 -8.972 27.870 1.00 68.75 367 PHE A O 1
ATOM 2815 N N . GLU A 1 368 ? 10.930 -7.466 26.503 1.00 71.88 368 GLU A N 1
ATOM 2816 C CA . GLU A 1 368 ? 12.247 -7.495 27.146 1.00 71.88 368 GLU A CA 1
ATOM 2817 C C . GLU A 1 368 ? 12.168 -7.098 28.630 1.00 71.88 368 GLU A C 1
ATOM 2819 O O . GLU A 1 368 ? 12.790 -7.751 29.468 1.00 71.88 368 GLU A O 1
ATOM 2824 N N . ARG A 1 369 ? 11.349 -6.097 28.995 1.00 70.12 369 ARG A N 1
ATOM 2825 C CA . ARG A 1 369 ? 11.144 -5.710 30.407 1.00 70.12 369 ARG A CA 1
ATOM 2826 C C . ARG A 1 369 ? 10.461 -6.792 31.247 1.00 70.12 369 ARG A C 1
ATOM 2828 O O . ARG A 1 369 ? 10.691 -6.830 32.451 1.00 70.12 369 ARG A O 1
ATOM 2835 N N . ALA A 1 370 ? 9.636 -7.654 30.649 1.00 66.75 370 ALA A N 1
ATOM 2836 C CA . ALA A 1 370 ? 9.075 -8.823 31.342 1.00 66.75 370 ALA A CA 1
ATOM 2837 C C . ALA A 1 370 ? 10.002 -10.040 31.363 1.00 66.75 370 ALA A C 1
ATOM 2839 O O . ALA A 1 370 ? 9.632 -11.062 31.936 1.00 66.75 370 ALA A O 1
ATOM 2840 N N . GLY A 1 371 ? 11.181 -9.957 30.746 1.00 72.81 371 GLY A N 1
ATOM 2841 C CA . GLY A 1 371 ? 12.107 -11.081 30.661 1.00 72.81 371 GLY A CA 1
ATOM 2842 C C . GLY A 1 371 ? 11.778 -12.092 29.559 1.00 72.81 371 GLY A C 1
ATOM 2843 O O . GLY A 1 371 ? 12.346 -13.181 29.564 1.00 72.81 371 GLY A O 1
ATOM 2844 N N . TYR A 1 372 ? 10.905 -11.753 28.605 1.00 74.31 372 TYR A N 1
ATOM 2845 C CA . TYR A 1 372 ? 10.684 -12.572 27.411 1.00 74.31 372 TYR A CA 1
ATOM 2846 C C . TYR A 1 372 ? 11.741 -12.274 26.350 1.00 74.31 372 TYR A C 1
ATOM 2848 O O . TYR A 1 372 ? 12.152 -11.127 26.153 1.00 74.31 372 TYR A O 1
ATOM 2856 N N . THR A 1 373 ? 12.162 -13.304 25.616 1.00 82.12 373 THR A N 1
ATOM 2857 C CA . THR A 1 373 ? 13.069 -13.104 24.486 1.00 82.12 373 THR A CA 1
ATOM 2858 C C . THR A 1 373 ? 12.326 -12.516 23.287 1.00 82.12 373 THR A C 1
ATOM 2860 O O . THR A 1 373 ? 11.103 -12.604 23.167 1.00 82.12 373 THR A O 1
ATOM 2863 N N . ARG A 1 374 ? 13.075 -11.982 22.317 1.00 79.94 374 ARG A N 1
ATOM 2864 C CA . ARG A 1 374 ? 12.510 -11.554 21.029 1.00 79.94 374 ARG A CA 1
ATOM 2865 C C . ARG A 1 374 ? 11.750 -12.682 20.314 1.00 79.94 374 ARG A C 1
ATOM 2867 O O . ARG A 1 374 ? 10.757 -12.414 19.645 1.00 79.94 374 ARG A O 1
ATOM 2874 N N . ALA A 1 375 ? 12.214 -13.925 20.445 1.00 83.44 375 ALA A N 1
ATOM 2875 C CA . ALA A 1 375 ? 11.553 -15.082 19.848 1.00 83.44 375 ALA A CA 1
ATOM 2876 C C . ALA A 1 375 ? 10.216 -15.386 20.539 1.00 83.44 375 ALA A C 1
ATOM 2878 O O . ALA A 1 375 ? 9.227 -15.653 19.857 1.00 83.44 375 ALA A O 1
ATOM 2879 N N . ASP A 1 376 ? 10.163 -15.275 21.870 1.00 80.75 376 ASP A N 1
ATOM 2880 C CA . ASP A 1 376 ? 8.916 -15.422 22.625 1.00 80.75 376 ASP A CA 1
ATOM 2881 C C . ASP A 1 376 ? 7.923 -14.315 22.272 1.00 80.75 376 ASP A C 1
ATOM 2883 O O . ASP A 1 376 ? 6.755 -14.605 22.030 1.00 80.75 376 ASP A O 1
ATOM 2887 N N . ALA A 1 377 ? 8.396 -13.070 22.144 1.00 78.75 377 ALA A N 1
ATOM 2888 C CA . ALA A 1 377 ? 7.583 -11.944 21.695 1.00 78.75 377 ALA A CA 1
ATOM 2889 C C . ALA A 1 377 ? 6.906 -12.247 20.351 1.00 78.75 377 ALA A C 1
ATOM 2891 O O . ALA A 1 377 ? 5.685 -12.190 20.247 1.00 78.75 377 ALA A O 1
ATOM 2892 N N . VAL A 1 378 ? 7.683 -12.651 19.339 1.00 85.88 378 VAL A N 1
ATOM 2893 C CA . VAL A 1 378 ? 7.145 -13.022 18.019 1.00 85.88 378 VAL A CA 1
ATOM 2894 C C . VAL A 1 378 ? 6.138 -14.167 18.135 1.00 85.88 378 VAL A C 1
ATOM 2896 O O . VAL A 1 378 ? 5.032 -14.054 17.610 1.00 85.88 378 VAL A O 1
ATOM 2899 N N . ARG A 1 379 ? 6.476 -15.240 18.865 1.00 86.25 379 ARG A N 1
ATOM 2900 C CA . ARG A 1 379 ? 5.582 -16.392 19.070 1.00 86.25 379 ARG A CA 1
ATOM 2901 C C . ARG A 1 379 ? 4.240 -15.960 19.655 1.00 86.25 379 ARG A C 1
ATOM 2903 O O . ARG A 1 379 ? 3.194 -16.353 19.150 1.00 86.25 379 ARG A O 1
ATOM 2910 N N . ILE A 1 380 ? 4.273 -15.153 20.708 1.00 81.56 380 ILE A N 1
ATOM 2911 C CA . ILE A 1 380 ? 3.096 -14.665 21.427 1.00 81.56 380 ILE A CA 1
ATOM 2912 C C . ILE A 1 380 ? 2.252 -13.740 20.539 1.00 81.56 380 ILE A C 1
ATOM 2914 O O . ILE A 1 380 ? 1.027 -13.879 20.490 1.00 81.56 380 ILE A O 1
ATOM 2918 N N . MET A 1 381 ? 2.898 -12.832 19.799 1.00 84.62 381 MET A N 1
ATOM 2919 C CA . MET A 1 381 ? 2.225 -11.931 18.862 1.00 84.62 381 MET A CA 1
ATOM 2920 C C . MET A 1 381 ? 1.460 -12.717 17.793 1.00 84.62 381 MET A C 1
ATOM 2922 O O . MET A 1 381 ? 0.270 -12.470 17.604 1.00 84.62 381 MET A O 1
ATOM 2926 N N . LEU A 1 382 ? 2.089 -13.709 17.156 1.00 88.31 382 LEU A N 1
ATOM 2927 C CA . LEU A 1 382 ? 1.428 -14.566 16.163 1.00 88.31 382 LEU A CA 1
ATOM 2928 C C . LEU A 1 382 ? 0.315 -15.420 16.796 1.00 88.31 382 LEU A C 1
ATOM 2930 O O . LEU A 1 382 ? -0.796 -15.494 16.266 1.00 88.31 382 LEU A O 1
ATOM 2934 N N . LYS A 1 383 ? 0.566 -16.000 17.981 1.00 86.38 383 LYS A N 1
ATOM 2935 C CA . LYS A 1 383 ? -0.406 -16.833 18.715 1.00 86.38 383 LYS A CA 1
ATOM 2936 C C . LYS A 1 383 ? -1.714 -16.090 18.990 1.00 86.38 383 LYS A C 1
ATOM 2938 O O . LYS A 1 383 ? -2.773 -16.688 18.841 1.00 86.38 383 LYS A O 1
ATOM 2943 N N . SER A 1 384 ? -1.669 -14.796 19.311 1.00 83.56 384 SER A N 1
ATOM 2944 C CA . SER A 1 384 ? -2.883 -13.997 19.553 1.00 83.56 384 SER A CA 1
ATOM 2945 C C . SER A 1 384 ? -3.873 -14.007 18.374 1.00 83.56 384 SER A C 1
ATOM 2947 O O . SER A 1 384 ? -5.081 -14.136 18.568 1.00 83.56 384 SER A O 1
ATOM 2949 N N . VAL A 1 385 ? -3.372 -13.956 17.136 1.00 90.31 385 VAL A N 1
ATOM 2950 C CA . VAL A 1 385 ? -4.202 -13.983 15.924 1.00 90.31 385 VAL A CA 1
ATOM 2951 C C . VAL A 1 385 ? -4.797 -15.370 15.717 1.00 90.31 385 VAL A C 1
ATOM 2953 O O . VAL A 1 385 ? -5.960 -15.494 15.334 1.00 90.31 385 VAL A O 1
ATOM 2956 N N . HIS A 1 386 ? -4.021 -16.418 15.996 1.00 90.69 386 HIS A N 1
ATOM 2957 C CA . HIS A 1 386 ? -4.509 -17.791 15.919 1.00 90.69 386 HIS A CA 1
ATOM 2958 C C . HIS A 1 386 ? -5.607 -18.076 16.946 1.00 90.69 386 HIS A C 1
ATOM 2960 O O . HIS A 1 386 ? -6.569 -18.752 16.602 1.00 90.69 386 HIS A O 1
ATOM 2966 N N . LEU A 1 387 ? -5.520 -17.525 18.162 1.00 88.25 387 LEU A N 1
ATOM 2967 C CA . LEU A 1 387 ? -6.578 -17.654 19.173 1.00 88.25 387 LEU A CA 1
ATOM 2968 C C . LEU A 1 387 ? -7.869 -16.941 18.741 1.00 88.25 387 LEU A C 1
ATOM 2970 O O . LEU A 1 387 ? -8.959 -17.489 18.900 1.00 88.25 387 LEU A O 1
ATOM 2974 N N . ALA A 1 388 ? -7.760 -15.763 18.121 1.00 88.19 388 ALA A N 1
ATOM 2975 C CA . ALA A 1 388 ? -8.913 -15.076 17.539 1.00 88.19 388 ALA A CA 1
ATOM 2976 C C . ALA A 1 388 ? -9.536 -15.873 16.372 1.00 88.19 388 ALA A C 1
ATOM 2978 O O . ALA A 1 388 ? -10.761 -15.963 16.256 1.00 88.19 388 ALA A O 1
ATOM 2979 N N . ASP A 1 389 ? -8.713 -16.483 15.511 1.00 93.00 389 ASP A N 1
ATOM 2980 C CA . ASP A 1 389 ? -9.193 -17.334 14.412 1.00 93.00 389 ASP A CA 1
ATOM 2981 C C . ASP A 1 389 ? -9.824 -18.637 14.910 1.00 93.00 389 ASP A C 1
ATOM 2983 O O . ASP A 1 389 ? -10.823 -19.081 14.344 1.00 93.00 389 ASP A O 1
ATOM 2987 N N . GLU A 1 390 ? -9.304 -19.205 15.995 1.00 92.44 390 GLU A N 1
ATOM 2988 C CA . GLU A 1 390 ? -9.887 -20.363 16.668 1.00 92.44 390 GLU A CA 1
ATOM 2989 C C . GLU A 1 390 ? -11.281 -20.038 17.219 1.00 92.44 390 GLU A C 1
ATOM 2991 O O . GLU A 1 390 ? -12.246 -20.743 16.920 1.00 92.44 390 GLU A O 1
ATOM 2996 N N . ALA A 1 391 ? -11.436 -18.906 17.911 1.00 89.50 391 ALA A N 1
ATOM 2997 C CA . ALA A 1 391 ? -12.746 -18.441 18.366 1.00 89.50 391 ALA A CA 1
ATOM 2998 C C . ALA A 1 391 ? -13.720 -18.200 17.201 1.00 89.50 391 ALA A C 1
ATOM 3000 O O . ALA A 1 391 ? -14.893 -18.574 17.275 1.00 89.50 391 ALA A O 1
ATOM 3001 N N . ARG A 1 392 ? -13.239 -17.620 16.091 1.00 91.50 392 ARG A N 1
ATOM 3002 C CA . ARG A 1 392 ? -14.041 -17.457 14.869 1.00 91.50 392 ARG A CA 1
ATOM 3003 C C . ARG A 1 392 ? -14.506 -18.807 14.322 1.00 91.50 392 ARG A C 1
ATOM 3005 O O . ARG A 1 392 ? -15.678 -18.933 13.977 1.00 91.50 392 ARG A O 1
ATOM 3012 N N . LYS A 1 393 ? -13.620 -19.801 14.224 1.00 94.56 393 LYS A N 1
ATOM 3013 C CA . LYS A 1 393 ? -13.958 -21.147 13.731 1.00 94.56 393 LYS A CA 1
ATOM 3014 C C . LYS A 1 393 ? -15.019 -21.809 14.605 1.00 94.56 393 LYS A C 1
ATOM 3016 O O . LYS A 1 393 ? -16.050 -22.214 14.075 1.00 94.56 393 LYS A O 1
ATOM 3021 N N . GLN A 1 394 ? -14.818 -21.816 15.923 1.00 94.81 394 GLN A N 1
ATOM 3022 C CA . GLN A 1 394 ? -15.777 -22.386 16.874 1.00 94.81 394 GLN A CA 1
ATOM 3023 C C . GLN A 1 394 ? -17.152 -21.707 16.774 1.00 94.81 394 GLN A C 1
ATOM 3025 O O . GLN A 1 394 ? -18.178 -22.381 16.697 1.00 94.81 394 GLN A O 1
ATOM 3030 N N . PHE A 1 395 ? -17.192 -20.377 16.658 1.00 92.38 395 PHE A N 1
ATOM 3031 C CA . PHE A 1 395 ? -18.452 -19.651 16.486 1.00 92.38 395 PHE A CA 1
ATOM 3032 C C . PHE A 1 395 ? -19.161 -19.953 15.155 1.00 92.38 395 PHE A C 1
ATOM 3034 O O . PHE A 1 395 ? -20.386 -20.069 15.114 1.00 92.38 395 PHE A O 1
ATOM 3041 N N . LEU A 1 396 ? -18.415 -20.092 14.055 1.00 92.62 396 LEU A N 1
ATOM 3042 C CA . LEU A 1 396 ? -18.983 -20.471 12.755 1.00 92.62 396 LEU A CA 1
ATOM 3043 C C . LEU A 1 396 ? -19.503 -21.913 12.759 1.00 92.62 396 LEU A C 1
ATOM 3045 O O . LEU A 1 396 ? -20.494 -22.218 12.092 1.00 92.62 396 LEU A O 1
ATOM 3049 N N . ASP A 1 397 ? -18.888 -22.789 13.551 1.00 93.69 397 ASP A N 1
ATOM 3050 C CA . ASP A 1 397 ? -19.401 -24.134 13.777 1.00 93.69 397 ASP A CA 1
ATOM 3051 C C . ASP A 1 397 ? -20.698 -24.145 14.592 1.00 93.69 397 ASP A C 1
ATOM 3053 O O . ASP A 1 397 ? -21.606 -24.912 14.261 1.00 93.69 397 ASP A O 1
ATOM 3057 N N . GLU A 1 398 ? -20.841 -23.246 15.569 1.00 93.19 398 GLU A N 1
ATOM 3058 C CA . GLU A 1 398 ? -22.098 -23.013 16.297 1.00 93.19 398 GLU A CA 1
ATOM 3059 C C . GLU A 1 398 ? -23.190 -22.383 15.414 1.00 93.19 398 GLU A C 1
ATOM 3061 O O . GLU A 1 398 ? -24.383 -22.628 15.613 1.00 93.19 398 GLU A O 1
ATOM 3066 N N . ARG A 1 399 ? -22.809 -21.554 14.434 1.00 89.94 399 ARG A N 1
ATOM 3067 C CA . ARG A 1 399 ? -23.723 -20.755 13.600 1.00 89.94 399 ARG A CA 1
ATOM 3068 C C . ARG A 1 399 ? -23.503 -21.023 12.114 1.00 89.94 399 ARG A C 1
ATOM 3070 O O . ARG A 1 399 ? -23.025 -20.167 11.378 1.00 89.94 399 ARG A O 1
ATOM 3077 N N . LYS A 1 400 ? -23.967 -22.188 11.652 1.00 84.50 400 LYS A N 1
ATOM 3078 C CA . LYS A 1 400 ? -23.843 -22.660 10.253 1.00 84.50 400 LYS A CA 1
ATOM 3079 C C . LYS A 1 400 ? -24.475 -21.747 9.187 1.00 84.50 400 LYS A C 1
ATOM 3081 O O . LYS A 1 400 ? -24.245 -21.955 8.001 1.00 84.50 400 LYS A O 1
ATOM 3086 N N . ASN A 1 401 ? -25.287 -20.766 9.584 1.00 85.94 401 ASN A N 1
ATOM 3087 C CA . ASN A 1 401 ? -25.863 -19.763 8.685 1.00 85.94 401 ASN A CA 1
ATOM 3088 C C . ASN A 1 401 ? -24.917 -18.585 8.396 1.00 85.94 401 ASN A C 1
ATOM 3090 O O . ASN A 1 401 ? -25.237 -17.759 7.545 1.00 85.94 401 ASN A O 1
ATOM 3094 N N . LEU A 1 402 ? -23.810 -18.482 9.130 1.00 83.38 402 LEU A N 1
ATOM 3095 C CA . LEU A 1 402 ? -22.782 -17.470 8.950 1.00 83.38 402 LEU A CA 1
ATOM 3096 C C . LEU A 1 402 ? -21.570 -18.086 8.254 1.00 83.38 402 LEU A C 1
ATOM 3098 O O . LEU A 1 402 ? -21.280 -19.277 8.362 1.00 83.38 402 LEU A O 1
ATOM 3102 N N . THR A 1 403 ? -20.848 -17.245 7.538 1.00 84.56 403 THR A N 1
ATOM 3103 C CA . THR A 1 403 ? -19.630 -17.580 6.813 1.00 84.56 403 THR A CA 1
ATOM 3104 C C . THR A 1 403 ? -18.451 -16.802 7.381 1.00 84.56 403 THR A C 1
ATOM 3106 O O . THR A 1 403 ? -18.603 -15.858 8.157 1.00 84.56 403 THR A O 1
ATOM 3109 N N . ARG A 1 404 ? -17.236 -17.156 6.952 1.00 81.06 404 ARG A N 1
ATOM 3110 C CA . ARG A 1 404 ? -16.022 -16.409 7.315 1.00 81.06 404 ARG A CA 1
ATOM 3111 C C . ARG A 1 404 ? -16.101 -14.926 6.935 1.00 81.06 404 ARG A C 1
ATOM 3113 O O . ARG A 1 404 ? -15.458 -14.113 7.582 1.00 81.06 404 ARG A O 1
ATOM 3120 N N . GLU A 1 405 ? -16.872 -14.559 5.912 1.00 78.75 405 GLU A N 1
ATOM 3121 C CA . GLU A 1 405 ? -16.998 -13.160 5.487 1.00 78.75 405 GLU A CA 1
ATOM 3122 C C . GLU A 1 405 ? -17.838 -12.311 6.450 1.00 78.75 405 GLU A C 1
ATOM 3124 O O . GLU A 1 405 ? -17.662 -11.089 6.481 1.00 78.75 405 GLU A O 1
ATOM 3129 N N . ASP A 1 406 ? -18.682 -12.959 7.259 1.00 81.19 406 ASP A N 1
ATOM 3130 C CA . ASP A 1 406 ? -19.533 -12.322 8.265 1.00 81.19 406 ASP A CA 1
ATOM 3131 C C . ASP A 1 406 ? -18.774 -12.002 9.561 1.00 81.19 406 ASP A C 1
ATOM 3133 O O . ASP A 1 406 ? -19.218 -11.145 10.324 1.00 81.19 406 ASP A O 1
ATOM 3137 N N . ILE A 1 407 ? -17.639 -12.676 9.813 1.00 85.62 407 ILE A N 1
ATOM 3138 C CA . ILE A 1 407 ? -16.828 -12.525 11.030 1.00 85.62 407 ILE A CA 1
ATOM 3139 C C . ILE A 1 407 ? -15.389 -12.135 10.686 1.00 85.62 407 ILE A C 1
ATOM 3141 O O . ILE A 1 407 ? -14.598 -12.937 10.178 1.00 85.62 407 ILE A O 1
ATOM 3145 N N . ARG A 1 408 ? -15.029 -10.896 11.015 1.00 86.38 408 ARG A N 1
ATOM 3146 C CA . ARG A 1 408 ? -13.731 -10.294 10.702 1.00 86.38 408 ARG A CA 1
ATOM 3147 C C . ARG A 1 408 ? -12.807 -10.274 11.911 1.00 86.38 408 ARG A C 1
ATOM 3149 O O . ARG A 1 408 ? -13.244 -10.037 13.034 1.00 86.38 408 ARG A O 1
ATOM 3156 N N . ILE A 1 409 ? -11.517 -10.464 11.662 1.00 89.44 409 ILE A N 1
ATOM 3157 C CA . ILE A 1 409 ? -10.462 -10.293 12.662 1.00 89.44 409 ILE A CA 1
ATOM 3158 C C . ILE A 1 409 ? -9.671 -9.035 12.334 1.00 89.44 409 ILE A C 1
ATOM 3160 O O . ILE A 1 409 ? -9.075 -8.916 11.262 1.00 89.44 409 ILE A O 1
ATOM 3164 N N . ALA A 1 410 ? -9.652 -8.103 13.273 1.00 88.56 410 ALA A N 1
ATOM 3165 C CA . ALA A 1 410 ? -8.895 -6.873 13.180 1.00 88.56 410 ALA A CA 1
ATOM 3166 C C . ALA A 1 410 ? -7.615 -6.982 14.010 1.00 88.56 410 ALA A C 1
ATOM 3168 O O . ALA A 1 410 ? -7.674 -7.196 15.219 1.00 88.56 410 ALA A O 1
ATOM 3169 N N . LEU A 1 411 ? -6.454 -6.828 13.372 1.00 89.00 411 LEU A N 1
ATOM 3170 C CA . LEU A 1 411 ? -5.187 -6.736 14.090 1.00 89.00 411 LEU A CA 1
ATOM 3171 C C . LEU A 1 411 ? -5.131 -5.384 14.799 1.00 89.00 411 LEU A C 1
ATOM 3173 O O . LEU A 1 411 ? -4.971 -4.368 14.121 1.00 89.00 411 LEU A O 1
ATOM 3177 N N . SER A 1 412 ? -5.254 -5.371 16.126 1.00 85.88 412 SER A N 1
ATOM 3178 C CA . SER A 1 412 ? -5.133 -4.131 16.896 1.00 85.88 412 SER A CA 1
ATOM 3179 C C . SER A 1 412 ? -3.711 -3.850 17.359 1.00 85.88 412 SER A C 1
ATOM 3181 O O . SER A 1 412 ? -2.959 -4.736 17.775 1.00 85.88 412 SER A O 1
ATOM 3183 N N . ILE A 1 413 ? -3.344 -2.581 17.198 1.00 86.50 413 ILE A N 1
ATOM 3184 C CA . ILE A 1 413 ? -2.016 -2.026 17.391 1.00 86.50 413 ILE A CA 1
ATOM 3185 C C . ILE A 1 413 ? -2.185 -0.690 18.119 1.00 86.50 413 ILE A C 1
ATOM 3187 O O . ILE A 1 413 ? -2.760 0.260 17.591 1.00 86.50 413 ILE A O 1
ATOM 3191 N N . GLY A 1 414 ? -1.666 -0.621 19.341 1.00 85.06 414 GLY A N 1
ATOM 3192 C CA . GLY A 1 414 ? -1.680 0.590 20.162 1.00 85.06 414 GLY A CA 1
ATOM 3193 C C . GLY A 1 414 ? -0.588 1.591 19.794 1.00 85.06 414 GLY A C 1
ATOM 3194 O O . GLY A 1 414 ? 0.325 1.258 19.018 1.00 85.06 414 GLY A O 1
ATOM 3195 N N . PRO A 1 415 ? -0.645 2.802 20.372 1.00 90.19 415 PRO A N 1
ATOM 3196 C CA . PRO A 1 415 ? 0.349 3.836 20.146 1.00 90.19 415 PRO A CA 1
ATOM 3197 C C . PRO A 1 415 ? 1.666 3.483 20.844 1.00 90.19 415 PRO A C 1
ATOM 3199 O O . PRO A 1 415 ? 1.724 2.647 21.749 1.00 90.19 415 PRO A O 1
ATOM 3202 N N . PHE A 1 416 ? 2.736 4.179 20.486 1.00 89.44 416 PHE A N 1
ATOM 3203 C CA . PHE A 1 416 ? 4.026 4.068 21.155 1.00 89.44 416 PHE A CA 1
ATOM 3204 C C . PHE A 1 416 ? 3.915 4.364 22.655 1.00 89.44 416 PHE A C 1
ATOM 3206 O O . PHE A 1 416 ? 4.545 3.679 23.463 1.00 89.44 416 PHE A O 1
ATOM 3213 N N . GLY A 1 417 ? 3.061 5.317 23.040 1.00 85.75 417 GLY A N 1
ATOM 3214 C CA . GLY A 1 417 ? 2.820 5.680 24.438 1.00 85.75 417 GLY A CA 1
ATOM 3215 C C . GLY A 1 417 ? 2.366 4.519 25.319 1.00 85.75 417 GLY A C 1
ATOM 3216 O O . GLY A 1 417 ? 2.709 4.493 26.499 1.00 85.75 417 GLY A O 1
ATOM 3217 N N . ALA A 1 418 ? 1.680 3.530 24.745 1.00 81.38 418 ALA A N 1
ATOM 3218 C CA . ALA A 1 418 ? 1.228 2.345 25.467 1.00 81.38 418 ALA A CA 1
ATOM 3219 C C . ALA A 1 418 ? 2.382 1.387 25.823 1.00 81.38 418 ALA A C 1
ATOM 3221 O O . ALA A 1 418 ? 2.254 0.542 26.702 1.00 81.38 418 ALA A O 1
ATOM 3222 N N . SER A 1 419 ? 3.541 1.524 25.167 1.00 78.19 419 SER A N 1
ATOM 3223 C CA . SER A 1 419 ? 4.744 0.729 25.458 1.00 78.19 419 SER A CA 1
ATOM 3224 C C . SER A 1 419 ? 5.641 1.320 26.560 1.00 78.19 419 SER A C 1
ATOM 3226 O O . SER A 1 419 ? 6.616 0.677 26.968 1.00 78.19 419 SER A O 1
ATOM 3228 N N . LEU A 1 420 ? 5.332 2.533 27.036 1.00 79.94 420 LEU A N 1
ATOM 3229 C CA . LEU A 1 420 ? 6.119 3.274 28.027 1.00 79.94 420 LEU A CA 1
ATOM 3230 C C . LEU A 1 420 ? 5.704 2.946 29.469 1.00 79.94 420 LEU A C 1
ATOM 3232 O O . LEU A 1 420 ? 4.614 2.438 29.720 1.00 79.94 420 LEU A O 1
ATOM 3236 N N . PHE A 1 421 ? 6.589 3.246 30.424 1.00 74.19 421 PHE A N 1
ATOM 3237 C CA . PHE A 1 421 ? 6.295 3.159 31.854 1.00 74.19 421 PHE A CA 1
ATOM 3238 C C . PHE A 1 421 ? 6.725 4.457 32.565 1.00 74.19 421 PHE A C 1
ATOM 3240 O O . PHE A 1 421 ? 7.926 4.744 32.576 1.00 74.19 421 PHE A O 1
ATOM 3247 N N . PRO A 1 422 ? 5.789 5.227 33.157 1.00 76.81 422 PRO A N 1
ATOM 3248 C CA . PRO A 1 422 ? 4.331 5.042 33.096 1.00 76.81 422 PRO A CA 1
ATOM 3249 C C . PRO A 1 422 ? 3.787 5.154 31.658 1.00 76.81 422 PRO A C 1
ATOM 3251 O O . PRO A 1 422 ? 4.438 5.730 30.787 1.00 76.81 422 PRO A O 1
ATOM 3254 N N . ALA A 1 423 ? 2.607 4.581 31.403 1.00 78.69 423 ALA A N 1
ATOM 3255 C CA . ALA A 1 423 ? 1.977 4.622 30.082 1.00 78.69 423 ALA A CA 1
ATOM 3256 C C . ALA A 1 423 ? 1.592 6.060 29.695 1.00 78.69 423 ALA A C 1
ATOM 3258 O O . ALA A 1 423 ? 1.187 6.848 30.545 1.00 78.69 423 ALA A O 1
ATOM 3259 N N . GLN A 1 424 ? 1.736 6.398 28.412 1.00 86.56 424 GLN A N 1
ATOM 3260 C CA . GLN A 1 424 ? 1.539 7.749 27.857 1.00 86.56 424 GLN A CA 1
ATOM 3261 C C . GLN A 1 424 ? 0.630 7.740 26.619 1.00 86.56 424 GLN A C 1
ATOM 3263 O O . GLN A 1 424 ? 0.763 8.559 25.711 1.00 86.56 424 GLN A O 1
ATOM 3268 N N . GLU A 1 425 ? -0.279 6.775 26.543 1.00 80.75 425 GLU A N 1
ATOM 3269 C CA . GLU A 1 425 ? -1.255 6.631 25.454 1.00 80.75 425 GLU A CA 1
ATOM 3270 C C . GLU A 1 425 ? -2.364 7.695 25.454 1.00 80.75 425 GLU A C 1
ATOM 3272 O O . GLU A 1 425 ? -3.001 7.889 24.427 1.00 80.75 425 GLU A O 1
ATOM 3277 N N . PHE A 1 426 ? -2.557 8.417 26.564 1.00 85.31 426 PHE A N 1
ATOM 3278 C CA . PHE A 1 426 ? -3.554 9.489 26.682 1.00 85.31 426 PHE A CA 1
ATOM 3279 C C . PHE A 1 426 ? -2.962 10.899 26.567 1.00 85.31 426 PHE A C 1
ATOM 3281 O O . PHE A 1 426 ? -3.663 11.795 26.114 1.00 85.31 426 PHE A O 1
ATOM 3288 N N . ASP A 1 427 ? -1.689 11.093 26.928 1.00 86.19 427 ASP A N 1
ATOM 3289 C CA . ASP A 1 427 ? -1.058 12.424 26.980 1.00 86.19 427 ASP A CA 1
ATOM 3290 C C . ASP A 1 427 ? 0.044 12.627 25.920 1.00 86.19 427 ASP A C 1
ATOM 3292 O O . ASP A 1 427 ? 0.329 13.748 25.489 1.00 86.19 427 ASP A O 1
ATOM 3296 N N . GLY A 1 428 ? 0.666 11.543 25.441 1.00 89.44 428 GLY A N 1
ATOM 3297 C CA . GLY A 1 428 ? 1.626 11.606 24.336 1.00 89.44 428 GLY A CA 1
ATOM 3298 C C . GLY A 1 428 ? 3.028 12.134 24.691 1.00 89.44 428 GLY A C 1
ATOM 3299 O O . GLY A 1 428 ? 3.750 12.581 23.792 1.00 89.44 428 GLY A O 1
ATOM 3300 N N . PHE A 1 429 ? 3.450 12.097 25.964 1.00 91.69 429 PHE A N 1
ATOM 3301 C CA . PHE A 1 429 ? 4.791 12.542 26.386 1.00 91.69 429 PHE A CA 1
ATOM 3302 C C . PHE A 1 429 ? 5.865 11.477 26.119 1.00 91.69 429 PHE A C 1
ATOM 3304 O O . PHE A 1 429 ? 6.137 10.599 26.942 1.00 91.69 429 PHE A O 1
ATOM 3311 N N . TYR A 1 430 ? 6.458 11.516 24.921 1.00 92.31 430 TYR A N 1
ATOM 3312 C CA . TYR A 1 430 ? 7.367 10.467 24.444 1.00 92.31 430 TYR A CA 1
ATOM 3313 C C . TYR A 1 430 ? 8.855 10.835 24.602 1.00 92.31 430 TYR A C 1
ATOM 3315 O O . TYR A 1 430 ? 9.250 11.950 24.250 1.00 92.31 430 TYR A O 1
ATOM 3323 N N . PRO A 1 431 ? 9.722 9.895 25.040 1.00 91.12 431 PRO A N 1
ATOM 3324 C CA . PRO A 1 431 ? 11.174 10.083 25.062 1.00 91.12 431 PRO A CA 1
ATOM 3325 C C . PRO A 1 431 ? 11.756 10.308 23.663 1.00 91.12 431 PRO A C 1
ATOM 3327 O O . PRO A 1 431 ? 11.208 9.848 22.661 1.00 91.12 431 PRO A O 1
ATOM 3330 N N . ARG A 1 432 ? 12.941 10.925 23.595 1.00 90.75 432 ARG A N 1
ATOM 3331 C CA . ARG A 1 432 ? 13.720 10.997 22.349 1.00 90.75 432 ARG A CA 1
ATOM 3332 C C . ARG A 1 432 ? 14.109 9.588 21.866 1.00 90.75 432 ARG A C 1
ATOM 3334 O O . ARG A 1 432 ? 14.433 8.744 22.701 1.00 90.75 432 ARG A O 1
ATOM 3341 N N . PRO A 1 433 ? 14.133 9.323 20.547 1.00 91.19 433 PRO A N 1
ATOM 3342 C CA . PRO A 1 433 ? 13.794 10.234 19.445 1.00 91.19 433 PRO A CA 1
ATOM 3343 C C . PRO A 1 433 ? 12.285 10.332 19.133 1.00 91.19 433 PRO A C 1
ATOM 3345 O O . PRO A 1 433 ? 11.901 11.129 18.291 1.00 91.19 433 PRO A O 1
ATOM 3348 N N . TYR A 1 434 ? 11.422 9.554 19.791 1.00 91.12 434 TYR A N 1
ATOM 3349 C CA . TYR A 1 434 ? 9.981 9.464 19.497 1.00 91.12 434 TYR A CA 1
ATOM 3350 C C . TYR A 1 434 ? 9.176 10.713 19.886 1.00 91.12 434 TYR A C 1
ATOM 3352 O O . TYR A 1 434 ? 8.117 10.972 19.314 1.00 91.12 434 TYR A O 1
ATOM 3360 N N . GLY A 1 435 ? 9.672 11.505 20.829 1.00 90.94 435 GLY A N 1
ATOM 3361 C CA . GLY A 1 435 ? 9.129 12.802 21.216 1.00 90.94 435 GLY A CA 1
ATOM 3362 C C . GLY A 1 435 ? 10.213 13.721 21.782 1.00 90.94 435 GLY A C 1
ATOM 3363 O O . GLY A 1 435 ? 11.395 13.361 21.783 1.00 90.94 435 GLY A O 1
ATOM 3364 N N . PRO A 1 436 ? 9.838 14.924 22.244 1.00 89.19 436 PRO A N 1
ATOM 3365 C CA . PRO A 1 436 ? 10.800 15.907 22.734 1.00 89.19 436 PRO A CA 1
ATOM 3366 C C . PRO A 1 436 ? 11.467 15.469 24.044 1.00 89.19 436 PRO A C 1
ATOM 3368 O O . PRO A 1 436 ? 12.679 15.675 24.213 1.00 89.19 436 PRO A O 1
ATOM 3371 N N . LYS A 1 437 ? 10.690 14.861 24.952 1.00 89.38 437 LYS A N 1
ATOM 3372 C CA . LYS A 1 437 ? 11.094 14.498 26.312 1.00 89.38 437 LYS A CA 1
ATOM 3373 C C . LYS A 1 437 ? 10.151 13.445 26.910 1.00 89.38 437 LYS A C 1
ATOM 3375 O O . LYS A 1 437 ? 8.948 13.475 26.674 1.00 89.38 437 LYS A O 1
ATOM 3380 N N . ALA A 1 438 ? 10.720 12.526 27.691 1.00 87.88 438 ALA A N 1
ATOM 3381 C CA . ALA A 1 438 ? 9.954 11.544 28.454 1.00 87.88 438 ALA A CA 1
ATOM 3382 C C . ALA A 1 438 ? 9.106 12.224 29.538 1.00 87.88 438 ALA A C 1
ATOM 3384 O O . ALA A 1 438 ? 9.498 13.274 30.047 1.00 87.88 438 ALA A O 1
ATOM 3385 N N . PHE A 1 439 ? 8.002 11.584 29.922 1.00 89.06 439 PHE A N 1
ATOM 3386 C CA . PHE A 1 439 ? 7.199 12.007 31.065 1.00 89.06 439 PHE A CA 1
ATOM 3387 C C . PHE A 1 439 ? 8.033 12.113 32.354 1.00 89.06 439 PHE A C 1
ATOM 3389 O O . PHE A 1 439 ? 8.832 11.223 32.661 1.00 89.06 439 PHE A O 1
ATOM 3396 N N . SER A 1 440 ? 7.810 13.183 33.113 1.00 87.88 440 SER A N 1
ATOM 3397 C CA . SER A 1 440 ? 8.399 13.437 34.427 1.00 87.88 440 SER A CA 1
ATOM 3398 C C . SER A 1 440 ? 7.334 13.973 35.381 1.00 87.88 440 SER A C 1
ATOM 3400 O O . SER A 1 440 ? 6.574 14.866 35.023 1.00 87.88 440 SER A O 1
ATOM 3402 N N . GLU A 1 441 ? 7.291 13.466 36.613 1.00 85.50 441 GLU A N 1
ATOM 3403 C CA . GLU A 1 441 ? 6.382 13.986 37.649 1.00 85.50 441 GLU A CA 1
ATOM 3404 C C . GLU A 1 441 ? 6.849 15.335 38.223 1.00 85.50 441 GLU A C 1
ATOM 3406 O O . GLU A 1 441 ? 6.050 16.074 38.790 1.00 85.50 441 GLU A O 1
ATOM 3411 N N . ASN A 1 442 ? 8.139 15.664 38.078 1.00 85.12 442 ASN A N 1
ATOM 3412 C CA . ASN A 1 442 ? 8.778 16.803 38.751 1.00 85.12 442 ASN A CA 1
ATOM 3413 C C . ASN A 1 442 ? 9.058 17.995 37.827 1.00 85.12 442 ASN A C 1
ATOM 3415 O O . ASN A 1 442 ? 9.587 19.010 38.276 1.00 85.12 442 ASN A O 1
ATOM 3419 N N . GLU A 1 443 ? 8.784 17.860 36.532 1.00 85.00 443 GLU A N 1
ATOM 3420 C CA . GLU A 1 443 ? 9.123 18.858 35.522 1.00 85.00 443 GLU A CA 1
ATOM 3421 C C . GLU A 1 443 ? 7.934 19.084 34.592 1.00 85.00 443 GLU A C 1
ATOM 3423 O O . GLU A 1 443 ? 7.106 18.193 34.403 1.00 85.00 443 GLU A O 1
ATOM 3428 N N . ASP A 1 444 ? 7.886 20.257 33.962 1.00 84.75 444 ASP A N 1
ATOM 3429 C CA . ASP A 1 444 ? 6.861 20.549 32.966 1.00 84.75 444 ASP A CA 1
ATOM 3430 C C . ASP A 1 444 ? 6.984 19.587 31.778 1.00 84.75 444 ASP A C 1
ATOM 3432 O O . ASP A 1 444 ? 8.044 19.443 31.151 1.00 84.75 444 ASP A O 1
ATOM 3436 N N . ASN A 1 445 ? 5.876 18.910 31.481 1.00 87.94 445 ASN A N 1
ATOM 3437 C CA . ASN A 1 445 ? 5.774 17.976 30.372 1.00 87.94 445 ASN A CA 1
ATOM 3438 C C . ASN A 1 445 ? 5.290 18.705 29.120 1.00 87.94 445 ASN A C 1
ATOM 3440 O O . ASN A 1 445 ? 4.367 19.514 29.163 1.00 87.94 445 ASN A O 1
ATOM 3444 N N . THR A 1 446 ? 5.900 18.388 27.982 1.00 88.62 446 THR A N 1
ATOM 3445 C CA . THR A 1 446 ? 5.475 18.891 26.675 1.00 88.62 446 THR A CA 1
ATOM 3446 C C . THR A 1 446 ? 5.603 17.792 25.637 1.00 88.62 446 THR A C 1
ATOM 3448 O O . THR A 1 446 ? 6.532 16.982 25.679 1.00 88.62 446 THR A O 1
ATOM 3451 N N . ASN A 1 447 ? 4.659 17.755 24.702 1.00 90.25 447 ASN A N 1
ATOM 3452 C CA . ASN A 1 447 ? 4.704 16.883 23.535 1.00 90.25 447 ASN A CA 1
ATOM 3453 C C . ASN A 1 447 ? 4.981 17.670 22.236 1.00 90.25 447 ASN A C 1
ATOM 3455 O O . ASN A 1 447 ? 5.014 17.055 21.169 1.00 90.25 447 ASN A O 1
ATOM 3459 N N . ALA A 1 448 ? 5.243 18.981 22.328 1.00 89.44 448 ALA A N 1
ATOM 3460 C CA . ALA A 1 448 ? 5.572 19.862 21.210 1.00 89.44 448 ALA A CA 1
ATOM 3461 C C . ALA A 1 448 ? 7.094 19.971 20.992 1.00 89.44 448 ALA A C 1
ATOM 3463 O O . ALA A 1 448 ? 7.873 20.057 21.942 1.00 89.44 448 ALA A O 1
ATOM 3464 N N . PHE A 1 449 ? 7.533 20.008 19.730 1.00 85.56 449 PHE A N 1
ATOM 3465 C CA . PHE A 1 449 ? 8.933 20.260 19.374 1.00 85.56 449 PHE A CA 1
ATOM 3466 C C . PHE A 1 449 ? 9.187 21.751 19.121 1.00 85.56 449 PHE A C 1
ATOM 3468 O O . PHE A 1 449 ? 8.453 22.381 18.368 1.00 85.56 449 PHE A O 1
ATOM 3475 N N . GLU A 1 450 ? 10.288 22.286 19.655 1.00 74.62 450 GLU A N 1
ATOM 3476 C CA . GLU A 1 450 ? 10.735 23.666 19.390 1.00 74.62 450 GLU A CA 1
ATOM 3477 C C . GLU A 1 450 ? 11.325 23.854 17.974 1.00 74.62 450 GLU A C 1
ATOM 3479 O O . GLU A 1 450 ? 11.304 24.953 17.419 1.00 74.62 450 GLU A O 1
ATOM 3484 N N . HIS A 1 451 ? 11.853 22.783 17.361 1.00 64.44 451 HIS A N 1
ATOM 3485 C CA . HIS A 1 451 ? 12.527 22.810 16.056 1.00 64.44 451 HIS A CA 1
ATOM 3486 C C . HIS A 1 451 ? 11.954 21.781 15.070 1.00 64.44 451 HIS A C 1
ATOM 3488 O O . HIS A 1 451 ? 11.746 20.617 15.409 1.00 64.44 451 HI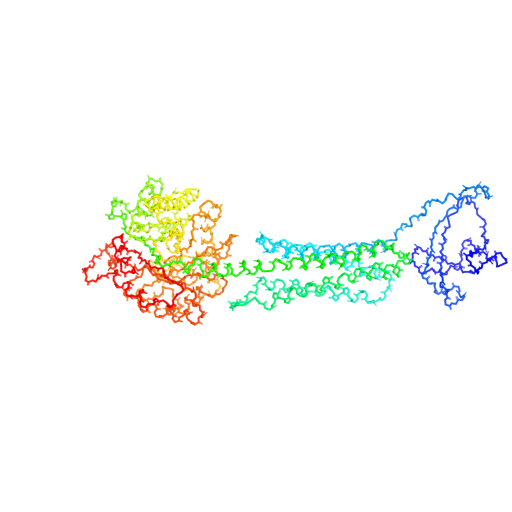S A O 1
ATOM 3494 N N . GLY A 1 452 ? 11.769 22.192 13.808 1.00 62.66 452 GLY A N 1
ATOM 3495 C CA . GLY A 1 452 ? 11.091 21.389 12.781 1.00 62.66 452 GLY A CA 1
ATOM 3496 C C . GLY A 1 452 ? 11.803 20.097 12.349 1.00 62.66 452 GLY A C 1
ATOM 3497 O O . GLY A 1 452 ? 11.120 19.140 11.991 1.00 62.66 452 GLY A O 1
ATOM 3498 N N . SER A 1 453 ? 13.141 20.021 12.403 1.00 63.91 453 SER A N 1
ATOM 3499 C CA . SER A 1 453 ? 13.880 18.798 12.029 1.00 63.91 453 SER A CA 1
ATOM 3500 C C . SER A 1 453 ? 13.649 17.648 13.015 1.00 63.91 453 SER A C 1
ATOM 3502 O O . SER A 1 453 ? 13.462 16.514 12.589 1.00 63.91 453 SER A O 1
ATOM 3504 N N . ALA A 1 454 ? 13.545 17.945 14.315 1.00 77.69 454 ALA A N 1
ATOM 3505 C CA . ALA A 1 454 ? 13.307 16.941 15.354 1.00 77.69 454 ALA A CA 1
ATOM 3506 C C . ALA A 1 454 ? 11.936 16.251 15.213 1.00 77.69 454 ALA A C 1
ATOM 3508 O O . ALA A 1 454 ? 11.791 15.074 15.542 1.00 77.69 454 ALA A O 1
ATOM 3509 N N . ASN A 1 455 ? 10.938 16.956 14.667 1.00 83.75 455 ASN A N 1
ATOM 3510 C CA . ASN A 1 455 ? 9.631 16.369 14.380 1.00 83.75 455 ASN A CA 1
ATOM 3511 C C . ASN A 1 455 ? 9.699 15.334 13.241 1.00 83.75 455 ASN A C 1
ATOM 3513 O O . ASN A 1 455 ? 9.039 14.300 13.305 1.00 83.75 455 ASN A O 1
ATOM 3517 N N . ALA A 1 456 ? 10.517 15.578 12.211 1.00 87.69 456 ALA A N 1
ATOM 3518 C CA . ALA A 1 456 ? 10.718 14.614 11.129 1.00 87.69 456 ALA A CA 1
ATOM 3519 C C . ALA A 1 456 ? 11.423 13.342 11.632 1.00 87.69 456 ALA A C 1
ATOM 3521 O O . ALA A 1 456 ? 10.964 12.239 11.333 1.00 87.69 456 ALA A O 1
ATOM 3522 N N . ASP A 1 457 ? 12.457 13.499 12.463 1.00 89.50 457 ASP A N 1
ATOM 3523 C CA . ASP A 1 457 ? 13.181 12.378 13.076 1.00 89.50 457 ASP A CA 1
ATOM 3524 C C . ASP A 1 457 ? 12.262 11.529 13.974 1.00 89.50 457 ASP A C 1
ATOM 3526 O O . ASP A 1 457 ? 12.320 10.297 13.957 1.00 89.50 457 ASP A O 1
ATOM 3530 N N . SER A 1 458 ? 11.360 12.180 14.719 1.00 93.62 458 SER A N 1
ATOM 3531 C CA . SER A 1 458 ? 10.328 11.514 15.523 1.00 93.62 458 SER A CA 1
ATOM 3532 C C . SER A 1 458 ? 9.363 10.697 14.667 1.00 93.62 458 SER A C 1
ATOM 3534 O O . SER A 1 458 ? 9.099 9.533 14.983 1.00 93.62 458 SER A O 1
ATOM 3536 N N . ILE A 1 459 ? 8.884 11.257 13.551 1.00 94.19 459 ILE A N 1
ATOM 3537 C CA . ILE A 1 459 ? 8.018 10.534 12.611 1.00 94.19 459 ILE A CA 1
ATOM 3538 C C . ILE A 1 459 ? 8.739 9.303 12.055 1.00 94.19 459 ILE A C 1
ATOM 3540 O O . ILE A 1 459 ? 8.127 8.238 11.960 1.00 94.19 459 ILE A O 1
ATOM 3544 N N . ASP A 1 460 ? 10.021 9.405 11.709 1.00 94.44 460 ASP A N 1
ATOM 3545 C CA . ASP A 1 460 ? 10.790 8.278 11.170 1.00 94.44 460 ASP A CA 1
ATOM 3546 C C . ASP A 1 460 ? 11.038 7.191 12.231 1.00 94.44 460 ASP A C 1
ATOM 3548 O O . ASP A 1 460 ? 10.861 5.999 11.952 1.00 94.44 460 ASP A O 1
ATOM 3552 N N . ALA A 1 461 ? 11.340 7.578 13.474 1.00 93.69 461 ALA A N 1
ATOM 3553 C CA . ALA A 1 461 ? 11.474 6.646 14.593 1.00 93.69 461 ALA A CA 1
ATOM 3554 C C . ALA A 1 461 ? 10.157 5.907 14.895 1.00 93.69 461 ALA A C 1
ATOM 3556 O O . ALA A 1 461 ? 10.143 4.678 15.013 1.00 93.69 461 ALA A O 1
ATOM 3557 N N . LEU A 1 462 ? 9.036 6.633 14.954 1.00 95.75 462 LEU A N 1
ATOM 3558 C CA . LEU A 1 462 ? 7.699 6.056 15.134 1.00 95.75 462 LEU A CA 1
ATOM 3559 C C . LEU A 1 462 ? 7.292 5.181 13.937 1.00 95.75 462 LEU A C 1
ATOM 3561 O O . LEU A 1 462 ? 6.650 4.147 14.114 1.00 95.75 462 LEU A O 1
ATOM 3565 N N . THR A 1 463 ? 7.700 5.548 12.717 1.00 96.12 463 THR A N 1
ATOM 3566 C CA . THR A 1 463 ? 7.432 4.755 11.506 1.00 96.12 463 THR A CA 1
ATOM 3567 C C . THR A 1 463 ? 8.106 3.397 11.626 1.00 96.12 463 THR A C 1
ATOM 3569 O O . THR A 1 463 ? 7.469 2.367 11.405 1.00 96.12 463 THR A O 1
ATOM 3572 N N . LYS A 1 464 ? 9.381 3.386 12.034 1.00 93.56 464 LYS A N 1
ATOM 3573 C CA . LYS A 1 464 ? 10.124 2.150 12.274 1.00 93.56 464 LYS A CA 1
ATOM 3574 C C . LYS A 1 464 ? 9.473 1.310 13.373 1.00 93.56 464 LYS A C 1
ATOM 3576 O O . LYS A 1 464 ? 9.310 0.111 13.188 1.00 93.56 464 LYS A O 1
ATOM 3581 N N . PHE A 1 465 ? 9.060 1.932 14.476 1.00 91.38 465 PHE A N 1
ATOM 3582 C CA . PHE A 1 465 ? 8.380 1.247 15.577 1.00 91.38 465 PHE A CA 1
ATOM 3583 C C . PHE A 1 465 ? 7.122 0.493 15.118 1.00 91.38 465 PHE A C 1
ATOM 3585 O O . PHE A 1 465 ? 6.965 -0.695 15.408 1.00 91.38 465 PHE A O 1
ATOM 3592 N N . HIS A 1 466 ? 6.243 1.157 14.363 1.00 93.06 466 HIS A N 1
ATOM 3593 C CA . HIS A 1 466 ? 5.019 0.533 13.852 1.00 93.06 466 HIS A CA 1
ATOM 3594 C C . HIS A 1 466 ? 5.308 -0.506 12.762 1.00 93.06 466 HIS A C 1
ATOM 3596 O O . HIS A 1 466 ? 4.709 -1.581 12.765 1.00 93.06 466 HIS A O 1
ATOM 3602 N N . TYR A 1 467 ? 6.256 -0.235 11.861 1.00 93.38 467 TYR A N 1
ATOM 3603 C CA . TYR A 1 467 ? 6.638 -1.173 10.801 1.00 93.38 467 TYR A CA 1
ATOM 3604 C C . TYR A 1 467 ? 7.278 -2.455 11.351 1.00 93.38 467 TYR A C 1
ATOM 3606 O O . TYR A 1 467 ? 6.958 -3.550 10.889 1.00 93.38 467 TYR A O 1
ATOM 3614 N N . ASP A 1 468 ? 8.123 -2.352 12.377 1.00 88.44 468 ASP A N 1
ATOM 3615 C CA . ASP A 1 468 ? 8.747 -3.513 13.018 1.00 88.44 468 ASP A CA 1
ATOM 3616 C C . ASP A 1 468 ? 7.691 -4.462 13.612 1.00 88.44 468 ASP A C 1
ATOM 3618 O O . ASP A 1 468 ? 7.875 -5.673 13.571 1.00 88.44 468 ASP A O 1
ATOM 3622 N N . ARG A 1 469 ? 6.563 -3.940 14.115 1.00 88.50 469 ARG A N 1
ATOM 3623 C CA . ARG A 1 469 ? 5.448 -4.755 14.634 1.00 88.50 469 ARG A CA 1
ATOM 3624 C C . ARG A 1 469 ? 4.623 -5.366 13.509 1.00 88.50 469 ARG A C 1
ATOM 3626 O O . ARG A 1 469 ? 4.303 -6.548 13.552 1.00 88.50 469 ARG A O 1
ATOM 3633 N N . LEU A 1 470 ? 4.295 -4.567 12.495 1.00 90.56 470 LEU A N 1
ATOM 3634 C CA . LEU A 1 470 ? 3.516 -5.012 11.340 1.00 90.56 470 LEU A CA 1
ATOM 3635 C C . LEU A 1 470 ? 4.239 -6.090 10.522 1.00 90.56 470 LEU A C 1
ATOM 3637 O O . LEU A 1 470 ? 3.605 -7.045 10.077 1.00 90.56 470 LEU A O 1
ATOM 3641 N N . SER A 1 471 ? 5.554 -5.949 10.342 1.00 90.19 471 SER A N 1
ATOM 3642 C CA . SER A 1 471 ? 6.360 -6.880 9.544 1.00 90.19 471 SER A CA 1
ATOM 3643 C C . SER A 1 471 ? 6.378 -8.294 10.123 1.00 90.19 471 SER A C 1
ATOM 3645 O O . SER A 1 471 ? 6.373 -9.243 9.354 1.00 90.19 471 SER A O 1
ATOM 3647 N N . ILE A 1 472 ? 6.270 -8.457 11.448 1.00 89.56 472 ILE A N 1
ATOM 3648 C CA . ILE A 1 472 ? 6.152 -9.776 12.096 1.00 89.56 472 ILE A CA 1
ATOM 3649 C C . ILE A 1 472 ? 4.949 -10.550 11.551 1.00 89.56 472 ILE A C 1
ATOM 3651 O O . ILE A 1 472 ? 5.063 -11.731 11.241 1.00 89.56 472 ILE A O 1
ATOM 3655 N N . PHE A 1 473 ? 3.802 -9.880 11.420 1.00 90.31 473 PHE A N 1
ATOM 3656 C CA . PHE A 1 473 ? 2.585 -10.499 10.899 1.00 90.31 473 PHE A CA 1
ATOM 3657 C C . PHE A 1 473 ? 2.629 -10.672 9.387 1.00 90.31 473 PHE A C 1
ATOM 3659 O O . PHE A 1 473 ? 2.116 -11.662 8.885 1.00 90.31 473 PHE A O 1
ATOM 3666 N N . GLU A 1 474 ? 3.207 -9.716 8.656 1.00 89.06 474 GLU A N 1
ATOM 3667 C CA . GLU A 1 474 ? 3.364 -9.820 7.201 1.00 89.06 474 GLU A CA 1
ATOM 3668 C C . GLU A 1 474 ? 4.295 -10.975 6.798 1.00 89.06 474 GLU A C 1
ATOM 3670 O O . GLU A 1 474 ? 4.066 -11.622 5.772 1.00 89.06 474 GLU A O 1
ATOM 3675 N N . ASP A 1 475 ? 5.327 -11.231 7.600 1.00 90.50 475 ASP A N 1
ATOM 3676 C CA . ASP A 1 475 ? 6.341 -12.252 7.344 1.00 90.50 475 ASP A CA 1
ATOM 3677 C C . ASP A 1 475 ? 5.842 -13.679 7.621 1.00 90.50 475 ASP A C 1
ATOM 3679 O O . ASP A 1 475 ? 6.478 -14.629 7.163 1.00 90.50 475 ASP A O 1
ATOM 3683 N N . ASP A 1 476 ? 4.695 -13.831 8.295 1.00 89.94 476 ASP A N 1
ATOM 3684 C CA . ASP A 1 476 ? 4.011 -15.106 8.524 1.00 89.94 476 ASP A CA 1
ATOM 3685 C C . ASP A 1 476 ? 2.706 -15.194 7.699 1.00 89.94 476 ASP A C 1
ATOM 3687 O O . ASP A 1 476 ? 1.660 -14.679 8.110 1.00 89.94 476 ASP A O 1
ATOM 3691 N N . PRO A 1 477 ? 2.721 -15.830 6.507 1.00 90.00 477 PRO A N 1
ATOM 3692 C CA . PRO A 1 477 ? 1.572 -15.843 5.600 1.00 90.00 477 PRO A CA 1
ATOM 3693 C C . PRO A 1 477 ? 0.305 -16.464 6.198 1.00 90.00 477 PRO A C 1
ATOM 3695 O O . PRO A 1 477 ? -0.800 -16.017 5.875 1.00 90.00 477 PRO A O 1
ATOM 3698 N N . ASP A 1 478 ? 0.459 -17.467 7.064 1.00 89.62 478 ASP A N 1
ATOM 3699 C CA . ASP A 1 478 ? -0.655 -18.157 7.711 1.00 89.62 478 ASP A CA 1
ATOM 3700 C C . ASP A 1 478 ? -1.383 -17.205 8.666 1.00 89.62 478 ASP A C 1
ATOM 3702 O O . ASP A 1 478 ? -2.600 -17.021 8.549 1.00 89.62 478 ASP A O 1
ATOM 3706 N N . THR A 1 479 ? -0.645 -16.499 9.525 1.00 89.56 479 THR A N 1
ATOM 3707 C CA . THR A 1 479 ? -1.184 -15.442 10.386 1.00 89.56 479 THR A CA 1
ATOM 3708 C C . THR A 1 479 ? -1.759 -14.286 9.571 1.00 89.56 479 THR A C 1
ATOM 3710 O O . THR A 1 479 ? -2.897 -13.866 9.810 1.00 89.56 479 THR A O 1
ATOM 3713 N N . TRP A 1 480 ? -1.037 -13.794 8.558 1.00 90.81 480 TRP A N 1
ATOM 3714 C CA . TRP A 1 480 ? -1.497 -12.681 7.720 1.00 90.81 480 TRP A CA 1
ATOM 3715 C C . TRP A 1 480 ? -2.814 -12.988 7.004 1.00 90.81 480 TRP A C 1
ATOM 3717 O O . TRP A 1 480 ? -3.643 -12.096 6.811 1.00 90.81 480 TRP A O 1
ATOM 3727 N N . SER A 1 481 ? -3.041 -14.242 6.605 1.00 90.94 481 SER A N 1
ATOM 3728 C CA . SER A 1 481 ? -4.287 -14.675 5.957 1.00 90.94 481 SER A CA 1
ATOM 3729 C C . SER A 1 481 ? -5.503 -14.670 6.895 1.00 90.94 481 SER A C 1
ATOM 3731 O O . SER A 1 481 ? -6.645 -14.567 6.432 1.00 90.94 481 SER A O 1
ATOM 3733 N N . ASN A 1 482 ? -5.267 -14.738 8.208 1.00 90.50 482 ASN A N 1
ATOM 3734 C CA . ASN A 1 482 ? -6.312 -14.714 9.228 1.00 90.50 482 ASN A CA 1
ATOM 3735 C C . ASN A 1 482 ? -6.744 -13.308 9.629 1.00 90.50 482 ASN A C 1
ATOM 3737 O O . ASN A 1 482 ? -7.875 -13.152 10.089 1.00 90.50 482 ASN A O 1
ATOM 3741 N N . ILE A 1 483 ? -5.892 -12.311 9.395 1.00 90.50 483 ILE A N 1
ATOM 3742 C CA . ILE A 1 483 ? -6.180 -10.896 9.631 1.00 90.50 483 ILE A CA 1
ATOM 3743 C C . ILE A 1 483 ? -7.027 -10.354 8.473 1.00 90.50 483 ILE A C 1
ATOM 3745 O O . ILE A 1 483 ? -6.629 -10.432 7.312 1.00 90.50 483 ILE A O 1
ATOM 3749 N N . ASP A 1 484 ? -8.175 -9.754 8.761 1.00 89.12 484 ASP A N 1
ATOM 3750 C CA . ASP A 1 484 ? -9.047 -9.132 7.759 1.00 89.12 484 ASP A CA 1
ATOM 3751 C C . ASP A 1 484 ? -8.781 -7.628 7.611 1.00 89.12 484 ASP A C 1
ATOM 3753 O O . ASP A 1 484 ? -8.817 -7.093 6.500 1.00 89.12 484 ASP A O 1
ATOM 3757 N N . CYS A 1 485 ? -8.483 -6.951 8.719 1.00 90.06 485 CYS A N 1
ATOM 3758 C CA . CYS A 1 485 ? -8.261 -5.507 8.782 1.00 90.06 485 CYS A CA 1
ATOM 3759 C C . CYS A 1 485 ? -7.236 -5.126 9.862 1.00 90.06 485 CYS A C 1
ATOM 3761 O O . CYS A 1 485 ? -6.882 -5.951 10.701 1.00 90.06 485 CYS A O 1
ATOM 3763 N N . LEU A 1 486 ? -6.729 -3.890 9.823 1.00 91.31 486 LEU A N 1
ATOM 3764 C CA . LEU A 1 486 ? -5.813 -3.348 10.838 1.00 91.31 486 LEU A CA 1
ATOM 3765 C C . LEU A 1 486 ? -6.494 -2.217 11.621 1.00 91.31 486 LEU A C 1
ATOM 3767 O O . LEU A 1 486 ? -7.121 -1.339 11.026 1.00 91.31 486 LEU A O 1
ATOM 3771 N N . ALA A 1 487 ? -6.332 -2.220 12.936 1.00 89.88 487 ALA A N 1
ATOM 3772 C CA . ALA A 1 487 ? -6.888 -1.237 13.852 1.00 89.88 487 ALA A CA 1
ATOM 3773 C C . ALA A 1 487 ? -5.746 -0.542 14.591 1.00 89.88 487 ALA A C 1
ATOM 3775 O O . ALA A 1 487 ? -5.061 -1.166 15.396 1.00 89.88 487 ALA A O 1
ATOM 3776 N N . PHE A 1 488 ? -5.522 0.741 14.319 1.00 92.75 488 PHE A N 1
ATOM 3777 C CA . PHE A 1 488 ? -4.607 1.546 15.126 1.00 92.75 488 PHE A CA 1
ATOM 3778 C C . PHE A 1 488 ? -5.430 2.333 16.125 1.00 92.75 488 PHE A C 1
ATOM 3780 O O . PHE A 1 488 ? -6.259 3.145 15.723 1.00 92.75 488 PHE A O 1
ATOM 3787 N N . GLU A 1 489 ? -5.254 2.062 17.408 1.00 87.69 489 GLU A N 1
ATOM 3788 C CA . GLU A 1 489 ? -6.206 2.485 18.436 1.00 87.69 489 GLU A CA 1
ATOM 3789 C C . GLU A 1 489 ? -5.550 3.417 19.446 1.00 87.69 489 GLU A C 1
ATOM 3791 O O . GLU A 1 489 ? -4.355 3.302 19.693 1.00 87.69 489 GLU A O 1
ATOM 3796 N N . THR A 1 490 ? -6.333 4.323 20.036 1.00 90.00 490 THR A N 1
ATOM 3797 C CA . THR A 1 490 ? -5.906 5.246 21.100 1.00 90.00 490 THR A CA 1
ATOM 3798 C C . THR A 1 490 ? -4.707 6.110 20.705 1.00 90.00 490 THR A C 1
ATOM 3800 O O . THR A 1 490 ? -3.800 6.318 21.498 1.00 90.00 490 THR A O 1
ATOM 3803 N N . VAL A 1 491 ? -4.649 6.600 19.465 1.00 94.12 491 VAL A N 1
ATOM 3804 C CA . VAL A 1 491 ? -3.482 7.359 18.986 1.00 94.12 491 VAL A CA 1
ATOM 3805 C C . VAL A 1 491 ? -3.567 8.820 19.463 1.00 94.12 491 VAL A C 1
ATOM 3807 O O . VAL A 1 491 ? -4.477 9.528 19.020 1.00 94.12 491 VAL A O 1
ATOM 3810 N N . PRO A 1 492 ? -2.644 9.305 20.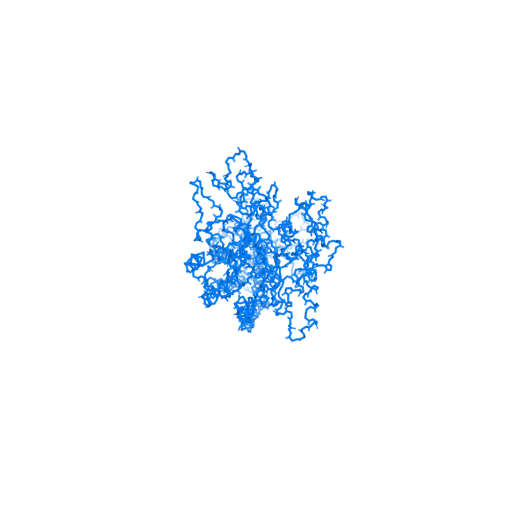325 1.00 94.69 492 PRO A N 1
ATOM 3811 C CA . PRO A 1 492 ? -2.754 10.632 20.939 1.00 94.69 492 PRO A CA 1
ATOM 3812 C C . PRO A 1 492 ? -2.045 11.743 20.151 1.00 94.69 492 PRO A C 1
ATOM 3814 O O . PRO A 1 492 ? -2.149 12.911 20.517 1.00 94.69 492 PRO A O 1
ATOM 3817 N N . LEU A 1 493 ? -1.301 11.396 19.091 1.00 95.50 493 LEU A N 1
ATOM 3818 C CA . LEU A 1 493 ? -0.429 12.324 18.365 1.00 95.50 493 LEU A CA 1
ATOM 3819 C C . LEU A 1 493 ? -0.625 12.239 16.844 1.00 95.50 493 LEU A C 1
ATOM 3821 O O . LEU A 1 493 ? -0.483 11.178 16.237 1.00 95.50 493 LEU A O 1
ATOM 3825 N N . ALA A 1 494 ? -0.852 13.375 16.195 1.00 94.94 494 ALA A N 1
ATOM 3826 C CA . ALA A 1 494 ? -0.897 13.560 14.751 1.00 94.94 494 ALA A CA 1
ATOM 3827 C C . ALA A 1 494 ? 0.425 13.172 14.064 1.00 94.94 494 ALA A C 1
ATOM 3829 O O . ALA A 1 494 ? 0.408 12.600 12.971 1.00 94.94 494 ALA A O 1
ATOM 3830 N N . ARG A 1 495 ? 1.584 13.403 14.694 1.00 93.88 495 ARG A N 1
ATOM 3831 C CA . ARG A 1 495 ? 2.867 12.893 14.159 1.00 93.88 495 ARG A CA 1
ATOM 3832 C C . ARG A 1 495 ? 2.927 11.363 14.139 1.00 93.88 495 ARG A C 1
ATOM 3834 O O . ARG A 1 495 ? 3.431 10.774 13.183 1.00 93.88 495 ARG A O 1
ATOM 3841 N N . GLU A 1 496 ? 2.339 10.706 15.136 1.00 96.06 496 GLU A N 1
ATOM 3842 C CA . GLU A 1 496 ? 2.239 9.249 15.163 1.00 96.06 496 GLU A CA 1
ATOM 3843 C C . GLU A 1 496 ? 1.232 8.735 14.130 1.00 96.06 496 GLU A C 1
ATOM 3845 O O . GLU A 1 496 ? 1.513 7.763 13.433 1.00 96.06 496 GLU A O 1
ATOM 3850 N N . VAL A 1 497 ? 0.115 9.442 13.928 1.00 95.88 497 VAL A N 1
ATOM 3851 C CA . VAL A 1 497 ? -0.818 9.181 12.818 1.00 95.88 497 VAL A CA 1
ATOM 3852 C C . VAL A 1 497 ? -0.080 9.187 11.469 1.00 95.88 497 VAL A C 1
ATOM 3854 O O . VAL A 1 497 ? -0.267 8.286 10.646 1.00 95.88 497 VAL A O 1
ATOM 3857 N N . GLN A 1 498 ? 0.795 10.170 11.230 1.00 95.25 498 GLN A N 1
ATOM 3858 C CA . GLN A 1 498 ? 1.612 10.221 10.010 1.00 95.25 498 GLN A CA 1
ATOM 3859 C C . GLN A 1 498 ? 2.597 9.048 9.927 1.00 95.25 498 GLN A C 1
ATOM 3861 O O . GLN A 1 498 ? 2.763 8.460 8.855 1.00 95.25 498 GLN A O 1
ATOM 3866 N N . ALA A 1 499 ? 3.227 8.688 11.045 1.00 95.81 499 ALA A N 1
ATOM 3867 C CA . ALA A 1 499 ? 4.161 7.574 11.128 1.00 95.81 499 ALA A CA 1
ATOM 3868 C C . ALA A 1 499 ? 3.494 6.217 10.842 1.00 95.81 499 ALA A C 1
ATOM 3870 O O . ALA A 1 499 ? 4.004 5.430 10.044 1.00 95.81 499 ALA A O 1
ATOM 3871 N N . ILE A 1 500 ? 2.306 5.972 11.402 1.00 95.75 500 ILE A N 1
ATOM 3872 C CA . ILE A 1 500 ? 1.488 4.776 11.145 1.00 95.75 500 ILE A CA 1
ATOM 3873 C C . ILE A 1 500 ? 1.194 4.638 9.650 1.00 95.75 500 ILE A C 1
ATOM 3875 O O . ILE A 1 500 ? 1.362 3.570 9.064 1.00 95.75 500 ILE A O 1
ATOM 3879 N N . ARG A 1 501 ? 0.818 5.735 8.987 1.00 94.75 501 ARG A N 1
ATOM 3880 C CA . ARG A 1 501 ? 0.551 5.735 7.540 1.00 94.75 501 ARG A CA 1
ATOM 3881 C C . ARG A 1 501 ? 1.776 5.389 6.711 1.00 94.75 501 ARG A C 1
ATOM 3883 O O . ARG A 1 501 ? 1.658 4.661 5.722 1.00 94.75 501 ARG A O 1
ATOM 3890 N N . ARG A 1 502 ? 2.944 5.915 7.095 1.00 94.12 502 ARG A N 1
ATOM 3891 C CA . ARG A 1 502 ? 4.218 5.551 6.465 1.00 94.12 502 ARG A CA 1
ATOM 3892 C C . ARG A 1 502 ? 4.501 4.065 6.674 1.00 94.12 502 ARG A C 1
ATOM 3894 O O . ARG A 1 502 ? 4.767 3.384 5.690 1.00 94.12 502 ARG A O 1
ATOM 3901 N N . ALA A 1 503 ? 4.332 3.553 7.894 1.00 93.75 503 ALA A N 1
ATOM 3902 C CA . ALA A 1 503 ? 4.560 2.150 8.235 1.00 93.75 503 ALA A CA 1
ATOM 3903 C C . ALA A 1 503 ? 3.648 1.195 7.445 1.00 93.75 503 ALA A C 1
ATOM 3905 O O . ALA A 1 503 ? 4.133 0.257 6.816 1.00 93.75 503 ALA A O 1
ATOM 3906 N N . VAL A 1 504 ? 2.342 1.473 7.377 1.00 92.94 504 VAL A N 1
ATOM 3907 C CA . VAL A 1 504 ? 1.392 0.700 6.551 1.00 92.94 504 VAL A CA 1
ATOM 3908 C C . VAL A 1 504 ? 1.761 0.777 5.067 1.00 92.94 504 VAL A C 1
ATOM 3910 O O . VAL A 1 504 ? 1.638 -0.202 4.335 1.00 92.94 504 VAL A O 1
ATOM 3913 N N . GLY A 1 505 ? 2.248 1.933 4.610 1.00 91.25 505 GLY A N 1
ATOM 3914 C CA . GLY A 1 505 ? 2.719 2.126 3.242 1.00 91.25 505 GLY A CA 1
ATOM 3915 C C . GLY A 1 505 ? 3.999 1.370 2.877 1.00 91.25 505 GLY A C 1
ATOM 3916 O O . GLY A 1 505 ? 4.280 1.239 1.686 1.00 91.25 505 GLY A O 1
ATOM 3917 N N . MET A 1 506 ? 4.756 0.893 3.868 1.00 90.00 506 MET A N 1
ATOM 3918 C CA . MET A 1 506 ? 5.985 0.116 3.682 1.00 90.00 506 MET A CA 1
ATOM 3919 C C . MET A 1 506 ? 5.737 -1.393 3.562 1.00 90.00 506 MET A C 1
ATOM 3921 O O . MET A 1 506 ? 6.653 -2.115 3.170 1.00 90.00 506 MET A O 1
ATOM 3925 N N . LEU A 1 507 ? 4.522 -1.870 3.862 1.00 87.06 507 LEU A N 1
ATOM 3926 C CA . LEU A 1 507 ? 4.146 -3.276 3.704 1.00 87.06 507 LEU A CA 1
ATOM 3927 C C . LEU A 1 507 ? 4.376 -3.762 2.264 1.00 87.06 507 LEU A C 1
ATOM 3929 O O . LEU A 1 507 ? 4.070 -3.071 1.286 1.00 87.06 507 LEU A O 1
ATOM 3933 N N . ARG A 1 508 ? 4.920 -4.973 2.132 1.00 84.19 508 ARG A N 1
ATOM 3934 C CA . ARG A 1 508 ? 5.269 -5.614 0.851 1.00 84.19 508 ARG A CA 1
ATOM 3935 C C . ARG A 1 508 ? 4.075 -6.317 0.203 1.00 84.19 508 ARG A C 1
ATOM 3937 O O . ARG A 1 508 ? 4.075 -6.566 -1.007 1.00 84.19 508 ARG A O 1
ATOM 3944 N N . THR A 1 509 ? 3.067 -6.650 0.998 1.00 78.12 509 THR A N 1
ATOM 3945 C CA . THR A 1 509 ? 1.818 -7.294 0.594 1.00 78.12 509 THR A CA 1
ATOM 3946 C C . THR A 1 509 ? 0.726 -6.267 0.278 1.00 78.12 509 THR A C 1
ATOM 3948 O O . THR A 1 509 ? 0.894 -5.056 0.418 1.00 78.12 509 THR A O 1
ATOM 3951 N N . ALA A 1 510 ? -0.417 -6.735 -0.231 1.00 75.25 510 ALA A N 1
ATOM 3952 C CA . ALA A 1 510 ? -1.552 -5.851 -0.461 1.00 75.25 510 ALA A CA 1
ATOM 3953 C C . ALA A 1 510 ? -2.069 -5.305 0.880 1.00 75.25 510 ALA A C 1
ATOM 3955 O O . ALA A 1 510 ? -2.481 -6.080 1.741 1.00 75.25 510 ALA A O 1
ATOM 3956 N N . VAL A 1 511 ? -2.082 -3.975 1.020 1.00 77.50 511 VAL A N 1
ATOM 3957 C CA . VAL A 1 511 ? -2.582 -3.287 2.216 1.00 77.50 511 VAL A CA 1
ATOM 3958 C C . VAL A 1 511 ? -4.031 -3.700 2.482 1.00 77.50 511 VAL A C 1
ATOM 3960 O O . VAL A 1 511 ? -4.919 -3.449 1.659 1.00 77.50 511 VAL A O 1
ATOM 3963 N N . LYS A 1 512 ? -4.250 -4.344 3.632 1.00 86.56 512 LYS A N 1
ATOM 3964 C CA . LYS A 1 512 ? -5.581 -4.667 4.153 1.00 86.56 512 LYS A CA 1
ATOM 3965 C C . LYS A 1 512 ? -6.310 -3.377 4.542 1.00 86.56 512 LYS A C 1
ATOM 3967 O O . LYS A 1 512 ? -5.650 -2.380 4.848 1.00 86.56 512 LYS A O 1
ATOM 3972 N N . PRO A 1 513 ? -7.653 -3.353 4.531 1.00 90.75 513 PRO A N 1
ATOM 3973 C CA . PRO A 1 513 ? -8.379 -2.204 5.042 1.00 90.75 513 PRO A CA 1
ATOM 3974 C C . PRO A 1 513 ? -7.985 -1.923 6.486 1.00 90.75 513 PRO A C 1
ATOM 3976 O O . PRO A 1 513 ? -7.763 -2.845 7.269 1.00 90.75 513 PRO A O 1
ATOM 3979 N N . TRP A 1 514 ? -7.877 -0.649 6.831 1.00 92.62 514 TRP A N 1
ATOM 3980 C CA . TRP A 1 514 ? -7.407 -0.259 8.147 1.00 92.62 514 TRP A CA 1
ATOM 3981 C C . TRP A 1 514 ? -8.028 1.051 8.597 1.00 92.62 514 TRP A C 1
ATOM 3983 O O . TRP A 1 514 ? -8.396 1.881 7.760 1.00 92.62 514 TRP A O 1
ATOM 3993 N N . TRP A 1 515 ? -8.150 1.242 9.902 1.00 93.88 515 TRP A N 1
ATOM 3994 C CA . TRP A 1 515 ? -8.600 2.504 10.475 1.00 93.88 515 TRP A CA 1
ATOM 3995 C C . TRP A 1 515 ? -7.650 2.989 11.553 1.00 93.88 515 TRP A C 1
ATOM 3997 O O . TRP A 1 515 ? -6.845 2.226 12.092 1.00 93.88 515 TRP A O 1
ATOM 4007 N N . ILE A 1 516 ? -7.768 4.279 11.844 1.00 93.88 516 ILE A N 1
ATOM 4008 C CA . ILE A 1 516 ? -7.123 4.896 12.988 1.00 93.88 516 ILE A CA 1
ATOM 4009 C C . ILE A 1 516 ? -8.177 5.472 13.919 1.00 93.88 516 ILE A C 1
ATOM 4011 O O . ILE A 1 516 ? -9.107 6.152 13.482 1.00 93.88 516 ILE A O 1
ATOM 4015 N N . SER A 1 517 ? -8.040 5.176 15.197 1.00 92.19 517 SER A N 1
ATOM 4016 C CA . SER A 1 517 ? -8.888 5.701 16.243 1.00 92.19 517 SER A CA 1
ATOM 4017 C C . SER A 1 517 ? -8.060 6.586 17.157 1.00 92.19 517 SER A C 1
ATOM 4019 O O . SER A 1 517 ? -7.005 6.198 17.662 1.00 92.19 517 SER A O 1
ATOM 4021 N N . LEU A 1 518 ? -8.531 7.816 17.288 1.00 94.69 518 LEU A N 1
ATOM 4022 C CA . LEU A 1 518 ? -7.914 8.887 18.047 1.00 94.69 518 LEU A CA 1
ATOM 4023 C C . LEU A 1 518 ? -8.474 8.883 19.471 1.00 94.69 518 LEU A C 1
ATOM 4025 O O . LEU A 1 518 ? -9.589 8.412 19.714 1.00 94.69 518 LEU A O 1
ATOM 4029 N N . VAL A 1 519 ? -7.727 9.467 20.400 1.00 91.31 519 VAL A N 1
ATOM 4030 C CA . VAL A 1 519 ? -8.165 9.655 21.786 1.00 91.31 519 VAL A CA 1
ATOM 4031 C C . VAL A 1 519 ? -8.281 11.139 22.112 1.00 91.31 519 VAL A C 1
ATOM 4033 O O . VAL A 1 519 ? -7.488 11.945 21.629 1.00 91.31 519 VAL A O 1
ATOM 4036 N N . PHE A 1 520 ? -9.291 11.499 22.905 1.00 89.62 520 PHE A N 1
ATOM 4037 C CA . PHE A 1 520 ? -9.531 12.867 23.354 1.00 89.62 520 PHE A CA 1
ATOM 4038 C C . PHE A 1 520 ? -9.667 12.898 24.874 1.00 89.62 520 PHE A C 1
ATOM 4040 O O . PHE A 1 520 ? -10.592 12.313 25.446 1.00 89.62 520 PHE A O 1
ATOM 4047 N N . THR A 1 521 ? -8.766 13.615 25.534 1.00 83.75 521 THR A N 1
ATOM 4048 C CA . THR A 1 521 ? -8.802 13.847 26.978 1.00 83.75 521 THR A CA 1
ATOM 4049 C C . THR A 1 521 ? -9.553 15.149 27.237 1.00 83.75 521 THR A C 1
ATOM 4051 O O . THR A 1 521 ? -9.250 16.190 26.665 1.00 83.75 521 THR A O 1
ATOM 4054 N N . ASN A 1 522 ? -10.622 15.089 28.039 1.00 82.69 522 ASN A N 1
ATOM 4055 C CA . ASN A 1 522 ? -11.494 16.243 28.317 1.00 82.69 522 ASN A CA 1
ATOM 4056 C C . ASN A 1 522 ? -12.013 16.970 27.053 1.00 82.69 522 ASN A C 1
ATOM 4058 O O . ASN A 1 522 ? -12.229 18.178 27.059 1.00 82.69 522 ASN A O 1
ATOM 4062 N N . GLY A 1 523 ? -12.211 16.231 25.956 1.00 84.62 523 GLY A N 1
ATOM 4063 C CA . GLY A 1 523 ? -12.697 16.769 24.680 1.00 84.62 523 GLY A CA 1
ATOM 4064 C C . GLY A 1 523 ? -11.624 17.420 23.805 1.00 84.62 523 GLY A C 1
ATOM 4065 O O . GLY A 1 523 ? -11.959 17.953 22.750 1.00 84.62 523 GLY A O 1
ATOM 4066 N N . GLN A 1 524 ? -10.351 17.358 24.201 1.00 91.06 524 GLN A N 1
ATOM 4067 C CA . GLN A 1 524 ? -9.224 17.918 23.458 1.00 91.06 524 GLN A CA 1
ATOM 4068 C C . GLN A 1 524 ? -8.293 16.816 22.953 1.00 91.06 524 GLN A C 1
ATOM 4070 O O . GLN A 1 524 ? -8.139 15.771 23.584 1.00 91.06 524 GLN A O 1
ATOM 4075 N N . PHE A 1 525 ? -7.697 17.037 21.781 1.00 93.88 525 PHE A N 1
ATOM 4076 C CA . PHE A 1 525 ? -6.691 16.128 21.244 1.00 93.88 525 PHE A CA 1
ATOM 4077 C C . PHE A 1 525 ? -5.360 16.354 21.979 1.00 93.88 525 PHE A C 1
ATOM 4079 O O . PHE A 1 525 ? -4.955 17.511 22.068 1.00 93.88 525 PHE A O 1
ATOM 4086 N N . PRO A 1 526 ? -4.664 15.324 22.492 1.00 92.81 526 PRO A N 1
ATOM 4087 C CA . PRO A 1 526 ? -3.545 15.519 23.422 1.00 92.81 526 PRO A CA 1
ATOM 4088 C C . PRO A 1 526 ? -2.354 16.315 22.875 1.00 92.81 526 PRO A C 1
ATOM 4090 O O . PRO A 1 526 ? -1.702 17.033 23.630 1.00 92.81 526 PRO A O 1
ATOM 4093 N N . GLU A 1 527 ? -2.047 16.208 21.579 1.00 93.25 527 GLU A N 1
ATOM 4094 C CA . GLU A 1 527 ? -0.920 16.938 20.987 1.00 93.25 527 GLU A CA 1
ATOM 4095 C C . GLU A 1 527 ? -1.151 18.456 20.977 1.00 93.25 527 GLU A C 1
ATOM 4097 O O . GLU A 1 527 ? -2.208 18.934 20.548 1.00 93.25 527 GLU A O 1
ATOM 4102 N N . THR A 1 528 ? -0.134 19.209 21.405 1.00 91.88 528 THR A N 1
ATOM 4103 C CA . THR A 1 528 ? -0.131 20.674 21.416 1.00 91.88 528 THR A CA 1
ATOM 4104 C C . THR A 1 528 ? 0.924 21.255 20.476 1.00 91.88 528 THR A C 1
ATOM 4106 O O . THR A 1 528 ? 1.925 20.614 20.150 1.00 91.88 528 THR A O 1
ATOM 4109 N N . ASP A 1 529 ? 0.734 22.508 20.064 1.00 89.00 529 ASP A N 1
ATOM 4110 C CA . ASP A 1 529 ? 1.804 23.320 19.483 1.00 89.00 529 ASP A CA 1
ATOM 4111 C C . ASP A 1 529 ? 2.720 23.930 20.566 1.00 89.00 529 ASP A C 1
ATOM 4113 O O . ASP A 1 529 ? 2.521 23.732 21.766 1.00 89.00 529 ASP A O 1
ATOM 4117 N N . ILE A 1 530 ? 3.754 24.671 20.144 1.00 85.75 530 ILE A N 1
ATOM 4118 C CA . ILE A 1 530 ? 4.719 25.334 21.046 1.00 85.75 530 ILE A CA 1
ATOM 4119 C C . ILE A 1 530 ? 4.018 26.340 21.980 1.00 85.75 530 ILE A C 1
ATOM 4121 O O . ILE A 1 530 ? 4.496 26.599 23.081 1.00 85.75 530 ILE A O 1
ATOM 4125 N N . GLY A 1 531 ? 2.879 26.898 21.561 1.00 84.50 531 GLY A N 1
ATOM 4126 C CA . GLY A 1 531 ? 2.071 27.817 22.360 1.00 84.50 531 GLY A CA 1
ATOM 4127 C C . GLY A 1 531 ? 1.127 27.121 23.344 1.00 84.50 531 GLY A C 1
ATOM 4128 O O . GLY A 1 531 ? 0.346 27.807 24.000 1.00 84.50 531 GLY A O 1
ATOM 4129 N N . GLY A 1 532 ? 1.160 25.786 23.435 1.00 86.62 532 GLY A N 1
ATOM 4130 C CA . GLY A 1 532 ? 0.277 24.999 24.298 1.00 86.62 532 GLY A CA 1
ATOM 4131 C C . GLY A 1 532 ? -1.146 24.842 23.754 1.00 86.62 532 GLY A C 1
ATOM 4132 O O . GLY A 1 532 ? -2.024 24.356 24.463 1.00 86.62 532 GLY A O 1
ATOM 4133 N N . ARG A 1 533 ? -1.410 25.240 22.502 1.00 93.19 533 ARG A N 1
ATOM 4134 C CA . ARG A 1 533 ? -2.723 25.053 21.876 1.00 93.19 533 ARG A CA 1
ATOM 4135 C C . ARG A 1 533 ? -2.836 23.622 21.360 1.00 93.19 533 ARG A C 1
ATOM 4137 O O . ARG A 1 533 ? -2.007 23.179 20.569 1.00 93.19 533 ARG A O 1
ATOM 4144 N N . HIS A 1 534 ? -3.900 22.932 21.753 1.00 93.38 534 HIS A N 1
ATOM 4145 C CA . HIS A 1 534 ? -4.240 21.613 21.225 1.00 93.38 534 HIS A CA 1
ATOM 4146 C C . HIS A 1 534 ? -4.540 21.663 19.720 1.00 93.38 534 HIS A C 1
ATOM 4148 O O . HIS A 1 534 ? -5.196 22.597 19.238 1.00 93.38 534 HIS A O 1
ATOM 4154 N N . LEU A 1 535 ? -4.087 20.651 18.976 1.00 93.56 535 LEU A N 1
ATOM 4155 C CA . LEU A 1 535 ? -4.395 20.548 17.550 1.00 93.56 535 LEU A CA 1
ATOM 4156 C C . LEU A 1 535 ? -5.907 20.395 17.330 1.00 93.56 535 LEU A C 1
ATOM 4158 O O . LEU A 1 535 ? -6.604 19.664 18.037 1.00 93.56 535 LEU A O 1
ATOM 4162 N N . SER A 1 536 ? -6.413 21.079 16.308 1.00 93.44 536 SER A N 1
ATOM 4163 C CA . SER A 1 536 ? -7.808 20.980 15.885 1.00 93.44 536 SER A CA 1
ATOM 4164 C C . SER A 1 536 ? -8.097 19.655 15.176 1.00 93.44 536 SER A C 1
ATOM 4166 O O . SER A 1 536 ? -7.217 19.032 14.581 1.00 93.44 536 SER A O 1
ATOM 4168 N N . LEU A 1 537 ? -9.369 19.249 15.151 1.00 91.25 537 LEU A N 1
ATOM 4169 C CA . LEU A 1 537 ? -9.810 18.066 14.402 1.00 91.25 537 LEU A CA 1
ATOM 4170 C C . LEU A 1 537 ? -9.475 18.141 12.905 1.00 91.25 537 LEU A C 1
ATOM 4172 O O . LEU A 1 537 ? -9.197 17.104 12.310 1.00 91.25 537 LEU A O 1
ATOM 4176 N N . SER A 1 538 ? -9.456 19.340 12.308 1.00 91.75 538 SER A N 1
ATOM 4177 C CA . SER A 1 538 ? -9.019 19.525 10.918 1.00 91.75 538 SER A CA 1
ATOM 4178 C C . SER A 1 538 ? -7.521 19.228 10.766 1.00 91.75 538 SER A C 1
ATOM 4180 O O . SER A 1 538 ? -7.148 18.407 9.933 1.00 91.75 538 SER A O 1
ATOM 4182 N N . GLU A 1 539 ? -6.661 19.757 11.648 1.00 93.69 539 GLU A N 1
ATOM 4183 C CA . GLU A 1 539 ? -5.215 19.454 11.647 1.00 93.69 539 GLU A CA 1
ATOM 4184 C C . GLU A 1 539 ? -4.932 17.947 11.839 1.00 93.69 539 GLU A C 1
ATOM 4186 O O . GLU A 1 539 ? -4.072 17.371 11.163 1.00 93.69 539 GLU A O 1
ATOM 4191 N N . VAL A 1 540 ? -5.683 17.272 12.714 1.00 92.56 540 VAL A N 1
ATOM 4192 C CA . VAL A 1 540 ? -5.532 15.825 12.948 1.00 92.56 540 VAL A CA 1
ATOM 4193 C C . VAL A 1 540 ? -6.080 14.998 11.776 1.00 92.56 540 VAL A C 1
ATOM 4195 O O . VAL A 1 540 ? -5.457 14.015 11.358 1.00 92.56 540 VAL A O 1
ATOM 4198 N N . ALA A 1 541 ? -7.207 15.400 11.184 1.00 92.00 541 ALA A N 1
ATOM 4199 C CA . ALA A 1 541 ? -7.737 14.772 9.975 1.00 92.00 541 ALA A CA 1
ATOM 4200 C C . ALA A 1 541 ? -6.777 14.936 8.787 1.00 92.00 541 ALA A C 1
ATOM 4202 O O . ALA A 1 541 ? -6.637 14.010 7.987 1.00 92.00 541 ALA A O 1
ATOM 4203 N N . ASP A 1 542 ? -6.055 16.054 8.690 1.00 91.44 542 ASP A N 1
ATOM 4204 C CA . ASP A 1 542 ? -5.004 16.259 7.689 1.00 91.44 542 ASP A CA 1
ATOM 4205 C C . ASP A 1 542 ? -3.881 15.248 7.874 1.00 91.44 542 ASP A C 1
ATOM 4207 O O . ASP A 1 542 ? -3.492 14.571 6.918 1.00 91.44 542 ASP A O 1
ATOM 4211 N N . ALA A 1 543 ? -3.412 15.067 9.108 1.00 92.25 543 ALA A N 1
ATOM 4212 C CA . ALA A 1 543 ? -2.409 14.057 9.421 1.00 92.25 543 ALA A CA 1
ATOM 4213 C C . ALA A 1 543 ? -2.868 12.640 9.030 1.00 92.25 543 ALA A C 1
ATOM 4215 O O . ALA A 1 543 ? -2.078 11.870 8.471 1.00 92.25 543 ALA A O 1
ATOM 4216 N N . ALA A 1 544 ? -4.141 12.302 9.247 1.00 92.62 544 ALA A N 1
ATOM 4217 C CA . ALA A 1 544 ? -4.697 10.993 8.910 1.00 92.62 544 ALA A CA 1
ATOM 4218 C C . ALA A 1 544 ? -4.957 10.807 7.406 1.00 92.62 544 ALA A C 1
ATOM 4220 O O . ALA A 1 544 ? -4.696 9.741 6.851 1.00 92.62 544 ALA A O 1
ATOM 4221 N N . LEU A 1 545 ? -5.474 11.820 6.717 1.00 90.00 545 LEU A N 1
ATOM 4222 C CA . LEU A 1 545 ? -6.062 11.654 5.384 1.00 90.00 545 LEU A CA 1
ATOM 4223 C C . LEU A 1 545 ? -5.201 12.221 4.252 1.00 90.00 545 LEU A C 1
ATOM 4225 O O . LEU A 1 545 ? -5.424 11.870 3.089 1.00 90.00 545 LEU A O 1
ATOM 4229 N N . ALA A 1 546 ? -4.211 13.070 4.543 1.00 82.19 546 ALA A N 1
ATOM 4230 C CA . ALA A 1 546 ? -3.427 13.748 3.513 1.00 82.19 546 ALA A CA 1
ATOM 4231 C C . ALA A 1 546 ? -2.213 12.934 3.043 1.00 82.19 546 ALA A C 1
ATOM 4233 O O . ALA A 1 546 ? -1.289 12.678 3.801 1.00 82.19 546 ALA A O 1
ATOM 4234 N N . GLY A 1 547 ? -2.115 12.594 1.759 1.00 73.81 547 GLY A N 1
ATOM 4235 C CA . GLY A 1 547 ? -0.927 11.939 1.180 1.00 73.81 547 GLY A CA 1
ATOM 4236 C C . GLY A 1 547 ? -1.163 10.471 0.806 1.00 73.81 547 GLY A C 1
ATOM 4237 O O . GLY A 1 547 ? -2.316 10.063 0.665 1.00 73.81 547 GLY A O 1
ATOM 4238 N N . PRO A 1 548 ? -0.104 9.674 0.566 1.00 70.31 548 PRO A N 1
ATOM 4239 C CA . PRO A 1 548 ? -0.258 8.287 0.137 1.00 70.31 548 PRO A CA 1
ATOM 4240 C C . PRO A 1 548 ? -0.828 7.416 1.263 1.00 70.31 548 PRO A C 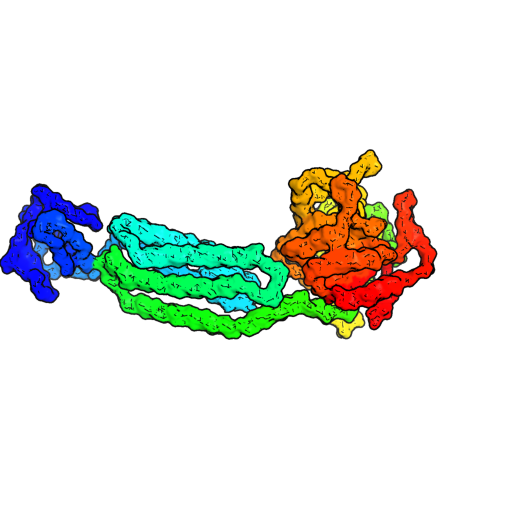1
ATOM 4242 O O . PRO A 1 548 ? -0.624 7.702 2.441 1.00 70.31 548 PRO A O 1
ATOM 4245 N N . ASN A 1 549 ? -1.539 6.352 0.882 1.00 77.31 549 ASN A N 1
ATOM 4246 C CA . ASN A 1 549 ? -2.084 5.336 1.789 1.00 77.31 549 ASN A CA 1
ATOM 4247 C C . ASN A 1 549 ? -2.901 5.914 2.967 1.00 77.31 549 ASN A C 1
ATOM 4249 O O . ASN A 1 549 ? -2.542 5.686 4.118 1.00 77.31 549 ASN A O 1
ATOM 4253 N N . PRO A 1 550 ? -3.971 6.693 2.722 1.00 88.75 550 PRO A N 1
ATOM 4254 C CA . PRO A 1 550 ? -4.873 7.094 3.798 1.00 88.75 550 PRO A CA 1
ATOM 4255 C C . PRO A 1 550 ? -5.602 5.868 4.380 1.00 88.75 550 PRO A C 1
ATOM 4257 O O . PRO A 1 550 ? -5.792 4.877 3.661 1.00 88.75 550 PRO A O 1
ATOM 4260 N N . PRO A 1 551 ? -6.049 5.931 5.645 1.00 91.88 551 PRO A N 1
ATOM 4261 C CA . PRO A 1 551 ? -6.875 4.892 6.229 1.00 91.88 551 PRO A CA 1
ATOM 4262 C C . PRO A 1 551 ? -8.218 4.766 5.508 1.00 91.88 551 PRO A C 1
ATOM 4264 O O . PRO A 1 551 ? -8.713 5.692 4.853 1.00 91.88 551 PRO A O 1
ATOM 4267 N N . SER A 1 552 ? -8.798 3.577 5.639 1.00 91.00 552 SER A N 1
ATOM 4268 C CA . SER A 1 552 ? -10.171 3.278 5.227 1.00 91.00 552 SER A CA 1
ATOM 4269 C C . SER A 1 552 ? -11.185 3.824 6.232 1.00 91.00 552 SER A C 1
ATOM 4271 O O . SER A 1 552 ? -12.287 4.172 5.824 1.00 91.00 552 SER A O 1
ATOM 4273 N N . GLY A 1 553 ? -10.804 3.957 7.508 1.00 91.25 553 GLY A N 1
ATOM 4274 C CA . GLY A 1 553 ? -11.640 4.547 8.553 1.00 91.25 553 GLY A CA 1
ATOM 4275 C C . GLY A 1 553 ? -10.900 5.489 9.501 1.00 91.25 553 GLY A C 1
ATOM 4276 O O . GLY A 1 553 ? -9.688 5.385 9.687 1.00 91.25 553 GLY A O 1
ATOM 4277 N N . ILE A 1 554 ? -11.641 6.399 10.119 1.00 94.31 554 ILE A N 1
ATOM 4278 C CA . ILE A 1 554 ? -11.163 7.284 11.184 1.00 94.31 554 ILE A CA 1
ATOM 4279 C C . ILE A 1 554 ? -12.217 7.354 12.288 1.00 94.31 554 ILE A C 1
ATOM 4281 O O . ILE A 1 554 ? -13.409 7.226 12.013 1.00 94.31 554 ILE A O 1
ATOM 4285 N N . GLY A 1 555 ? -11.812 7.566 13.532 1.00 93.06 555 GLY A N 1
ATOM 4286 C CA . GLY A 1 555 ? -12.770 7.877 14.583 1.00 93.06 555 GLY A CA 1
ATOM 4287 C C . GLY A 1 555 ? -12.143 7.965 15.960 1.00 93.06 555 GLY A C 1
ATOM 4288 O O . GLY A 1 555 ? -11.017 8.450 16.077 1.00 93.06 555 GLY A O 1
ATOM 4289 N N . PHE A 1 556 ? -12.890 7.555 16.983 1.00 89.69 556 PHE A N 1
ATOM 4290 C CA . PHE A 1 556 ? -12.560 7.810 18.380 1.00 89.69 556 PHE A CA 1
ATOM 4291 C C . PHE A 1 556 ? -12.758 6.589 19.263 1.00 89.69 556 PHE A C 1
ATOM 4293 O O . PHE A 1 556 ? -13.784 5.900 19.191 1.00 89.69 556 PHE A O 1
ATOM 4300 N N . ASN A 1 557 ? -11.817 6.399 20.182 1.00 88.44 557 ASN A N 1
ATOM 4301 C CA . ASN A 1 557 ? -11.911 5.390 21.217 1.00 88.44 557 ASN A CA 1
ATOM 4302 C C . ASN A 1 557 ? -11.324 5.856 22.536 1.00 88.44 557 ASN A C 1
ATOM 4304 O O . ASN A 1 557 ? -10.657 6.886 22.623 1.00 88.44 557 ASN A O 1
ATOM 4308 N N . CYS A 1 558 ? -11.648 5.097 23.580 1.00 83.06 558 CYS A N 1
ATOM 4309 C CA . CYS A 1 558 ? -11.198 5.334 24.950 1.00 83.06 558 CYS A CA 1
ATOM 4310 C C . CYS A 1 558 ? -11.449 6.771 25.441 1.00 83.06 558 CYS A C 1
ATOM 4312 O O . CYS A 1 558 ? -10.765 7.295 26.315 1.00 83.06 558 CYS A O 1
ATOM 4314 N N . THR A 1 559 ? -12.481 7.384 24.866 1.00 84.38 559 THR A N 1
ATOM 4315 C CA . THR A 1 559 ? -12.977 8.731 25.125 1.00 84.38 559 THR A CA 1
ATOM 4316 C C . THR A 1 559 ? -14.380 8.597 25.729 1.00 84.38 559 THR A C 1
ATOM 4318 O O . THR A 1 559 ? -15.078 7.609 25.479 1.00 84.38 559 THR A O 1
ATOM 4321 N N . GLN A 1 560 ? -14.791 9.552 26.563 1.00 82.38 560 GLN A N 1
ATOM 4322 C CA . GLN A 1 560 ? -16.116 9.543 27.196 1.00 82.38 560 GLN A CA 1
ATOM 4323 C C . GLN A 1 560 ? -17.225 9.687 26.142 1.00 82.38 560 GLN A C 1
ATOM 4325 O O . GLN A 1 560 ? -17.103 10.509 25.231 1.00 82.38 560 GLN A O 1
ATOM 4330 N N . ALA A 1 561 ? -18.290 8.888 26.256 1.00 80.94 561 ALA A N 1
ATOM 4331 C CA . ALA A 1 561 ? -19.369 8.835 25.266 1.00 80.94 561 ALA A CA 1
ATOM 4332 C C . ALA A 1 561 ? -20.071 10.193 25.096 1.00 80.94 561 ALA A C 1
ATOM 4334 O O . ALA A 1 561 ? -20.449 10.566 23.989 1.00 80.94 561 ALA A O 1
ATOM 4335 N N . GLU A 1 562 ? -20.165 10.975 26.169 1.00 82.62 562 GLU A N 1
ATOM 4336 C CA . GLU A 1 562 ? -20.799 12.294 26.207 1.00 82.62 562 GLU A CA 1
ATOM 4337 C C . GLU A 1 562 ? -20.122 13.314 25.280 1.00 82.62 562 GLU A C 1
ATOM 4339 O O . GLU A 1 562 ? -20.754 14.263 24.817 1.00 82.62 562 GLU A O 1
ATOM 4344 N N . LEU A 1 563 ? -18.839 13.112 24.969 1.00 85.88 563 LEU A N 1
ATOM 4345 C CA . LEU A 1 563 ? -18.068 13.993 24.093 1.00 85.88 563 LEU A CA 1
ATOM 4346 C C . LEU A 1 563 ? -18.254 13.654 22.606 1.00 85.88 563 LEU A C 1
ATOM 4348 O O . LEU A 1 563 ? -17.910 14.465 21.743 1.00 85.88 563 LEU A O 1
ATOM 4352 N N . PHE A 1 564 ? -18.800 12.477 22.278 1.00 87.62 564 PHE A N 1
ATOM 4353 C CA . PHE A 1 564 ? -18.807 11.959 20.907 1.00 87.62 564 PHE A CA 1
ATOM 4354 C C . PHE A 1 564 ? -19.623 12.838 19.969 1.00 87.62 564 PHE A C 1
ATOM 4356 O O . PHE A 1 564 ? -19.169 13.094 18.861 1.00 87.62 564 PHE A O 1
ATOM 4363 N N . THR A 1 565 ? -20.778 13.351 20.396 1.00 87.81 565 THR A N 1
ATOM 4364 C CA . THR A 1 565 ? -21.627 14.205 19.549 1.00 87.81 565 THR A CA 1
ATOM 4365 C C . THR A 1 565 ? -20.878 15.448 19.059 1.00 87.81 565 THR A C 1
ATOM 4367 O O . THR A 1 565 ? -20.907 15.756 17.867 1.00 87.81 565 THR A O 1
ATOM 4370 N N . ALA A 1 566 ? -20.155 16.131 19.954 1.00 89.12 566 ALA A N 1
ATOM 4371 C CA . ALA A 1 566 ? -19.376 17.318 19.605 1.00 89.12 566 ALA A CA 1
ATOM 4372 C C . ALA A 1 566 ? -18.161 16.967 18.728 1.00 89.12 566 ALA A C 1
ATOM 4374 O O . ALA A 1 566 ? -17.931 17.603 17.698 1.00 89.12 566 ALA A O 1
ATOM 4375 N N . LEU A 1 567 ? -17.419 15.916 19.090 1.00 91.81 567 LEU A N 1
ATOM 4376 C CA . LEU A 1 567 ? -16.246 15.464 18.335 1.00 91.81 567 LEU A CA 1
ATOM 4377 C C . LEU A 1 567 ? -16.617 14.980 16.925 1.00 91.81 567 LEU A C 1
ATOM 4379 O O . LEU A 1 567 ? -15.911 15.262 15.958 1.00 91.81 567 LEU A O 1
ATOM 4383 N N . LEU A 1 568 ? -17.752 14.295 16.784 1.00 91.69 568 LEU A N 1
ATOM 4384 C CA . LEU A 1 568 ? -18.274 13.822 15.504 1.00 91.69 568 LEU A CA 1
ATOM 4385 C C . LEU A 1 568 ? -18.648 14.961 14.568 1.00 91.69 568 LEU A C 1
ATOM 4387 O O . LEU A 1 568 ? -18.391 14.852 13.370 1.00 91.69 568 LEU A O 1
ATOM 4391 N N . ALA A 1 569 ? -19.231 16.041 15.091 1.00 90.19 569 ALA A N 1
ATOM 4392 C CA . ALA A 1 569 ? -19.543 17.215 14.287 1.00 90.19 569 ALA A CA 1
ATOM 4393 C C . ALA A 1 569 ? -18.264 17.811 13.674 1.00 90.19 569 ALA A C 1
ATOM 4395 O O . ALA A 1 569 ? -18.195 17.980 12.455 1.00 90.19 569 ALA A O 1
ATOM 4396 N N . GLY A 1 570 ? -17.224 18.020 14.491 1.00 90.69 570 GLY A N 1
ATOM 4397 C CA . GLY A 1 570 ? -15.940 18.547 14.017 1.00 90.69 570 GLY A CA 1
ATOM 4398 C C . GLY A 1 570 ? -15.205 17.598 13.063 1.00 90.69 570 GLY A C 1
ATOM 4399 O O . GLY A 1 570 ? -14.652 18.030 12.053 1.00 90.69 570 GLY A O 1
ATOM 4400 N N . LEU A 1 571 ? -15.236 16.287 13.323 1.00 91.62 571 LEU A N 1
ATOM 4401 C CA . LEU A 1 571 ? -14.610 15.299 12.440 1.00 91.62 571 LEU A CA 1
ATOM 4402 C C . LEU A 1 571 ? -15.343 15.190 11.101 1.00 91.62 571 LEU A C 1
ATOM 4404 O O . LEU A 1 571 ? -14.700 15.069 10.059 1.00 91.62 571 LEU A O 1
ATOM 4408 N N . ARG A 1 572 ? -16.678 15.262 11.105 1.00 90.25 572 ARG A N 1
ATOM 4409 C CA . ARG A 1 572 ? -17.485 15.282 9.881 1.00 90.25 572 ARG A CA 1
ATOM 4410 C C . ARG A 1 572 ? -17.141 16.491 9.017 1.00 90.25 572 ARG A C 1
ATOM 4412 O O . ARG A 1 572 ? -17.000 16.341 7.806 1.00 90.25 572 ARG A O 1
ATOM 4419 N N . GLU A 1 573 ? -17.008 17.669 9.620 1.00 89.75 573 GLU A N 1
ATOM 4420 C CA . GLU A 1 573 ? -16.599 18.887 8.918 1.00 89.75 573 GLU A CA 1
ATOM 4421 C C . GLU A 1 573 ? -15.212 18.716 8.284 1.00 89.75 573 GLU A C 1
ATOM 4423 O O . GLU A 1 573 ? -15.081 18.812 7.061 1.00 89.75 573 GLU A O 1
ATOM 4428 N N . ALA A 1 574 ? -14.222 18.303 9.079 1.00 89.88 574 ALA A N 1
ATOM 4429 C CA . ALA A 1 574 ? -12.858 18.062 8.614 1.00 89.88 574 ALA A CA 1
ATOM 4430 C C . ALA A 1 574 ? -12.779 17.026 7.473 1.00 89.88 574 ALA A C 1
ATOM 4432 O O . ALA A 1 574 ? -12.065 17.211 6.487 1.00 89.88 574 ALA A O 1
ATOM 4433 N N . VAL A 1 575 ? -13.540 15.931 7.555 1.00 88.56 575 VAL A N 1
ATOM 4434 C CA . VAL A 1 575 ? -13.597 14.895 6.506 1.00 88.56 575 VAL A CA 1
ATOM 4435 C C . VAL A 1 575 ? -14.274 15.411 5.231 1.00 88.56 575 VAL A C 1
ATOM 4437 O O . VAL A 1 575 ? -13.824 15.105 4.117 1.00 88.56 575 VAL A O 1
ATOM 4440 N N . ASN A 1 576 ? -15.338 16.206 5.371 1.00 86.62 576 ASN A N 1
ATOM 4441 C CA . ASN A 1 576 ? -16.059 16.795 4.244 1.00 86.62 576 ASN A CA 1
ATOM 4442 C C . ASN A 1 576 ? -15.194 17.784 3.460 1.00 86.62 576 ASN A C 1
ATOM 4444 O O . ASN A 1 576 ? -15.226 17.756 2.226 1.00 86.62 576 ASN A O 1
ATOM 4448 N N . GLU A 1 577 ? -14.371 18.586 4.140 1.00 84.56 577 GLU A N 1
ATOM 4449 C CA . GLU A 1 577 ? -13.382 19.467 3.501 1.00 84.56 577 GLU A CA 1
ATOM 4450 C C . GLU A 1 577 ? -12.427 18.688 2.586 1.00 84.56 577 GLU A C 1
ATOM 4452 O O . GLU A 1 577 ? -12.033 19.168 1.520 1.00 84.56 577 GLU A O 1
ATOM 4457 N N . LYS A 1 578 ? -12.103 17.437 2.941 1.00 80.69 578 LYS A N 1
ATOM 4458 C CA . LYS A 1 578 ? -11.256 16.551 2.122 1.00 80.69 578 LYS A CA 1
ATOM 4459 C C . LYS A 1 578 ? -12.007 15.813 1.019 1.00 80.69 578 LYS A C 1
ATOM 4461 O O . LYS A 1 578 ? -11.389 15.050 0.276 1.00 80.69 578 LYS A O 1
ATOM 4466 N N . GLN A 1 579 ? -13.317 16.027 0.890 1.00 80.62 579 GLN A N 1
ATOM 4467 C CA . GLN A 1 579 ? -14.194 15.374 -0.087 1.00 80.62 579 GLN A CA 1
ATOM 4468 C C . GLN A 1 579 ? -14.143 13.831 -0.020 1.00 80.62 579 GLN A C 1
ATOM 4470 O O . GLN A 1 579 ? -14.366 13.146 -1.022 1.00 80.62 579 GLN A O 1
ATOM 4475 N N . ARG A 1 580 ? -13.866 13.263 1.164 1.00 73.06 580 ARG A N 1
ATOM 4476 C CA . ARG A 1 580 ? -13.751 11.812 1.403 1.00 73.06 580 ARG A CA 1
ATOM 4477 C C . ARG A 1 580 ? -15.060 11.223 1.929 1.00 73.06 580 ARG A C 1
ATOM 4479 O O . ARG A 1 580 ? -15.181 10.891 3.099 1.00 73.06 580 ARG A O 1
ATOM 4486 N N . LYS A 1 581 ? -16.045 11.058 1.041 1.00 71.06 581 LYS A N 1
ATOM 4487 C CA . LYS A 1 581 ? -17.370 10.486 1.384 1.00 71.06 581 LYS A CA 1
ATOM 4488 C C . LYS A 1 581 ? -17.381 8.959 1.549 1.00 71.06 581 LYS A C 1
ATOM 4490 O O . LYS A 1 581 ? -18.403 8.377 1.887 1.00 71.06 581 LYS A O 1
ATOM 4495 N N . ASP A 1 582 ? -16.274 8.297 1.229 1.00 79.56 582 ASP A N 1
ATOM 4496 C CA . ASP A 1 582 ? -16.109 6.842 1.254 1.00 79.56 582 ASP A CA 1
ATOM 4497 C C . ASP A 1 582 ? -15.523 6.311 2.570 1.00 79.56 582 ASP A C 1
ATOM 4499 O O . ASP A 1 582 ? -15.460 5.097 2.752 1.00 79.56 582 ASP A O 1
ATOM 4503 N N . ILE A 1 583 ? -15.081 7.200 3.463 1.00 86.50 583 ILE A N 1
ATOM 4504 C CA . ILE A 1 583 ? -14.379 6.824 4.689 1.00 86.50 583 ILE A CA 1
ATOM 4505 C C . ILE A 1 583 ? -15.328 6.230 5.733 1.00 86.50 583 ILE A C 1
ATOM 4507 O O . ILE A 1 583 ? -16.491 6.627 5.844 1.00 86.50 583 ILE A O 1
ATOM 4511 N N . TRP A 1 584 ? -14.825 5.265 6.494 1.00 88.25 584 TRP A N 1
ATOM 4512 C CA . TRP A 1 584 ? -15.547 4.647 7.597 1.00 88.25 584 TRP A CA 1
ATOM 4513 C C . TRP A 1 584 ? -15.380 5.453 8.876 1.00 88.25 584 TRP A C 1
ATOM 4515 O O . TRP A 1 584 ? -14.349 6.087 9.098 1.00 88.25 584 TRP A O 1
ATOM 4525 N N . LEU A 1 585 ? -16.385 5.373 9.731 1.00 90.00 585 LEU A N 1
ATOM 4526 C CA . LEU A 1 585 ? -16.356 5.942 11.064 1.00 90.00 585 LEU A CA 1
ATOM 4527 C C . LEU A 1 585 ? -16.151 4.827 12.090 1.00 90.00 585 LEU A C 1
ATOM 4529 O O . LEU A 1 585 ? -16.905 3.860 12.061 1.00 90.00 585 LEU A O 1
ATOM 4533 N N . ALA A 1 586 ? -15.176 4.952 12.988 1.00 90.94 586 ALA A N 1
ATOM 4534 C CA . ALA A 1 586 ? -14.935 3.975 14.054 1.00 90.94 586 ALA A CA 1
ATOM 4535 C C . ALA A 1 586 ? -15.195 4.591 15.442 1.00 90.94 586 ALA A C 1
ATOM 4537 O O . ALA A 1 586 ? -14.503 5.521 15.830 1.00 90.94 586 ALA A O 1
ATOM 4538 N N . LEU A 1 587 ? -16.193 4.113 16.191 1.00 88.69 587 LEU A N 1
ATOM 4539 C CA . LEU A 1 587 ? -16.619 4.705 17.470 1.00 88.69 587 LEU A CA 1
ATOM 4540 C C . LEU A 1 587 ? -16.690 3.683 18.586 1.00 88.69 587 LEU A C 1
ATOM 4542 O O . LEU A 1 587 ? -17.552 2.813 18.554 1.00 88.69 587 LEU A O 1
ATOM 4546 N N . TYR A 1 588 ? -15.835 3.809 19.593 1.00 85.75 588 TYR A N 1
ATOM 4547 C CA . TYR A 1 588 ? -15.836 2.880 20.716 1.00 85.75 588 TYR A CA 1
ATOM 4548 C C . TYR A 1 588 ? -15.486 3.559 22.052 1.00 85.75 588 TYR A C 1
ATOM 4550 O O . TYR A 1 588 ? -14.339 3.494 22.504 1.00 85.75 588 TYR A O 1
ATOM 4558 N N . PRO A 1 589 ? -16.469 4.241 22.686 1.00 84.12 589 PRO A N 1
ATOM 4559 C CA . PRO A 1 589 ? -16.270 4.999 23.921 1.00 84.12 589 PRO A CA 1
ATOM 4560 C C . PRO A 1 589 ? -16.057 4.101 25.141 1.00 84.12 589 PRO A C 1
ATOM 4562 O O . PRO A 1 589 ? -16.288 2.894 25.101 1.00 84.12 589 PRO A O 1
ATOM 4565 N N . ASN A 1 590 ? -15.674 4.716 26.256 1.00 79.00 590 ASN A N 1
ATOM 4566 C CA . ASN A 1 590 ? -15.681 4.051 27.560 1.00 79.00 590 ASN A CA 1
ATOM 4567 C C . ASN A 1 590 ? -17.121 3.792 28.051 1.00 79.00 590 ASN A C 1
ATOM 4569 O O . ASN A 1 590 ? -18.031 4.561 27.742 1.00 79.00 590 ASN A O 1
ATOM 4573 N N . GLY A 1 591 ? -17.312 2.750 28.863 1.00 64.56 591 GLY A N 1
ATOM 4574 C CA . GLY A 1 591 ? -18.591 2.291 29.428 1.00 64.56 591 GLY A CA 1
ATOM 4575 C C . GLY A 1 591 ? -19.192 3.167 30.538 1.00 64.56 591 GLY A C 1
ATOM 4576 O O . GLY A 1 591 ? -20.181 2.779 31.147 1.00 64.56 591 GLY A O 1
ATOM 4577 N N . GLY A 1 592 ? -18.624 4.352 30.802 1.00 58.22 592 GLY A N 1
ATOM 4578 C CA . GLY A 1 592 ? -19.261 5.407 31.612 1.00 58.22 592 GLY A CA 1
ATOM 4579 C C . GLY A 1 592 ? -18.791 5.555 33.062 1.00 58.22 592 GLY A C 1
ATOM 4580 O O . GLY A 1 592 ? -19.179 6.507 33.741 1.00 58.22 592 GLY A O 1
ATOM 4581 N N . ASP A 1 593 ? -17.929 4.675 33.549 1.00 57.34 593 ASP A N 1
ATOM 4582 C CA . ASP A 1 593 ? -17.444 4.769 34.916 1.00 57.34 593 ASP A CA 1
ATOM 4583 C C . ASP A 1 593 ? -16.093 5.554 35.012 1.00 57.34 593 ASP A C 1
ATOM 4585 O O . ASP A 1 593 ? -15.188 5.373 34.193 1.00 57.34 593 ASP A O 1
ATOM 4589 N N . VAL A 1 594 ? -15.883 6.366 36.061 1.00 49.44 594 VAL A N 1
ATOM 4590 C CA . VAL A 1 594 ? -14.770 7.351 36.166 1.00 49.44 594 VAL A CA 1
ATOM 4591 C C . VAL A 1 594 ? -13.540 6.804 36.914 1.00 49.44 594 VAL A C 1
ATOM 4593 O O . VAL A 1 594 ? -13.686 6.185 37.971 1.00 49.44 594 VAL A O 1
ATOM 4596 N N . TYR A 1 595 ? -12.327 7.019 36.379 1.00 43.69 595 TYR A N 1
ATOM 4597 C CA . TYR A 1 595 ? -11.056 6.689 37.054 1.00 43.69 595 TYR A CA 1
ATOM 4598 C C . TYR A 1 595 ? -10.706 7.780 38.060 1.00 43.69 595 TYR A C 1
ATOM 4600 O O . TYR A 1 595 ? -10.696 8.955 37.699 1.00 43.69 595 TYR A O 1
ATOM 4608 N N . ASP A 1 596 ? -10.415 7.403 39.302 1.00 44.75 596 ASP A N 1
ATOM 4609 C CA . ASP A 1 596 ? -9.866 8.300 40.315 1.00 44.75 596 ASP A CA 1
ATOM 4610 C C . ASP A 1 596 ? -8.335 8.111 40.351 1.00 44.75 596 ASP A C 1
ATOM 4612 O O . ASP A 1 596 ? -7.849 7.168 40.988 1.00 44.75 596 ASP A O 1
ATOM 4616 N N . PRO A 1 597 ? -7.550 8.963 39.657 1.00 35.66 597 PRO A N 1
ATOM 4617 C CA . PRO A 1 597 ? -6.098 8.812 39.589 1.00 35.66 597 PRO A CA 1
ATOM 4618 C C . PRO A 1 597 ? -5.406 9.008 40.945 1.00 35.66 597 PRO A C 1
ATOM 4620 O O . PRO A 1 597 ? -4.311 8.481 41.133 1.00 35.66 597 PRO A O 1
ATOM 4623 N N . ALA A 1 598 ? -6.038 9.696 41.906 1.00 37.41 598 ALA A N 1
ATOM 4624 C CA . ALA A 1 598 ? -5.480 9.892 43.245 1.00 37.41 598 ALA A CA 1
ATOM 4625 C C . ALA A 1 598 ? -5.548 8.609 44.084 1.00 37.41 598 ALA A C 1
ATOM 4627 O O . ALA A 1 598 ? -4.622 8.302 44.830 1.00 37.41 598 ALA A O 1
ATOM 4628 N N . ASN A 1 599 ? -6.626 7.837 43.930 1.00 37.44 599 ASN A N 1
ATOM 4629 C CA . ASN A 1 599 ? -6.834 6.599 44.680 1.00 37.44 599 ASN A CA 1
ATOM 4630 C C . ASN A 1 599 ? -6.495 5.335 43.879 1.00 37.44 599 ASN A C 1
ATOM 4632 O O . ASN A 1 599 ? -6.618 4.241 44.424 1.00 37.44 599 ASN A O 1
ATOM 4636 N N . ARG A 1 600 ? -6.115 5.463 42.595 1.00 41.84 600 ARG A N 1
ATOM 4637 C CA . ARG A 1 600 ? -5.933 4.347 41.639 1.00 41.84 600 ARG A CA 1
ATOM 4638 C C . ARG A 1 600 ? -7.112 3.368 41.638 1.00 41.84 600 ARG A C 1
ATOM 4640 O O . ARG A 1 600 ? -6.955 2.176 41.389 1.00 41.84 600 ARG A O 1
ATOM 4647 N N . THR A 1 601 ? -8.299 3.877 41.949 1.00 39.84 601 THR A N 1
ATOM 4648 C CA . THR A 1 601 ? -9.530 3.100 42.036 1.00 39.84 601 THR A CA 1
ATOM 4649 C C . THR A 1 601 ? -10.567 3.695 41.111 1.00 39.84 601 THR A C 1
ATOM 4651 O O . THR A 1 601 ? -10.579 4.876 40.769 1.00 39.84 601 THR A O 1
ATOM 4654 N N . TRP A 1 602 ? -11.449 2.831 40.661 1.00 48.28 602 TRP A N 1
ATOM 4655 C CA . TRP A 1 602 ? -12.502 3.176 39.740 1.00 48.28 602 TRP A CA 1
ATOM 4656 C C . TRP A 1 602 ? -13.786 3.450 40.528 1.00 48.28 602 TRP A C 1
ATOM 4658 O O . TRP A 1 602 ? -14.222 2.606 41.310 1.00 48.28 602 TRP A O 1
ATOM 4668 N N . ARG A 1 603 ? -14.425 4.608 40.318 1.00 45.41 603 ARG A N 1
ATOM 4669 C CA . ARG A 1 603 ? -15.752 4.890 40.891 1.00 45.41 603 ARG A CA 1
ATOM 4670 C C . ARG A 1 603 ? -16.825 4.435 39.907 1.00 45.41 603 ARG A C 1
ATOM 4672 O O . ARG A 1 603 ? -16.765 4.783 38.726 1.00 45.41 603 ARG A O 1
ATOM 4679 N N . ILE A 1 604 ? -17.769 3.626 40.384 1.00 51.84 604 ILE A N 1
ATOM 4680 C CA . ILE A 1 604 ? -18.975 3.248 39.636 1.00 51.84 604 ILE A CA 1
ATOM 4681 C C . ILE A 1 604 ? -19.875 4.479 39.612 1.00 51.84 604 ILE A C 1
ATOM 4683 O O . ILE A 1 604 ? -20.173 5.045 40.667 1.00 51.84 604 ILE A O 1
ATOM 4687 N N . ARG A 1 605 ? -20.282 4.928 38.426 1.00 48.50 605 ARG A N 1
ATOM 4688 C CA . ARG A 1 605 ? -21.280 5.998 38.328 1.00 48.50 605 ARG A CA 1
ATOM 4689 C C . ARG A 1 605 ? -22.646 5.375 38.637 1.00 48.50 605 ARG A C 1
ATOM 4691 O O . ARG A 1 605 ? -22.945 4.299 38.123 1.00 48.50 605 ARG A O 1
ATOM 4698 N N . GLU A 1 606 ? -23.470 6.013 39.474 1.00 41.47 606 GLU A N 1
ATOM 4699 C CA . GLU A 1 606 ? -24.872 5.598 39.627 1.00 41.47 606 GLU A CA 1
ATOM 4700 C C . GLU A 1 606 ? -25.518 5.584 38.231 1.00 41.47 606 GLU A C 1
ATOM 4702 O O . GLU A 1 606 ? -25.571 6.607 37.544 1.00 41.47 606 GLU A O 1
ATOM 4707 N N . ARG A 1 607 ? -25.901 4.386 37.770 1.00 48.38 607 ARG A N 1
ATOM 4708 C CA . ARG A 1 607 ? -26.384 4.110 36.410 1.00 48.38 607 ARG A CA 1
ATOM 4709 C C . ARG A 1 607 ? -27.721 4.817 36.167 1.00 48.38 607 ARG A C 1
ATOM 4711 O O . ARG A 1 607 ? -28.777 4.245 36.411 1.00 48.38 607 ARG A O 1
ATOM 4718 N N . GLY A 1 608 ? -27.659 6.060 35.696 1.00 42.16 608 GLY A N 1
ATOM 4719 C CA . GLY A 1 608 ? -28.820 6.864 35.297 1.00 42.16 608 GLY A CA 1
ATOM 4720 C C . GLY A 1 608 ? -29.074 6.940 33.783 1.00 42.16 608 GLY A C 1
ATOM 4721 O O . GLY A 1 608 ? -30.091 7.495 33.385 1.00 42.16 608 GLY A O 1
ATOM 4722 N N . GLY A 1 609 ? -28.185 6.396 32.940 1.00 55.75 609 GLY A N 1
ATOM 4723 C CA . GLY A 1 609 ? -28.297 6.427 31.473 1.00 55.75 609 GLY A CA 1
ATOM 4724 C C . GLY A 1 609 ? -28.013 5.065 30.836 1.00 55.75 609 GLY A C 1
ATOM 4725 O O . GLY A 1 609 ? -27.245 4.266 31.378 1.00 55.75 609 GLY A O 1
ATOM 4726 N N . ASN A 1 610 ? -28.656 4.781 29.703 1.00 77.12 610 ASN A N 1
ATOM 4727 C CA . ASN A 1 610 ? -28.476 3.541 28.953 1.00 77.12 610 ASN A CA 1
ATOM 4728 C C . ASN A 1 610 ? -27.381 3.756 27.896 1.00 77.12 610 ASN A C 1
ATOM 4730 O O . ASN A 1 610 ? -27.673 4.154 26.774 1.00 77.12 610 ASN A O 1
ATOM 4734 N N . TRP A 1 611 ? -26.125 3.472 28.256 1.00 81.44 611 TRP A N 1
ATOM 4735 C CA . TRP A 1 611 ? -24.946 3.657 27.392 1.00 81.44 611 TRP A CA 1
ATOM 4736 C C . TRP A 1 611 ? -25.126 3.112 25.967 1.00 81.44 611 TRP A C 1
ATOM 4738 O O . TRP A 1 611 ? -24.724 3.748 24.992 1.00 81.44 611 TRP A O 1
ATOM 4748 N N . ALA A 1 612 ? -25.751 1.937 25.836 1.00 81.88 612 ALA A N 1
ATOM 4749 C CA . ALA A 1 612 ? -26.024 1.329 24.541 1.00 81.88 612 ALA A CA 1
ATOM 4750 C C . ALA A 1 612 ? -27.046 2.151 23.743 1.00 81.88 612 ALA A C 1
ATOM 4752 O O . ALA A 1 612 ? -26.862 2.380 22.552 1.00 81.88 612 ALA A O 1
ATOM 4753 N N . GLN A 1 613 ? -28.100 2.645 24.387 1.00 83.81 613 GLN A N 1
ATOM 4754 C CA . GLN A 1 613 ? -29.058 3.528 23.731 1.00 83.81 613 GLN A CA 1
ATOM 4755 C C . GLN A 1 613 ? -28.407 4.848 23.305 1.00 83.81 613 GLN A C 1
ATOM 4757 O O . GLN A 1 613 ? -28.544 5.219 22.143 1.00 83.81 613 GLN A O 1
ATOM 4762 N N . ASP A 1 614 ? -27.654 5.505 24.188 1.00 84.56 614 ASP A N 1
ATOM 4763 C CA . ASP A 1 614 ? -27.026 6.804 23.910 1.00 84.56 614 ASP A CA 1
ATOM 4764 C C . ASP A 1 614 ? -26.079 6.713 22.701 1.00 84.56 614 ASP A C 1
ATOM 4766 O O . ASP A 1 614 ? -26.173 7.479 21.738 1.00 84.56 614 ASP A O 1
ATOM 4770 N N . LEU A 1 615 ? -25.201 5.705 22.695 1.00 84.44 615 LEU A N 1
ATOM 4771 C CA . LEU A 1 615 ? -24.310 5.447 21.565 1.00 84.44 615 LEU A CA 1
ATOM 4772 C C . LEU A 1 615 ? -25.087 5.025 20.308 1.00 84.44 615 LEU A C 1
ATOM 4774 O O . LEU A 1 615 ? -24.728 5.406 19.191 1.00 84.44 615 LEU A O 1
ATOM 4778 N N . GLY A 1 616 ? -26.156 4.248 20.472 1.00 85.25 616 GLY A N 1
ATOM 4779 C CA . GLY A 1 616 ? -27.022 3.817 19.383 1.00 85.25 616 GLY A CA 1
ATOM 4780 C C . GLY A 1 616 ? -27.742 4.975 18.694 1.00 85.25 616 GLY A C 1
ATOM 4781 O O . GLY A 1 616 ? -27.839 4.990 17.465 1.00 85.25 616 GLY A O 1
ATOM 4782 N N . GLU A 1 617 ? -28.210 5.961 19.457 1.00 87.50 617 GLU A N 1
ATOM 4783 C CA . GLU A 1 617 ? -28.828 7.190 18.949 1.00 87.50 617 GLU A CA 1
ATOM 4784 C C . GLU A 1 617 ? -27.821 8.029 18.161 1.00 87.50 617 GLU A C 1
ATOM 4786 O O . GLU A 1 617 ? -28.119 8.439 17.036 1.00 87.50 617 GLU A O 1
ATOM 4791 N N . ILE A 1 618 ? -26.597 8.185 18.679 1.00 87.38 618 ILE A N 1
ATOM 4792 C CA . ILE A 1 618 ? -25.498 8.856 17.968 1.00 87.38 618 ILE A CA 1
ATOM 4793 C C . ILE A 1 618 ? -25.238 8.176 16.616 1.00 87.38 618 ILE A C 1
ATOM 4795 O O . ILE A 1 618 ? -25.208 8.840 15.578 1.00 87.38 618 ILE A O 1
ATOM 4799 N N . VAL A 1 619 ? -25.098 6.845 16.602 1.00 86.62 619 VAL A N 1
ATOM 4800 C CA . VAL A 1 619 ? -24.834 6.074 15.374 1.00 86.62 619 VAL A CA 1
ATOM 4801 C C . VAL A 1 619 ? -25.984 6.174 14.375 1.00 86.62 619 VAL A C 1
ATOM 4803 O O . VAL A 1 619 ? -25.736 6.329 13.177 1.00 86.62 619 VAL A O 1
ATOM 4806 N N . LYS A 1 620 ? -27.240 6.100 14.833 1.00 85.62 620 LYS A N 1
ATOM 4807 C CA . LYS A 1 620 ? -28.418 6.283 13.969 1.00 85.62 620 LYS A CA 1
ATOM 4808 C C . LYS A 1 620 ? -28.456 7.692 13.374 1.00 85.62 620 LYS A C 1
ATOM 4810 O O . LYS A 1 620 ? -28.754 7.821 12.188 1.00 85.62 620 LYS A O 1
ATOM 4815 N N . GLY A 1 621 ? -28.098 8.714 14.153 1.00 86.06 621 GLY A N 1
ATOM 4816 C CA . GLY A 1 621 ? -28.081 10.116 13.726 1.00 86.06 621 GLY A CA 1
ATOM 4817 C C . GLY A 1 621 ? -27.055 10.438 12.635 1.00 86.06 621 GLY A C 1
ATOM 4818 O O . GLY A 1 621 ? -27.306 11.305 11.804 1.00 86.06 621 GLY A O 1
ATOM 4819 N N . VAL A 1 622 ? -25.931 9.714 12.591 1.00 84.31 622 VAL A N 1
ATOM 4820 C CA . VAL A 1 622 ? -24.879 9.884 11.564 1.00 84.31 622 VAL A CA 1
ATOM 4821 C C . VAL A 1 622 ? -24.920 8.809 10.472 1.00 84.31 622 VAL A C 1
ATOM 4823 O O . VAL A 1 622 ? -24.030 8.726 9.618 1.00 84.31 622 VAL A O 1
ATOM 4826 N N . ARG A 1 623 ? -25.944 7.947 10.476 1.00 79.88 623 ARG A N 1
ATOM 4827 C CA . ARG A 1 623 ? -26.085 6.871 9.490 1.00 79.88 623 ARG A CA 1
ATOM 4828 C C . ARG A 1 623 ? -26.305 7.476 8.098 1.00 79.88 623 ARG A C 1
ATOM 4830 O O . ARG A 1 623 ? -27.240 8.232 7.874 1.00 79.88 623 ARG A O 1
ATOM 4837 N N . GLY A 1 624 ? -25.450 7.101 7.146 1.00 77.00 624 GLY A N 1
ATOM 4838 C CA . GLY A 1 624 ? -25.488 7.600 5.764 1.00 77.00 624 GLY A CA 1
ATOM 4839 C C . GLY A 1 624 ? -24.530 8.759 5.473 1.00 77.00 624 GLY A C 1
ATOM 4840 O O . GLY A 1 624 ? -24.250 9.014 4.302 1.00 77.00 624 GLY A O 1
ATOM 4841 N N . ASP A 1 625 ? -23.963 9.392 6.504 1.00 81.19 625 ASP A N 1
ATOM 4842 C CA . ASP A 1 625 ? -22.911 10.407 6.341 1.00 81.19 625 ASP A CA 1
ATOM 4843 C C . ASP A 1 625 ? -21.532 9.796 6.041 1.00 81.19 625 ASP A C 1
ATOM 4845 O O . ASP A 1 625 ? -20.642 10.476 5.532 1.00 81.19 625 ASP A O 1
ATOM 4849 N N . TRP A 1 626 ? -21.369 8.503 6.328 1.00 83.56 626 TRP A N 1
ATOM 4850 C CA . TRP A 1 626 ? -20.105 7.771 6.268 1.00 83.56 626 TRP A CA 1
ATOM 4851 C C . TRP A 1 626 ? -20.204 6.568 5.326 1.00 83.56 626 TRP A C 1
ATOM 4853 O O . TRP A 1 626 ? -21.278 5.990 5.142 1.00 83.56 626 TRP A O 1
ATOM 4863 N N . GLY A 1 627 ? -19.069 6.144 4.759 1.00 78.38 627 GLY A N 1
ATOM 4864 C CA . GLY A 1 627 ? -18.982 4.960 3.892 1.00 78.38 627 GLY A CA 1
ATOM 4865 C C . GLY A 1 627 ? -19.318 3.648 4.611 1.00 78.38 627 GLY A C 1
ATOM 4866 O O . GLY A 1 627 ? -19.694 2.669 3.968 1.00 78.38 627 GLY A O 1
ATOM 4867 N N . GLY A 1 628 ? -19.222 3.661 5.940 1.00 83.56 628 GLY A N 1
ATOM 4868 C CA . GLY A 1 628 ? -19.785 2.690 6.868 1.00 83.56 628 GLY A CA 1
ATOM 4869 C C . GLY A 1 628 ? -19.359 3.020 8.300 1.00 83.56 628 GLY A C 1
ATOM 4870 O O . GLY A 1 628 ? -18.591 3.959 8.513 1.00 83.56 628 GLY A O 1
ATOM 4871 N N . ILE A 1 629 ? -19.900 2.302 9.283 1.00 85.50 629 ILE A N 1
ATOM 4872 C CA . ILE A 1 629 ? -19.697 2.607 10.704 1.00 85.50 629 ILE A CA 1
ATOM 4873 C C . ILE A 1 629 ? -19.280 1.330 11.430 1.00 85.50 629 ILE A C 1
ATOM 4875 O O . ILE A 1 629 ? -20.004 0.338 11.405 1.00 85.50 629 ILE A O 1
ATOM 4879 N N . ILE A 1 630 ? -18.125 1.389 12.083 1.00 86.06 630 ILE A N 1
ATOM 4880 C CA . ILE A 1 630 ? -17.660 0.435 13.081 1.00 86.06 630 ILE A CA 1
ATOM 4881 C C . ILE A 1 630 ? -18.027 1.048 14.427 1.00 86.06 630 ILE A C 1
ATOM 4883 O O . ILE A 1 630 ? -17.564 2.136 14.761 1.00 86.06 630 ILE A O 1
ATOM 4887 N N . VAL A 1 631 ? -18.878 0.381 15.194 1.00 84.19 631 VAL A N 1
ATOM 4888 C CA . VAL A 1 631 ? -19.240 0.838 16.536 1.00 84.19 631 VAL A CA 1
ATOM 4889 C C . VAL A 1 631 ? -18.898 -0.218 17.563 1.00 84.19 631 VAL A C 1
ATOM 4891 O O . VAL A 1 631 ? -18.985 -1.421 17.313 1.00 84.19 631 VAL A O 1
ATOM 4894 N N . GLY A 1 632 ? -18.479 0.271 18.715 1.00 80.38 632 GLY A N 1
ATOM 4895 C CA . GLY A 1 632 ? -17.894 -0.514 19.752 1.00 80.38 632 GLY A CA 1
ATOM 4896 C C . GLY A 1 632 ? -17.827 0.193 21.098 1.00 80.38 632 GLY A C 1
ATOM 4897 O O . GLY A 1 632 ? -18.635 1.060 21.403 1.00 80.38 632 GLY A O 1
ATOM 4898 N N . GLY A 1 633 ? -16.870 -0.214 21.924 1.00 76.56 633 GLY A N 1
ATOM 4899 C CA . GLY A 1 633 ? -16.697 0.171 23.314 1.00 76.56 633 GLY A CA 1
ATOM 4900 C C . GLY A 1 633 ? -15.303 -0.245 23.753 1.00 76.56 633 GLY A C 1
ATOM 4901 O O . GLY A 1 633 ? -14.834 -1.317 23.362 1.00 76.56 633 GLY A O 1
ATOM 4902 N N . CYS A 1 634 ? -14.657 0.656 24.484 1.00 75.94 634 CYS A N 1
ATOM 4903 C CA . CYS A 1 634 ? -13.317 0.511 25.033 1.00 75.94 634 CYS A CA 1
ATOM 4904 C C . CYS A 1 634 ? -13.439 0.099 26.517 1.00 75.94 634 CYS A C 1
ATOM 4906 O O . CYS A 1 634 ? -14.172 -0.839 26.855 1.00 75.94 634 CYS A O 1
ATOM 4908 N N . CYS A 1 635 ? -12.791 0.826 27.427 1.00 71.38 635 CYS A N 1
ATOM 4909 C CA . CYS A 1 635 ? -12.732 0.513 28.843 1.00 71.38 635 CYS A CA 1
ATOM 4910 C C . CYS A 1 635 ? -14.136 0.439 29.450 1.00 71.38 635 CYS A C 1
ATOM 4912 O O . CYS A 1 635 ? -15.004 1.260 29.174 1.00 71.38 635 CYS A O 1
ATOM 4914 N N . ARG A 1 636 ? -14.328 -0.531 30.333 1.00 68.44 636 ARG A N 1
ATOM 4915 C CA . ARG A 1 636 ? -15.547 -0.826 31.106 1.00 68.44 636 ARG A CA 1
ATOM 4916 C C . ARG A 1 636 ? -16.774 -1.202 30.286 1.00 68.44 636 ARG A C 1
ATOM 4918 O O . ARG A 1 636 ? -17.894 -0.982 30.720 1.00 68.44 636 ARG A O 1
ATOM 4925 N N . THR A 1 637 ? -16.547 -1.829 29.134 1.00 68.94 637 THR A N 1
ATOM 4926 C CA . THR A 1 637 ? -17.601 -2.415 28.301 1.00 68.94 637 THR A CA 1
ATOM 4927 C C . THR A 1 637 ? -17.467 -3.940 28.225 1.00 68.94 637 THR A C 1
ATOM 4929 O O . THR A 1 637 ? -16.427 -4.460 27.802 1.00 68.94 637 THR A O 1
ATOM 4932 N N . GLY A 1 638 ? -18.521 -4.671 28.599 1.00 72.44 638 GLY A N 1
ATOM 4933 C CA . GLY A 1 638 ? -18.599 -6.130 28.523 1.00 72.44 638 GLY A CA 1
ATOM 4934 C C . GLY A 1 638 ? -19.601 -6.638 27.471 1.00 72.44 638 GLY A C 1
ATOM 4935 O O . GLY A 1 638 ? -20.259 -5.837 26.811 1.00 72.44 638 GLY A O 1
ATOM 4936 N N . PRO A 1 639 ? -19.726 -7.975 27.300 1.00 76.19 639 PRO A N 1
ATOM 4937 C CA . PRO A 1 639 ? -20.648 -8.659 26.391 1.00 76.19 639 PRO A CA 1
ATOM 4938 C C . PRO A 1 639 ? -22.105 -8.212 26.516 1.00 76.19 639 PRO A C 1
ATOM 4940 O O . PRO A 1 639 ? -22.815 -8.173 25.516 1.00 76.19 639 PRO A O 1
ATOM 4943 N N . GLU A 1 640 ? -22.557 -7.865 27.721 1.00 79.56 640 GLU A N 1
ATOM 4944 C CA . GLU A 1 640 ? -23.944 -7.459 27.943 1.00 79.56 640 GLU A CA 1
ATOM 4945 C C . GLU A 1 640 ? -24.235 -6.090 27.315 1.00 79.56 640 GLU A C 1
ATOM 4947 O O . GLU A 1 640 ? -25.223 -5.944 26.595 1.00 79.56 640 GLU A O 1
ATOM 4952 N N . GLU A 1 641 ? -23.331 -5.118 27.462 1.00 79.12 641 GLU A N 1
ATOM 4953 C CA . GLU A 1 641 ? -23.450 -3.821 26.792 1.00 79.12 641 GLU A CA 1
ATOM 4954 C C . GLU A 1 641 ? -23.417 -3.964 25.257 1.00 79.12 641 GLU A C 1
ATOM 4956 O O . GLU A 1 641 ? -24.102 -3.230 24.543 1.00 79.12 641 GLU A O 1
ATOM 4961 N N . ILE A 1 642 ? -22.671 -4.944 24.725 1.00 79.12 642 ILE A N 1
ATOM 4962 C CA . ILE A 1 642 ? -22.628 -5.239 23.273 1.00 79.12 642 ILE A CA 1
ATOM 4963 C C . ILE A 1 642 ? -23.960 -5.750 22.802 1.00 79.12 642 ILE A C 1
ATOM 4965 O O . ILE A 1 642 ? -24.450 -5.339 21.759 1.00 79.12 642 ILE A O 1
ATOM 4969 N N . LYS A 1 643 ? -24.511 -6.691 23.561 1.00 82.62 643 LYS A N 1
ATOM 4970 C CA . LYS A 1 643 ? -25.761 -7.342 23.230 1.00 82.62 643 LYS A CA 1
ATOM 4971 C C . LYS A 1 643 ? -26.879 -6.313 23.191 1.00 82.62 643 LYS A C 1
ATOM 4973 O O . LYS A 1 643 ? -27.665 -6.318 22.248 1.00 82.62 643 LYS A O 1
ATOM 4978 N N . GLN A 1 644 ? -26.891 -5.396 24.155 1.00 84.62 644 GLN A N 1
ATOM 4979 C CA . GLN A 1 644 ? -27.826 -4.276 24.186 1.00 84.62 644 GLN A CA 1
ATOM 4980 C C . GLN A 1 644 ? -27.630 -3.329 22.997 1.00 84.62 644 GLN A C 1
ATOM 4982 O O . GLN A 1 644 ? -28.621 -2.988 22.350 1.00 84.62 644 GLN A O 1
ATOM 4987 N N . LEU A 1 645 ? -26.390 -2.949 22.640 1.00 81.44 645 LEU A N 1
ATOM 4988 C CA . LEU A 1 645 ? -26.200 -2.103 21.454 1.00 81.44 645 LEU A CA 1
ATOM 4989 C C . LEU A 1 645 ? -26.621 -2.831 20.174 1.00 81.44 645 LEU A C 1
ATOM 4991 O O . LEU A 1 645 ? -27.358 -2.268 19.366 1.00 81.44 645 LEU A O 1
ATOM 4995 N N . SER A 1 646 ? -26.202 -4.083 20.013 1.00 80.19 646 SER A N 1
ATOM 4996 C CA . SER A 1 646 ? -26.510 -4.894 18.839 1.00 80.19 646 SER A CA 1
ATOM 4997 C C . SER A 1 646 ? -28.017 -5.016 18.631 1.00 80.19 646 SER A C 1
ATOM 4999 O O . SER A 1 646 ? -28.502 -4.824 17.519 1.00 80.19 646 SER A O 1
ATOM 5001 N N . GLN A 1 647 ? -28.776 -5.248 19.704 1.00 81.62 647 GLN A N 1
ATOM 5002 C CA . GLN A 1 647 ? -30.239 -5.267 19.663 1.00 81.62 647 GLN A CA 1
ATOM 5003 C C . GLN A 1 647 ? -30.853 -3.907 19.317 1.00 81.62 647 GLN A C 1
ATOM 5005 O O . GLN A 1 647 ? -31.909 -3.867 18.697 1.00 81.62 647 GLN A O 1
ATOM 5010 N N . TYR A 1 648 ? -30.217 -2.804 19.711 1.00 80.88 648 TYR A N 1
ATOM 5011 C CA . TYR A 1 648 ? -30.701 -1.455 19.425 1.00 80.88 648 TYR A CA 1
ATOM 5012 C C . TYR A 1 648 ? -30.417 -1.003 17.980 1.00 80.88 648 TYR A C 1
ATOM 5014 O O . TYR A 1 648 ? -31.146 -0.160 17.440 1.00 80.88 648 TYR A O 1
ATOM 5022 N N . LEU A 1 649 ? -29.337 -1.497 17.364 1.00 74.62 649 LEU A N 1
ATOM 5023 C CA . LEU A 1 649 ? -28.882 -1.096 16.026 1.00 74.62 649 LEU A CA 1
ATOM 5024 C C . LEU A 1 649 ? -29.414 -1.955 14.869 1.00 74.62 649 LEU A C 1
ATOM 5026 O O . LEU A 1 649 ? -29.395 -1.469 13.724 1.00 74.62 649 LEU A O 1
ATOM 5030 N N . LEU A 1 650 ? -29.852 -3.183 15.168 1.00 64.12 650 LEU A N 1
ATOM 5031 C CA . LEU A 1 650 ? -30.700 -4.022 14.310 1.00 64.12 650 LEU A CA 1
ATOM 5032 C C . LEU A 1 650 ? -32.105 -3.418 14.196 1.00 64.12 650 LEU A C 1
ATOM 5034 O O . LEU A 1 650 ? -32.647 -3.469 13.068 1.00 64.12 650 LEU A O 1
#